Protein AF-A0A178MEH1-F1 (afdb_monomer_lite)

Foldseek 3Di:
DADEAEDAAPDPLWAAFALLLAQAEEEFEQLAAPPPSVNCQSPQHDVVNGFHAQWEQHLQLHIYGHDDNGIQTHHLPQWWDQTQNDIDGRCSRHHHYYYYHASQPLPTDRHPSSLVSVLVVLLVVCVVNVHFLRRYYYSCVGPPPPDRPPHNDPPVVSSCSSPPPDPDDDFFDALVLVLQVLLQVLQVLQVFGDDDPDPVVVVCVVVLLATFQHQLADDPQDPDPRDGDDQVRQWDQFPVRWIWRWTFAQLWIWIWTDDPVSDDDPPTDIDTLLPDPDDPVSVRVQQSQQLRAVLAPGQDCPALVNVVCNVCSRQQGGWNHDWDWDDLDVVFIWIWTHGQQWIWIDTVPGSVDIDILVQLVCLLVVNDPDDPDHNVVSVSVNQRRQQCQCCQAALFGFDCQAQQNVVCVVVSLGGWSHHWDWDQGPNWTWTWTGGSSWIKIATAPDSPDDQQAFGDANHPVVVVCVVPDDDDDQLALMDISVRSPPDGRGHHGRGNGGNGHHRNDARDAAEPQVVQPDAAFAPDAAAAEEEEEDQDPSSNCLNVQLVQQAAQWEAELQLHIYGSHDPRHFRQNPPQQPDDRVVDRNHYHYYYQHHDQVPRDPSSVVSVVVVVVVVCVVRVYDQVRYYYRPDPDRDDDDD

Sequence (639 aa):
MYQIEWVGMTRNHFKPGTPDRIRMVVLHATAGSYPGDFTWLRQGGAPGREVSVHYYISKRGQIFQLVADQDIAWHAGVSRWEVDGRTVSGCNDVSVGIELENRNDGRDPYPPEQYAAALWLTRELVQKYQIPPAQVVRHLDISPGRKTDPAGFPWQRFLAEVFAGLPDAPALPPGERLRQYMLDAAYRAAGSGLPVEWPFFSHARAANLGMPVASLVARPLAPRPASAPNDRERALALPDGTRYLVEVYARDALFVSVGPNDSLRPGESVNRLNTVPASPQRMALLEAIFRAADPVNGFQPGWAFHQYFLQHPDELGMPISHNHRLALAPGLNFACQHFALDSLCSPVGQWQVIYRLSELRRVAAGQLAPSGLSRERATQLARLLLDDLFALRTGYRYQPDAALIQYALGEELGAPLGQPDVVVIDGVPVALMPFALDVIACRLPAPDWPLDRPLPPASPFGRLTALLGSHRQLATGVVRLSRVDGHRLPPPPVTSAPLLGPVRQGQPLIDVSLFAGDGELRRRPIDTILLVPTPGPTSFQLVNAHANARWHYYVDHTGAVFRLRHERYIARTARGVGLPAEQLDQRAVVIAVEGSLEHAPPPLRSAVQALVQLLRRQFHIGAGRVRVSDSIAEIPVSE

Structure (mmCIF, N/CA/C/O backbone):
data_AF-A0A178MEH1-F1
#
_entry.id   AF-A0A178MEH1-F1
#
loop_
_atom_site.group_PDB
_atom_site.id
_atom_site.type_symbol
_atom_site.label_atom_id
_atom_site.label_alt_id
_atom_site.label_comp_id
_atom_site.label_asym_id
_atom_site.label_entity_id
_atom_site.label_seq_id
_atom_site.pdbx_PDB_ins_code
_atom_site.Cartn_x
_atom_site.Cartn_y
_atom_site.Cartn_z
_atom_site.occupancy
_atom_site.B_iso_or_equiv
_atom_site.auth_seq_id
_atom_site.auth_comp_id
_atom_site.auth_asym_id
_atom_site.auth_atom_id
_atom_site.pdbx_PDB_model_num
ATOM 1 N N . MET A 1 1 ? 8.612 -5.056 -44.387 1.00 61.00 1 MET A N 1
ATOM 2 C CA . MET A 1 1 ? 8.773 -5.643 -43.040 1.00 61.00 1 MET A CA 1
ATOM 3 C C . MET A 1 1 ? 10.134 -6.317 -43.037 1.00 61.00 1 MET A C 1
ATOM 5 O O . MET A 1 1 ? 10.396 -7.059 -43.976 1.00 61.00 1 MET A O 1
ATOM 9 N N . TYR A 1 2 ? 11.029 -5.968 -42.111 1.00 82.75 2 TYR A N 1
ATOM 10 C CA . TYR A 1 2 ? 12.362 -6.580 -42.058 1.00 82.75 2 TYR A CA 1
ATOM 11 C C . TYR A 1 2 ? 12.243 -8.054 -41.656 1.00 82.75 2 TYR A C 1
ATOM 13 O O . TYR A 1 2 ? 11.344 -8.419 -40.900 1.00 82.75 2 TYR A O 1
ATOM 21 N N . GLN A 1 3 ? 13.135 -8.895 -42.173 1.00 87.38 3 GLN A N 1
ATOM 22 C CA . GLN A 1 3 ? 13.264 -10.289 -41.758 1.00 87.38 3 GLN A CA 1
ATOM 23 C C . GLN A 1 3 ? 14.530 -10.433 -40.917 1.00 87.38 3 GLN A C 1
ATOM 25 O O . GLN A 1 3 ? 15.578 -9.901 -41.281 1.00 87.38 3 GLN A O 1
ATOM 30 N N . ILE A 1 4 ? 14.409 -11.132 -39.790 1.00 95.50 4 ILE A N 1
ATOM 31 C CA . ILE A 1 4 ? 15.540 -11.505 -38.943 1.00 95.50 4 ILE A CA 1
ATOM 32 C C . ILE A 1 4 ? 16.006 -12.883 -39.405 1.00 95.50 4 ILE A C 1
ATOM 34 O O . ILE A 1 4 ? 15.256 -13.854 -39.313 1.00 95.50 4 ILE A O 1
ATOM 38 N N . GLU A 1 5 ? 17.233 -12.971 -39.905 1.00 95.62 5 GLU A N 1
ATOM 39 C CA . GLU A 1 5 ? 17.837 -14.245 -40.280 1.00 95.62 5 GLU A CA 1
ATOM 40 C C . GLU A 1 5 ? 18.516 -14.869 -39.058 1.00 95.62 5 GLU A C 1
ATOM 42 O O . GLU A 1 5 ? 19.492 -14.331 -38.534 1.00 95.62 5 GLU A O 1
ATOM 47 N N . TRP A 1 6 ? 18.013 -16.010 -38.587 1.00 95.12 6 TRP A N 1
ATOM 48 C CA . TRP A 1 6 ? 18.694 -16.775 -37.547 1.00 95.12 6 TRP A CA 1
ATOM 49 C C . TRP A 1 6 ? 19.907 -17.497 -38.135 1.00 95.12 6 TRP A C 1
ATOM 51 O O . TRP A 1 6 ? 19.766 -18.413 -38.943 1.00 95.12 6 TRP A O 1
ATOM 61 N N . VAL A 1 7 ? 21.102 -17.107 -37.696 1.00 94.75 7 VAL A N 1
ATOM 62 C CA . VAL A 1 7 ? 22.368 -17.676 -38.180 1.00 94.75 7 VAL A CA 1
ATOM 63 C C . VAL A 1 7 ? 23.075 -18.496 -37.103 1.00 94.75 7 VAL A C 1
ATOM 65 O O . VAL A 1 7 ? 23.767 -19.471 -37.420 1.00 94.75 7 VAL A O 1
ATOM 68 N N . GLY A 1 8 ? 22.899 -18.107 -35.837 1.00 94.50 8 GLY A N 1
ATOM 69 C CA . GLY A 1 8 ? 23.528 -18.751 -34.689 1.00 94.50 8 GLY A CA 1
ATOM 70 C C . GLY A 1 8 ? 25.050 -18.561 -34.617 1.00 94.50 8 GLY A C 1
ATOM 71 O O . GLY A 1 8 ? 25.739 -18.304 -35.612 1.00 94.50 8 GLY A O 1
ATOM 72 N N . MET A 1 9 ? 25.594 -18.724 -33.414 1.00 95.19 9 MET A N 1
ATOM 73 C CA . MET A 1 9 ? 27.038 -18.761 -33.176 1.00 95.19 9 MET A CA 1
ATOM 74 C C . MET A 1 9 ? 27.653 -20.085 -33.656 1.00 95.19 9 MET A C 1
ATOM 76 O O . MET A 1 9 ? 27.032 -21.139 -33.541 1.00 95.19 9 MET A O 1
ATOM 80 N N . THR A 1 10 ? 28.906 -20.069 -34.127 1.00 90.75 10 THR A N 1
ATOM 81 C CA . THR A 1 10 ? 29.661 -21.317 -34.379 1.00 90.75 10 THR A CA 1
ATOM 82 C C . THR A 1 10 ? 30.404 -21.817 -33.138 1.00 90.75 10 THR A C 1
ATOM 84 O O . THR A 1 10 ? 30.791 -22.980 -33.082 1.00 90.75 10 THR A O 1
ATOM 87 N N . ARG A 1 11 ? 30.624 -20.947 -32.143 1.00 87.31 11 ARG A N 1
ATOM 88 C CA . ARG A 1 11 ? 31.117 -21.296 -30.802 1.00 87.31 11 ARG A CA 1
ATOM 89 C C . ARG A 1 11 ? 30.184 -20.688 -29.759 1.00 87.31 11 ARG A C 1
ATOM 91 O O . ARG A 1 11 ? 29.896 -19.495 -29.825 1.00 87.31 11 ARG A O 1
ATOM 98 N N . ASN A 1 12 ? 29.735 -21.489 -28.793 1.00 85.31 12 ASN A N 1
ATOM 99 C CA . ASN A 1 12 ? 28.747 -21.084 -27.785 1.00 85.31 12 ASN A CA 1
ATOM 100 C C . ASN A 1 12 ? 29.360 -20.184 -26.698 1.00 85.31 12 ASN A C 1
ATOM 102 O O . ASN A 1 12 ? 29.497 -20.577 -25.544 1.00 85.31 12 ASN A O 1
ATOM 106 N N . HIS A 1 13 ? 29.757 -18.971 -27.077 1.00 90.94 13 HIS A N 1
ATOM 107 C CA . HIS A 1 13 ? 30.272 -17.937 -26.177 1.00 90.94 13 HIS A CA 1
ATOM 108 C C . HIS A 1 13 ? 29.132 -17.056 -25.657 1.00 90.94 13 HIS A C 1
ATOM 110 O O . HIS A 1 13 ? 29.082 -15.855 -25.904 1.00 90.94 13 HIS A O 1
ATOM 116 N N . PHE A 1 14 ? 28.171 -17.680 -24.988 1.00 94.12 14 PHE A N 1
ATOM 117 C CA . PHE A 1 14 ? 27.034 -17.050 -24.321 1.00 94.12 14 PHE A CA 1
ATOM 118 C C . PHE A 1 14 ? 26.611 -17.940 -23.145 1.00 94.12 14 PHE A C 1
ATOM 120 O O . PHE A 1 14 ? 27.052 -19.086 -23.040 1.00 94.12 14 PHE A O 1
ATOM 127 N N . LYS A 1 15 ? 25.784 -17.427 -22.232 1.00 95.06 15 LYS A N 1
ATOM 128 C CA . LYS A 1 15 ? 25.226 -18.229 -21.127 1.00 95.06 15 LYS A CA 1
ATOM 129 C C . LYS A 1 15 ? 23.727 -18.446 -21.338 1.00 95.06 15 LYS A C 1
ATOM 131 O O . LYS A 1 15 ? 23.079 -17.520 -21.816 1.00 95.06 15 LYS A O 1
ATOM 136 N N . PRO A 1 16 ? 23.161 -19.598 -20.950 1.00 92.56 16 PRO A N 1
ATOM 137 C CA . PRO A 1 16 ? 21.713 -19.752 -20.882 1.00 92.56 16 PRO A CA 1
ATOM 138 C C . PRO A 1 16 ? 21.087 -18.691 -19.972 1.00 92.56 16 PRO A C 1
ATOM 140 O O . PRO A 1 16 ? 21.675 -18.324 -18.951 1.00 92.56 16 PRO A O 1
ATOM 143 N N . GLY A 1 17 ? 19.898 -18.219 -20.330 1.00 85.12 17 GLY A N 1
ATOM 144 C CA . GLY A 1 17 ? 19.148 -17.254 -19.531 1.00 85.12 17 GLY A CA 1
ATOM 145 C C . GLY A 1 17 ? 17.640 -17.382 -19.722 1.00 85.12 17 GLY A C 1
ATOM 146 O O . GLY A 1 17 ? 17.145 -18.336 -20.322 1.00 85.12 17 GLY A O 1
ATOM 147 N N . THR A 1 18 ? 16.906 -16.412 -19.186 1.00 69.75 18 THR A N 1
ATOM 148 C CA . THR A 1 18 ? 15.447 -16.337 -19.274 1.00 69.75 18 THR A CA 1
ATOM 149 C C . THR A 1 18 ? 15.013 -14.968 -19.816 1.00 69.75 18 THR A C 1
ATOM 151 O O . THR A 1 18 ? 15.698 -13.972 -19.574 1.00 69.75 18 THR A O 1
ATOM 154 N N . PRO A 1 19 ? 13.892 -14.867 -20.560 1.00 63.28 19 PRO A N 1
ATOM 155 C CA . PRO A 1 19 ? 13.464 -13.599 -21.165 1.00 63.28 19 PRO A CA 1
ATOM 156 C C . PRO A 1 19 ? 13.209 -12.466 -20.157 1.00 63.28 19 PRO A C 1
ATOM 158 O O . PRO A 1 19 ? 13.416 -11.295 -20.468 1.00 63.28 19 PRO A O 1
ATOM 161 N N . ASP A 1 20 ? 12.790 -12.796 -18.936 1.00 69.31 20 ASP A N 1
ATOM 162 C CA . ASP A 1 20 ? 12.499 -11.857 -17.850 1.00 69.31 20 ASP A CA 1
ATOM 163 C C . ASP A 1 20 ? 13.746 -11.185 -17.267 1.00 69.31 20 ASP A C 1
ATOM 165 O O . ASP A 1 20 ? 13.597 -10.282 -16.451 1.00 69.31 20 ASP A O 1
ATOM 169 N N . ARG A 1 21 ? 14.963 -11.539 -17.698 1.00 87.69 21 ARG A N 1
ATOM 170 C CA . ARG A 1 21 ? 16.182 -10.781 -17.369 1.00 87.69 21 ARG A CA 1
ATOM 171 C C . ARG A 1 21 ? 16.291 -9.474 -18.161 1.00 87.69 21 ARG A C 1
ATOM 173 O O . ARG A 1 21 ? 17.000 -8.557 -17.754 1.00 87.69 21 ARG A O 1
ATOM 180 N N . ILE A 1 22 ? 15.655 -9.411 -19.335 1.00 83.69 22 ILE A N 1
ATOM 181 C CA . ILE A 1 22 ? 15.909 -8.363 -20.323 1.00 83.69 22 ILE A CA 1
ATOM 182 C C . ILE A 1 22 ? 15.284 -7.065 -19.825 1.00 83.69 22 ILE A C 1
ATOM 184 O O . ILE A 1 22 ? 14.072 -6.951 -19.649 1.00 83.69 22 ILE A O 1
ATOM 188 N N . ARG A 1 23 ? 16.140 -6.080 -19.578 1.00 85.25 23 ARG A N 1
ATOM 189 C CA . ARG A 1 23 ? 15.759 -4.725 -19.180 1.00 85.25 23 ARG A CA 1
ATOM 190 C C . ARG A 1 23 ? 16.337 -3.673 -20.110 1.00 85.25 23 ARG A C 1
ATOM 192 O O . ARG A 1 23 ? 15.838 -2.558 -20.115 1.00 85.25 23 ARG A O 1
ATOM 199 N N . MET A 1 24 ? 17.367 -3.986 -20.894 1.00 93.12 24 MET A N 1
ATOM 200 C CA . MET A 1 24 ? 18.100 -2.996 -21.683 1.00 93.12 24 MET A CA 1
ATOM 201 C C . MET A 1 24 ? 18.350 -3.434 -23.122 1.00 93.12 24 MET A C 1
ATOM 203 O O . MET A 1 24 ? 18.483 -4.622 -23.414 1.00 93.12 24 MET A O 1
ATOM 207 N N . VAL A 1 25 ? 18.533 -2.445 -23.993 1.00 98.12 25 VAL A N 1
ATOM 208 C CA . VAL A 1 25 ? 19.134 -2.615 -25.319 1.00 98.12 25 VAL A CA 1
ATOM 209 C C . VAL A 1 25 ? 20.438 -1.823 -25.353 1.00 98.12 25 VAL A C 1
ATOM 211 O O . VAL A 1 25 ? 20.450 -0.641 -25.008 1.00 98.12 25 VAL A O 1
ATOM 214 N N . VAL A 1 26 ? 21.531 -2.463 -25.774 1.00 98.56 26 VAL A N 1
ATOM 215 C CA . VAL A 1 26 ? 22.840 -1.810 -25.943 1.00 98.56 26 VAL A CA 1
ATOM 216 C C . VAL A 1 26 ? 23.204 -1.797 -27.423 1.00 98.56 26 VAL A C 1
ATOM 218 O O . VAL A 1 26 ? 23.316 -2.855 -28.041 1.00 98.56 26 VAL A O 1
ATOM 221 N N . LEU A 1 27 ? 23.389 -0.604 -27.989 1.00 98.56 27 LEU A N 1
ATOM 222 C CA . LEU A 1 27 ? 23.879 -0.433 -29.357 1.00 98.56 27 LEU A CA 1
ATOM 223 C C . LEU A 1 27 ? 25.406 -0.341 -29.386 1.00 98.56 27 LEU A C 1
ATOM 225 O O . LEU A 1 27 ? 26.023 0.372 -28.585 1.00 98.56 27 LEU A O 1
ATOM 229 N N . HIS A 1 28 ? 25.977 -1.026 -30.369 1.00 98.56 28 HIS A N 1
ATOM 230 C CA . HIS A 1 28 ? 27.404 -1.164 -30.617 1.00 98.56 28 HIS A CA 1
ATOM 231 C C . HIS A 1 28 ? 27.749 -0.850 -32.075 1.00 98.56 28 HIS A C 1
ATOM 233 O O . HIS A 1 28 ? 26.869 -0.736 -32.935 1.00 98.56 28 HIS A O 1
ATOM 239 N N . ALA A 1 29 ? 29.045 -0.726 -32.346 1.00 97.62 29 ALA A N 1
ATOM 240 C CA . ALA A 1 29 ? 29.576 -0.747 -33.696 1.00 97.62 29 ALA A CA 1
ATOM 241 C C . ALA A 1 29 ? 30.833 -1.619 -33.751 1.00 97.62 29 ALA A C 1
ATOM 243 O O . ALA A 1 29 ? 31.688 -1.541 -32.864 1.00 97.62 29 ALA A O 1
ATOM 244 N N . THR A 1 30 ? 30.970 -2.399 -34.821 1.00 96.62 30 THR A N 1
ATOM 245 C CA . THR A 1 30 ? 31.895 -3.541 -34.852 1.00 96.62 30 THR A CA 1
ATOM 246 C C . THR A 1 30 ? 33.378 -3.185 -34.925 1.00 96.62 30 THR A C 1
ATOM 248 O O . THR A 1 30 ? 34.226 -4.049 -34.699 1.00 96.62 30 THR A O 1
ATOM 251 N N . ALA A 1 31 ? 33.710 -1.934 -35.256 1.00 95.44 31 ALA A N 1
ATOM 252 C CA . ALA A 1 31 ? 35.055 -1.490 -35.630 1.00 95.44 31 ALA A CA 1
ATOM 253 C C . ALA A 1 31 ? 35.647 -2.285 -36.813 1.00 95.44 31 ALA A C 1
ATOM 255 O O . ALA A 1 31 ? 36.862 -2.465 -36.919 1.00 95.44 31 ALA A O 1
ATOM 256 N N . GLY A 1 32 ? 34.784 -2.761 -37.713 1.00 94.12 32 GLY A N 1
ATOM 257 C CA . GLY A 1 32 ? 35.150 -3.592 -38.852 1.00 94.12 32 GLY A CA 1
ATOM 258 C C . GLY A 1 32 ? 34.216 -3.402 -40.045 1.00 94.12 32 GLY A C 1
ATOM 259 O O . GLY A 1 32 ? 33.519 -2.394 -40.156 1.00 94.12 32 GLY A O 1
ATOM 260 N N . SER A 1 33 ? 34.258 -4.354 -40.974 1.00 94.94 33 SER A N 1
ATOM 261 C CA . SER A 1 33 ? 33.408 -4.355 -42.166 1.00 94.94 33 SER A CA 1
ATOM 262 C C . SER A 1 33 ? 33.010 -5.769 -42.564 1.00 94.94 33 SER A C 1
ATOM 264 O O . SER A 1 33 ? 33.798 -6.715 -42.416 1.00 94.94 33 SER A O 1
ATOM 266 N N . TYR A 1 34 ? 31.823 -5.888 -43.148 1.00 93.19 34 TYR A N 1
ATOM 267 C CA . TYR A 1 34 ? 31.281 -7.144 -43.638 1.00 93.19 34 TYR A CA 1
ATOM 268 C C . TYR A 1 34 ? 32.136 -7.698 -44.794 1.00 93.19 34 TYR A C 1
ATOM 270 O O . TYR A 1 34 ? 32.648 -6.924 -45.608 1.00 93.19 34 TYR A O 1
ATOM 278 N N . PRO A 1 35 ? 32.303 -9.031 -44.915 1.00 93.94 35 PRO A N 1
ATOM 279 C CA . PRO A 1 35 ? 31.792 -10.084 -44.026 1.00 93.94 35 PRO A CA 1
ATOM 280 C C . PRO A 1 35 ? 32.730 -10.432 -42.858 1.00 93.94 35 PRO A C 1
ATOM 282 O O . PRO A 1 35 ? 32.446 -11.364 -42.102 1.00 93.94 35 PRO A O 1
ATOM 285 N N . GLY A 1 36 ? 33.877 -9.757 -42.735 1.00 96.38 36 GLY A N 1
ATOM 286 C CA . GLY A 1 36 ? 34.943 -10.144 -41.808 1.00 96.38 36 GLY A CA 1
ATOM 287 C C . GLY A 1 36 ? 34.553 -9.982 -40.341 1.00 96.38 36 GLY A C 1
ATOM 288 O O . GLY A 1 36 ? 34.725 -10.910 -39.553 1.00 96.38 36 GLY A O 1
ATOM 289 N N . ASP A 1 37 ? 33.977 -8.836 -39.987 1.00 95.38 37 ASP A N 1
ATOM 290 C CA . ASP A 1 37 ? 33.495 -8.555 -38.630 1.00 95.38 37 ASP A CA 1
ATOM 291 C C . ASP A 1 37 ? 32.342 -9.482 -38.215 1.00 95.38 37 ASP A C 1
ATOM 293 O O . ASP A 1 37 ? 32.352 -10.038 -37.119 1.00 95.38 37 ASP A O 1
ATOM 297 N N . PHE A 1 38 ? 31.405 -9.732 -39.128 1.00 96.69 38 PHE A N 1
ATOM 298 C CA . PHE A 1 38 ? 30.315 -10.680 -38.959 1.00 96.69 38 PHE A CA 1
ATOM 299 C C . PHE A 1 38 ? 30.843 -12.093 -38.700 1.00 96.69 38 PHE A C 1
ATOM 301 O O . PHE A 1 38 ? 30.426 -12.755 -37.751 1.00 96.69 38 PHE A O 1
ATOM 308 N N . THR A 1 39 ? 31.803 -12.544 -39.512 1.00 95.62 39 THR A N 1
ATOM 309 C CA . THR A 1 39 ? 32.439 -13.858 -39.350 1.00 95.62 39 THR A CA 1
ATOM 310 C C . THR A 1 39 ? 33.145 -13.959 -38.001 1.00 95.62 39 THR A C 1
ATOM 312 O O . THR A 1 39 ? 33.004 -14.966 -37.310 1.00 95.62 39 THR A O 1
ATOM 315 N N . TRP A 1 40 ? 33.858 -12.909 -37.591 1.00 94.12 40 TRP A N 1
ATOM 316 C CA . TRP A 1 40 ? 34.569 -12.865 -36.316 1.00 94.12 40 TRP A CA 1
ATOM 317 C C . TRP A 1 40 ? 33.618 -12.907 -35.107 1.00 94.12 40 TRP A C 1
ATOM 319 O O . TRP A 1 40 ? 33.835 -13.697 -34.184 1.00 94.12 40 TRP A O 1
ATOM 329 N N . LEU A 1 41 ? 32.527 -12.129 -35.136 1.00 95.00 41 LEU A N 1
ATOM 330 C CA . LEU A 1 41 ? 31.486 -12.144 -34.101 1.00 95.00 41 LEU A CA 1
ATOM 331 C C . LEU A 1 41 ? 30.786 -13.501 -34.030 1.00 95.00 41 LEU A C 1
ATOM 333 O O . LEU A 1 41 ? 30.655 -14.063 -32.946 1.00 95.00 41 LEU A O 1
ATOM 337 N N . ARG A 1 42 ? 30.406 -14.073 -35.178 1.00 94.69 42 ARG A N 1
ATOM 338 C CA . ARG A 1 42 ? 29.778 -15.400 -35.259 1.00 94.69 42 ARG A CA 1
ATOM 339 C C . ARG A 1 42 ? 30.687 -16.504 -34.721 1.00 94.69 42 ARG A C 1
ATOM 341 O O . ARG A 1 42 ? 30.215 -17.457 -34.098 1.00 94.69 42 ARG A O 1
ATOM 348 N N . GLN A 1 43 ? 31.994 -16.365 -34.935 1.00 94.56 43 GLN A N 1
ATOM 349 C CA . GLN A 1 43 ? 33.001 -17.261 -34.383 1.00 94.56 43 GLN A CA 1
ATOM 350 C C . GLN A 1 43 ? 33.234 -17.063 -32.888 1.00 94.56 43 GLN A C 1
ATOM 352 O O . GLN A 1 43 ? 33.966 -17.857 -32.311 1.00 94.56 43 GLN A O 1
ATOM 357 N N . GLY A 1 44 ? 32.637 -16.071 -32.234 1.00 91.75 44 GLY A N 1
ATOM 358 C CA . GLY A 1 44 ? 32.801 -15.857 -30.801 1.00 91.75 44 GLY A CA 1
ATOM 359 C C . GLY A 1 44 ? 34.088 -15.128 -30.415 1.00 91.75 44 GLY A C 1
ATOM 360 O O . GLY A 1 44 ? 34.536 -15.244 -29.274 1.00 91.75 44 GLY A O 1
ATOM 361 N N . GLY A 1 45 ? 34.718 -14.420 -31.353 1.00 90.06 45 GLY A N 1
ATOM 362 C CA . GLY A 1 45 ? 35.962 -13.694 -31.118 1.00 90.06 45 GLY A CA 1
ATOM 363 C C . GLY A 1 45 ? 37.226 -14.558 -31.156 1.00 90.06 45 GLY A C 1
ATOM 364 O O . GLY A 1 45 ? 37.291 -15.595 -31.822 1.00 90.06 45 GLY A O 1
ATOM 365 N N . ALA A 1 46 ? 38.269 -14.116 -30.452 1.00 87.19 46 ALA A N 1
ATOM 366 C CA . ALA A 1 46 ? 39.556 -14.812 -30.365 1.00 87.19 46 ALA A CA 1
ATOM 367 C C . ALA A 1 46 ? 39.751 -15.427 -28.967 1.00 87.19 46 ALA A C 1
ATOM 369 O O . ALA A 1 46 ? 39.168 -14.916 -28.012 1.00 87.19 46 ALA A O 1
ATOM 370 N N . PRO A 1 47 ? 40.571 -16.485 -28.810 1.00 84.00 47 PRO A N 1
ATOM 371 C CA . PRO A 1 47 ? 40.917 -17.011 -27.487 1.00 84.00 47 PRO A CA 1
ATOM 372 C C . PRO A 1 47 ? 41.436 -15.907 -26.550 1.00 84.00 47 PRO A C 1
ATOM 374 O O . PRO A 1 47 ? 42.309 -15.128 -26.937 1.00 84.00 47 PRO A O 1
ATOM 377 N N . GLY A 1 48 ? 40.877 -15.815 -25.340 1.00 80.94 48 GLY A N 1
ATOM 378 C CA . GLY A 1 48 ? 41.176 -14.760 -24.361 1.00 80.94 48 GLY A CA 1
ATOM 379 C C . GLY A 1 48 ? 40.509 -13.405 -24.645 1.00 80.94 48 GLY A C 1
ATOM 380 O O . GLY A 1 48 ? 40.772 -12.426 -23.944 1.00 80.94 48 GLY A O 1
ATOM 381 N N . ARG A 1 49 ? 39.681 -13.325 -25.692 1.00 83.31 49 ARG A N 1
ATOM 382 C CA . ARG A 1 49 ? 38.824 -12.187 -26.064 1.00 83.31 49 ARG A CA 1
ATOM 383 C C . ARG A 1 49 ? 37.499 -12.707 -26.621 1.00 83.31 49 ARG A C 1
ATOM 385 O O . ARG A 1 49 ? 37.090 -12.344 -27.727 1.00 83.31 49 ARG A O 1
ATOM 392 N N . GLU A 1 50 ? 36.872 -13.606 -25.876 1.00 93.38 50 GLU A N 1
ATOM 393 C CA . GLU A 1 50 ? 35.591 -14.190 -26.238 1.00 93.38 50 GLU A CA 1
ATOM 394 C C . GLU A 1 50 ? 34.493 -13.124 -26.201 1.00 93.38 50 GLU A C 1
ATOM 396 O O . GLU A 1 50 ? 34.356 -12.382 -25.226 1.00 93.38 50 GLU A O 1
ATOM 401 N N . VAL A 1 51 ? 33.701 -13.051 -27.267 1.00 95.00 51 VAL A N 1
ATOM 402 C CA . VAL A 1 51 ? 32.587 -12.105 -27.387 1.00 95.00 51 VAL A CA 1
ATOM 403 C C . VAL A 1 51 ? 31.412 -12.750 -28.101 1.00 95.00 51 VAL A C 1
ATOM 405 O O . VAL A 1 51 ? 31.580 -13.712 -28.846 1.00 95.00 51 VAL A O 1
ATOM 408 N N . SER A 1 52 ? 30.224 -12.198 -27.915 1.00 96.88 52 SER A N 1
ATOM 409 C CA . SER A 1 52 ? 29.052 -12.513 -28.731 1.00 96.88 52 SER A CA 1
ATOM 410 C C . SER A 1 52 ? 28.049 -11.371 -28.657 1.00 96.88 52 SER A C 1
ATOM 412 O O . SER A 1 52 ? 28.108 -10.540 -27.753 1.00 96.88 52 SER A O 1
ATOM 414 N N . VAL A 1 53 ? 27.113 -11.334 -29.600 1.00 97.75 53 VAL A N 1
ATOM 415 C CA . VAL A 1 53 ? 26.031 -10.348 -29.659 1.00 97.75 53 VAL A CA 1
ATOM 416 C C . VAL A 1 53 ? 24.735 -11.053 -30.050 1.00 97.75 53 VAL A C 1
ATOM 418 O O . VAL A 1 53 ? 24.781 -12.114 -30.664 1.00 97.75 53 VAL A O 1
ATOM 421 N N . HIS A 1 54 ? 23.579 -10.487 -29.704 1.00 98.62 54 HIS A N 1
ATOM 422 C CA . HIS A 1 54 ? 22.295 -11.065 -30.102 1.00 98.62 54 HIS A CA 1
ATOM 423 C C . HIS A 1 54 ? 22.021 -10.791 -31.578 1.00 98.62 54 HIS A C 1
ATOM 425 O O . HIS A 1 54 ? 21.703 -11.719 -32.316 1.00 98.62 54 HIS A O 1
ATOM 431 N N . TYR A 1 55 ? 22.225 -9.546 -32.019 1.00 98.75 55 TYR A N 1
ATOM 432 C CA . TYR A 1 55 ? 21.936 -9.111 -33.383 1.00 98.75 55 TYR A CA 1
ATOM 433 C C . TYR A 1 55 ? 23.124 -8.409 -34.040 1.00 98.75 55 TYR A C 1
ATOM 435 O O . TYR A 1 55 ? 23.827 -7.638 -33.392 1.00 98.75 55 TYR A O 1
ATOM 443 N N . TYR A 1 56 ? 23.297 -8.629 -35.341 1.00 98.56 56 TYR A N 1
ATOM 444 C CA . TYR A 1 56 ? 24.208 -7.888 -36.212 1.00 98.56 56 TYR A CA 1
ATOM 445 C C . TYR A 1 56 ? 23.420 -7.254 -37.362 1.00 98.56 56 TYR A C 1
ATOM 447 O O . TYR A 1 56 ? 22.570 -7.915 -37.964 1.00 98.56 56 TYR A O 1
ATOM 455 N N . ILE A 1 57 ? 23.728 -6.000 -37.701 1.00 98.50 57 ILE A N 1
ATOM 456 C CA . ILE A 1 57 ? 23.106 -5.269 -38.810 1.00 98.50 57 ILE A CA 1
ATOM 457 C C . ILE A 1 57 ? 24.172 -4.766 -39.787 1.00 98.50 57 ILE A C 1
ATOM 459 O O . ILE A 1 57 ? 24.973 -3.883 -39.462 1.00 98.50 57 ILE A O 1
ATOM 463 N N . SER A 1 58 ? 24.136 -5.287 -41.015 1.00 98.00 58 SER A N 1
ATOM 464 C CA . SER A 1 58 ? 25.033 -4.853 -42.098 1.00 98.00 58 SER A CA 1
ATOM 465 C C . SER A 1 58 ? 24.707 -3.441 -42.604 1.00 98.00 58 SER A C 1
ATOM 467 O O . SER A 1 58 ? 23.605 -2.921 -42.405 1.00 98.00 58 SER A O 1
ATOM 469 N N . LYS A 1 59 ? 25.622 -2.839 -43.369 1.00 97.81 59 LYS A N 1
ATOM 470 C CA . LYS A 1 59 ? 25.412 -1.570 -44.092 1.00 97.81 59 LYS A CA 1
ATOM 471 C C . LYS A 1 59 ? 24.217 -1.620 -45.052 1.00 97.81 59 LYS A C 1
ATOM 473 O O . LYS A 1 59 ? 23.643 -0.577 -45.358 1.00 97.81 59 LYS A O 1
ATOM 478 N N . ARG A 1 60 ? 23.833 -2.819 -45.512 1.00 96.69 60 ARG A N 1
ATOM 479 C CA . ARG A 1 60 ? 22.670 -3.072 -46.382 1.00 96.69 60 ARG A CA 1
ATOM 480 C C . ARG A 1 60 ? 21.358 -3.272 -45.611 1.00 96.69 60 ARG A C 1
ATOM 482 O O . ARG A 1 60 ? 20.363 -3.651 -46.211 1.00 96.69 60 ARG A O 1
ATOM 489 N N . GLY A 1 61 ? 21.349 -3.087 -44.289 1.00 96.69 61 GLY A N 1
ATOM 490 C CA . GLY A 1 61 ? 20.145 -3.245 -43.465 1.00 96.69 61 GLY A CA 1
ATOM 491 C C . GLY A 1 61 ? 19.708 -4.696 -43.231 1.00 96.69 61 GLY A C 1
ATOM 492 O O . GLY A 1 61 ? 18.627 -4.924 -42.694 1.00 96.69 61 GLY A O 1
ATOM 493 N N . GLN A 1 62 ? 20.531 -5.683 -43.604 1.00 97.62 62 GLN A N 1
ATOM 494 C CA . GLN A 1 62 ? 20.271 -7.092 -43.283 1.00 97.62 62 GLN A CA 1
ATOM 495 C C . GLN A 1 62 ? 20.481 -7.325 -41.784 1.00 97.62 62 GLN A C 1
ATOM 497 O O . GLN A 1 62 ? 21.526 -6.928 -41.261 1.00 97.62 62 GLN A O 1
ATOM 502 N N . ILE A 1 63 ? 19.513 -7.972 -41.129 1.00 98.38 63 ILE A N 1
ATOM 503 C CA . ILE A 1 63 ? 19.519 -8.260 -39.691 1.00 98.38 63 ILE A CA 1
ATOM 504 C C . ILE A 1 63 ? 19.762 -9.753 -39.489 1.00 98.38 63 ILE A C 1
ATOM 506 O O . ILE A 1 63 ? 18.943 -10.580 -39.887 1.00 98.38 63 ILE A O 1
ATOM 510 N N . PHE A 1 64 ? 20.859 -10.087 -38.818 1.00 97.81 64 PHE A N 1
ATOM 511 C CA . PHE A 1 64 ? 21.216 -11.459 -38.477 1.00 97.81 64 PHE A CA 1
ATOM 512 C C . PHE A 1 64 ? 21.159 -11.650 -36.963 1.00 97.81 64 PHE A C 1
ATOM 514 O O . PHE A 1 64 ? 21.709 -10.836 -36.220 1.00 97.81 64 PHE A O 1
ATOM 521 N N . GLN A 1 65 ? 20.532 -12.730 -36.503 1.00 98.31 65 GLN A N 1
ATOM 522 C CA . GLN A 1 65 ? 20.494 -13.118 -35.098 1.00 98.31 65 GLN A CA 1
ATOM 523 C C . GLN A 1 65 ? 21.492 -14.248 -34.824 1.00 98.31 65 GLN A C 1
ATOM 525 O O . GLN A 1 65 ? 21.490 -15.293 -35.481 1.00 98.31 65 GLN A O 1
ATOM 530 N N . LEU A 1 66 ? 22.366 -14.013 -33.851 1.00 97.56 66 LEU A N 1
ATOM 531 C CA . LEU A 1 66 ? 23.480 -14.885 -33.483 1.00 97.56 66 LEU A CA 1
ATOM 532 C C . LEU A 1 66 ? 23.225 -15.586 -32.141 1.00 97.56 66 LEU A C 1
ATOM 534 O O . LEU A 1 66 ? 23.561 -16.760 -31.994 1.00 97.56 66 LEU A O 1
ATOM 538 N N . VAL A 1 67 ? 22.601 -14.889 -31.189 1.00 97.62 67 VAL A N 1
ATOM 539 C CA . VAL A 1 67 ? 22.218 -15.411 -29.867 1.00 97.62 67 VAL A CA 1
ATOM 540 C C . VAL A 1 67 ? 20.729 -15.139 -29.640 1.00 97.62 67 VAL A C 1
ATOM 542 O O . VAL A 1 67 ? 20.223 -14.075 -30.009 1.00 97.62 67 VAL A O 1
ATOM 545 N N . ALA A 1 68 ? 20.014 -16.106 -29.060 1.00 94.12 68 ALA A N 1
ATOM 546 C CA . ALA A 1 68 ? 18.596 -15.963 -28.741 1.00 94.12 68 ALA A CA 1
ATOM 547 C C . ALA A 1 68 ? 18.408 -14.903 -27.651 1.00 94.12 68 ALA A C 1
ATOM 549 O O . ALA A 1 68 ? 19.220 -14.828 -26.737 1.00 94.12 68 ALA A O 1
ATOM 550 N N . ASP A 1 69 ? 17.327 -14.120 -27.709 1.00 90.69 69 ASP A N 1
ATOM 551 C CA . ASP A 1 69 ? 17.087 -13.027 -26.750 1.00 90.69 69 ASP A CA 1
ATOM 552 C C . ASP A 1 69 ? 17.194 -13.481 -25.283 1.00 90.69 69 ASP A C 1
ATOM 554 O O . ASP A 1 69 ? 17.753 -12.777 -24.446 1.00 90.69 69 ASP A O 1
ATOM 558 N N . GLN A 1 70 ? 16.658 -14.668 -24.979 1.00 86.06 70 GLN A N 1
ATOM 559 C CA . GLN A 1 70 ? 16.639 -15.236 -23.630 1.00 86.06 70 GLN A CA 1
ATOM 560 C C . GLN A 1 70 ? 18.044 -15.519 -23.079 1.00 86.06 70 GLN A C 1
ATOM 562 O O . GLN A 1 70 ? 18.274 -15.369 -21.880 1.00 86.06 70 GLN A O 1
ATOM 567 N N . ASP A 1 71 ? 18.993 -15.869 -23.945 1.00 93.62 71 ASP A N 1
ATOM 568 C CA . ASP A 1 71 ? 20.360 -16.207 -23.568 1.00 93.62 71 ASP A CA 1
ATOM 569 C C . ASP A 1 71 ? 21.208 -14.944 -23.400 1.00 93.62 71 ASP A C 1
ATOM 571 O O . ASP A 1 71 ? 20.911 -13.903 -23.967 1.00 93.62 71 ASP A O 1
ATOM 575 N N . ILE A 1 72 ? 22.269 -15.013 -22.601 1.00 97.50 72 ILE A N 1
ATOM 576 C CA . ILE A 1 72 ? 23.126 -13.880 -22.240 1.00 97.50 72 ILE A CA 1
ATOM 577 C C . ILE A 1 72 ? 24.351 -13.845 -23.160 1.00 97.50 72 ILE A C 1
ATOM 579 O O . ILE A 1 72 ? 25.335 -14.562 -22.927 1.00 97.50 72 ILE A O 1
ATOM 583 N N . ALA A 1 73 ? 24.313 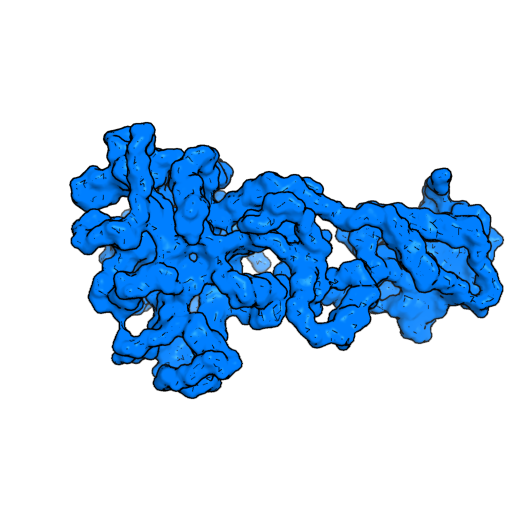-12.988 -24.183 1.00 97.62 73 ALA A N 1
ATOM 584 C CA . ALA A 1 73 ? 25.475 -12.701 -25.026 1.00 97.62 73 ALA A CA 1
ATOM 585 C C . ALA A 1 73 ? 26.551 -11.866 -24.291 1.00 97.62 73 ALA A C 1
ATOM 587 O O . ALA A 1 73 ? 26.279 -11.168 -23.312 1.00 97.62 73 ALA A O 1
ATOM 588 N N . TRP A 1 74 ? 27.796 -11.922 -24.763 1.00 97.44 74 TRP A N 1
ATOM 589 C CA . TRP A 1 74 ? 28.968 -11.296 -24.140 1.00 97.44 74 TRP A CA 1
ATOM 590 C C . TRP A 1 74 ? 29.428 -10.059 -24.927 1.00 97.44 74 TRP A C 1
ATOM 592 O O . TRP A 1 74 ? 30.476 -10.082 -25.571 1.00 97.44 74 TRP A O 1
ATOM 602 N N . HIS A 1 75 ? 28.652 -8.972 -24.865 1.00 97.56 75 HIS A N 1
ATOM 603 C CA . HIS A 1 75 ? 28.877 -7.757 -25.671 1.00 97.56 75 HIS A CA 1
ATOM 604 C C . HIS A 1 75 ? 29.282 -6.521 -24.846 1.00 97.56 75 HIS A C 1
ATOM 606 O O . HIS A 1 75 ? 30.115 -5.727 -25.282 1.00 97.56 75 HIS A O 1
ATOM 612 N N . ALA A 1 76 ? 28.742 -6.356 -23.635 1.00 96.44 76 ALA A N 1
ATOM 613 C CA . ALA A 1 76 ? 28.967 -5.189 -22.780 1.00 96.44 76 ALA A CA 1
ATOM 614 C C . ALA A 1 76 ? 30.293 -5.256 -21.999 1.00 96.44 76 ALA A C 1
ATOM 616 O O . ALA A 1 76 ? 30.957 -4.240 -21.795 1.00 96.44 76 ALA A O 1
ATOM 617 N N . GLY A 1 77 ? 30.716 -6.450 -21.573 1.00 93.56 77 GLY A N 1
ATOM 618 C CA . GLY A 1 77 ? 31.943 -6.648 -20.789 1.00 93.56 77 GLY A CA 1
ATOM 619 C C . GLY A 1 77 ? 31.915 -5.932 -19.429 1.00 93.56 77 GLY A C 1
ATOM 620 O O . GLY A 1 77 ? 30.888 -5.912 -18.752 1.00 93.56 77 GLY A O 1
ATOM 621 N N . VAL A 1 78 ? 33.051 -5.353 -19.014 1.00 95.44 78 VAL A N 1
ATOM 622 C CA . VAL A 1 78 ? 33.127 -4.525 -17.796 1.00 95.44 78 VAL A CA 1
ATOM 623 C C . VAL A 1 78 ? 32.367 -3.223 -18.035 1.00 95.44 78 VAL A C 1
ATOM 625 O O . VAL A 1 78 ? 32.878 -2.313 -18.692 1.00 95.44 78 VAL A O 1
ATOM 628 N N . SER A 1 79 ? 31.147 -3.160 -17.509 1.00 96.00 79 SER A N 1
ATOM 629 C CA . SER A 1 79 ? 30.216 -2.053 -17.701 1.00 96.00 79 SER A CA 1
ATOM 630 C C . SER A 1 79 ? 29.405 -1.767 -16.438 1.00 96.00 79 SER A C 1
ATOM 632 O O . SER A 1 79 ? 29.282 -2.624 -15.560 1.00 96.00 79 SER A O 1
ATOM 634 N N . ARG A 1 80 ? 28.844 -0.559 -16.347 1.00 92.81 80 ARG A N 1
ATOM 635 C CA . ARG A 1 80 ? 27.996 -0.127 -15.235 1.00 92.81 80 ARG A CA 1
ATOM 636 C C . ARG A 1 80 ? 26.871 0.776 -15.736 1.00 92.81 80 ARG A C 1
ATOM 638 O O . ARG A 1 80 ? 27.141 1.723 -16.469 1.00 92.81 80 ARG A O 1
ATOM 645 N N . TRP A 1 81 ? 25.634 0.516 -15.319 1.00 91.75 81 TRP A N 1
ATOM 646 C CA . TRP A 1 81 ? 24.484 1.372 -15.636 1.00 91.75 81 TRP A CA 1
ATOM 647 C C . TRP A 1 81 ? 23.416 1.321 -14.543 1.00 91.75 81 TRP A C 1
ATOM 649 O O . TRP A 1 81 ? 23.361 0.361 -13.779 1.00 91.75 81 TRP A O 1
ATOM 659 N N . GLU A 1 82 ? 22.564 2.343 -14.479 1.00 78.94 82 GLU A N 1
ATOM 660 C CA . GLU A 1 82 ? 21.366 2.334 -13.637 1.00 78.94 82 GLU A CA 1
ATOM 661 C C . GLU A 1 82 ? 20.211 1.683 -14.399 1.00 78.94 82 GLU A C 1
ATOM 663 O O . GLU A 1 82 ? 19.726 2.221 -15.394 1.00 78.94 82 GLU A O 1
ATOM 668 N N . VAL A 1 83 ? 19.772 0.523 -13.923 1.00 73.56 83 VAL A N 1
ATOM 669 C CA . VAL A 1 83 ? 18.660 -0.248 -14.486 1.00 73.56 83 VAL A CA 1
ATOM 670 C C . VAL A 1 83 ? 17.627 -0.374 -13.396 1.00 73.56 83 VAL A C 1
ATOM 672 O O . VAL A 1 83 ? 17.959 -0.843 -12.307 1.00 73.56 83 VAL A O 1
ATOM 675 N N . ASP A 1 84 ? 16.396 0.067 -13.649 1.00 63.31 84 ASP A N 1
ATOM 676 C CA . ASP A 1 84 ? 15.321 -0.088 -12.666 1.00 63.31 84 ASP A CA 1
ATOM 677 C C . ASP A 1 84 ? 15.677 0.513 -11.278 1.00 63.31 84 ASP A C 1
ATOM 679 O O . ASP A 1 84 ? 15.321 -0.009 -10.221 1.00 63.31 84 ASP A O 1
ATOM 683 N N . GLY A 1 85 ? 16.443 1.614 -11.276 1.00 55.31 85 GLY A N 1
ATOM 684 C CA . GLY A 1 85 ? 16.907 2.298 -10.061 1.00 55.31 85 GLY A CA 1
ATOM 685 C C . GLY A 1 85 ? 17.987 1.554 -9.264 1.00 55.31 85 GLY A C 1
ATOM 686 O O . GLY A 1 85 ? 18.221 1.882 -8.099 1.00 55.31 85 GLY A O 1
ATOM 687 N N . ARG A 1 86 ? 18.617 0.530 -9.850 1.00 59.66 86 ARG A N 1
ATOM 688 C CA . ARG A 1 86 ? 19.763 -0.182 -9.280 1.00 59.66 86 ARG A CA 1
ATOM 689 C C . ARG A 1 86 ? 20.980 -0.015 -10.180 1.00 59.66 86 ARG A C 1
ATOM 691 O O . ARG A 1 86 ? 20.912 -0.261 -11.384 1.00 59.66 86 ARG A O 1
ATOM 698 N N . THR A 1 87 ? 22.132 0.251 -9.569 1.00 80.94 87 THR A N 1
ATOM 699 C CA . THR A 1 87 ? 23.416 0.053 -10.238 1.00 80.94 87 THR A CA 1
ATOM 700 C C . THR A 1 87 ? 23.561 -1.427 -10.603 1.00 80.94 87 THR A C 1
ATOM 702 O O . THR A 1 87 ? 23.674 -2.279 -9.720 1.00 80.94 87 THR A O 1
ATOM 705 N N . VAL A 1 88 ? 23.654 -1.721 -11.894 1.00 82.88 88 VAL A N 1
ATOM 706 C CA . VAL A 1 88 ? 24.080 -3.019 -12.420 1.00 82.88 88 VAL A CA 1
ATOM 707 C C . VAL A 1 88 ? 25.539 -2.917 -12.845 1.00 82.88 88 VAL A C 1
ATOM 709 O O . VAL A 1 88 ? 25.892 -2.043 -13.637 1.00 82.88 88 VAL A O 1
ATOM 712 N N . SER A 1 89 ? 26.376 -3.819 -12.329 1.00 90.62 89 SER A N 1
ATOM 713 C CA . SER A 1 89 ? 27.764 -4.020 -12.760 1.00 90.62 89 SER A CA 1
ATOM 714 C C . SER A 1 89 ? 27.821 -5.285 -13.614 1.00 90.62 89 SER A C 1
ATOM 716 O O . SER A 1 89 ? 27.540 -6.365 -13.108 1.00 90.62 89 SER A O 1
ATOM 718 N N . GLY A 1 90 ? 28.164 -5.152 -14.896 1.00 93.31 90 GLY A N 1
ATOM 719 C CA . GLY A 1 90 ? 28.060 -6.227 -15.890 1.00 93.31 90 GLY A CA 1
ATOM 720 C C . GLY A 1 90 ? 26.702 -6.229 -16.596 1.00 93.31 90 GLY A C 1
ATOM 721 O O . GLY A 1 90 ? 25.822 -7.027 -16.301 1.00 93.31 90 GLY A O 1
ATOM 722 N N . CYS A 1 91 ? 26.523 -5.337 -17.571 1.00 96.31 91 CYS A N 1
ATOM 723 C CA . CYS A 1 91 ? 25.229 -5.135 -18.235 1.00 96.31 91 CYS A CA 1
ATOM 724 C C . CYS A 1 91 ? 24.809 -6.297 -19.150 1.00 96.31 91 CYS A C 1
ATOM 726 O O . CYS A 1 91 ? 23.655 -6.323 -19.567 1.00 96.31 91 CYS A O 1
ATOM 728 N N . ASN A 1 92 ? 25.694 -7.258 -19.453 1.00 97.50 92 ASN A N 1
ATOM 729 C CA . ASN A 1 92 ? 25.344 -8.455 -20.233 1.00 97.50 92 ASN A CA 1
ATOM 730 C C . ASN A 1 92 ? 24.110 -9.159 -19.649 1.00 97.50 92 ASN A C 1
ATOM 732 O O . ASN A 1 92 ? 23.173 -9.474 -20.379 1.00 97.50 92 ASN A O 1
ATOM 736 N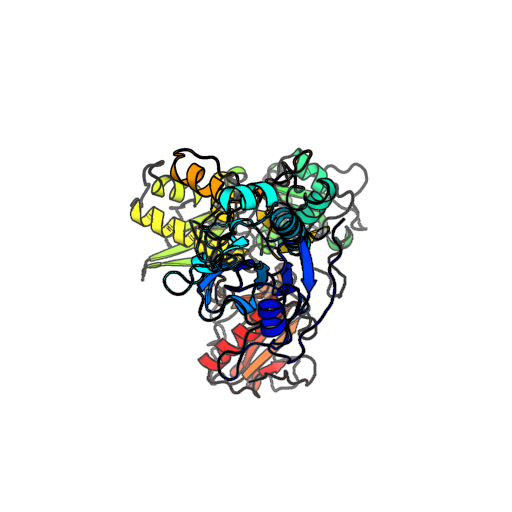 N . ASP A 1 93 ? 24.078 -9.333 -18.325 1.00 93.44 93 ASP A N 1
ATOM 737 C CA . ASP A 1 93 ? 23.067 -10.144 -17.641 1.00 93.44 93 ASP A CA 1
ATOM 738 C C . ASP A 1 93 ? 21.641 -9.607 -17.846 1.00 93.44 93 ASP A C 1
ATOM 740 O O . ASP A 1 93 ? 20.683 -10.377 -17.887 1.00 93.44 93 ASP A O 1
ATOM 744 N N . VAL A 1 94 ? 21.495 -8.300 -18.080 1.00 94.12 94 VAL A N 1
ATOM 745 C CA . VAL A 1 94 ? 20.198 -7.610 -18.179 1.00 94.12 94 VAL A CA 1
ATOM 746 C C . VAL A 1 94 ? 19.924 -6.986 -19.549 1.00 94.12 94 VAL A C 1
ATOM 748 O O . VAL A 1 94 ? 18.966 -6.224 -19.697 1.00 94.12 94 VAL A O 1
ATOM 751 N N . SER A 1 95 ? 20.752 -7.258 -20.563 1.00 97.19 95 SER A N 1
ATOM 752 C CA . SER A 1 95 ? 20.642 -6.581 -21.860 1.00 97.19 95 SER A CA 1
ATOM 753 C C . SER A 1 95 ? 20.606 -7.497 -23.080 1.00 97.19 95 SER A C 1
ATOM 755 O O . SER A 1 95 ? 21.021 -8.659 -23.039 1.00 97.19 95 SER A O 1
ATOM 757 N N . VAL A 1 96 ? 20.087 -6.921 -24.168 1.00 98.31 96 VAL A N 1
ATOM 758 C CA . VAL A 1 96 ? 20.212 -7.395 -25.546 1.00 98.31 96 VAL A CA 1
ATOM 759 C C . VAL A 1 96 ? 21.144 -6.446 -26.305 1.00 98.31 96 VAL A C 1
ATOM 761 O O . VAL A 1 96 ? 20.852 -5.262 -26.469 1.00 98.31 96 VAL A O 1
ATOM 764 N N . GLY A 1 97 ? 22.290 -6.954 -26.752 1.00 98.44 97 GLY A N 1
ATOM 765 C CA . GLY A 1 97 ? 23.230 -6.239 -27.622 1.00 98.44 97 GLY A CA 1
ATOM 766 C C . GLY A 1 97 ? 22.859 -6.280 -29.109 1.00 98.44 97 GLY A C 1
ATOM 767 O O . GLY A 1 97 ? 22.487 -7.339 -29.622 1.00 98.44 97 GLY A O 1
ATOM 768 N N . ILE A 1 98 ? 23.031 -5.148 -29.796 1.00 98.81 98 ILE A N 1
ATOM 769 C CA . ILE A 1 98 ? 22.903 -4.984 -31.253 1.00 98.81 98 ILE A CA 1
ATOM 770 C C . ILE A 1 98 ? 24.207 -4.387 -31.798 1.00 98.81 98 ILE A C 1
ATOM 772 O O . ILE A 1 98 ? 24.587 -3.285 -31.406 1.00 98.81 98 ILE A O 1
ATOM 776 N N . GLU A 1 99 ? 24.870 -5.087 -32.715 1.00 98.62 99 GLU A N 1
ATOM 777 C CA . GLU A 1 99 ? 26.078 -4.631 -33.412 1.00 98.62 99 GLU A CA 1
ATOM 778 C C . GLU A 1 99 ? 25.742 -4.063 -34.792 1.00 98.62 99 GLU A C 1
ATOM 780 O O . GLU A 1 99 ? 25.035 -4.690 -35.583 1.00 98.62 99 GLU A O 1
ATOM 785 N N . LEU A 1 100 ? 26.266 -2.876 -35.095 1.00 98.62 100 LEU A N 1
ATOM 786 C CA . LEU A 1 100 ? 26.152 -2.243 -36.407 1.00 98.62 100 LEU A CA 1
ATOM 787 C C . LEU A 1 100 ? 27.492 -2.348 -37.139 1.00 98.62 100 LEU A C 1
ATOM 789 O O . LEU A 1 100 ? 28.518 -1.922 -36.611 1.00 98.62 100 LEU A O 1
ATOM 793 N N . GLU A 1 101 ? 27.485 -2.849 -38.375 1.00 98.31 101 GLU A N 1
ATOM 794 C CA . GLU A 1 101 ? 28.658 -2.806 -39.254 1.00 98.31 101 GLU A CA 1
ATOM 795 C C . GLU A 1 101 ? 29.162 -1.360 -39.401 1.00 98.31 101 GLU A C 1
ATOM 797 O O . GLU A 1 101 ? 28.507 -0.521 -40.037 1.00 98.31 101 GLU A O 1
ATOM 802 N N . ASN A 1 102 ? 30.313 -1.049 -38.803 1.00 98.25 102 ASN A N 1
ATOM 803 C CA . ASN A 1 102 ? 30.937 0.267 -38.895 1.00 98.25 102 ASN A CA 1
ATOM 804 C C . ASN A 1 102 ? 32.399 0.218 -38.431 1.00 98.25 102 ASN A C 1
ATOM 806 O O . ASN A 1 102 ? 32.725 -0.467 -37.463 1.00 98.25 102 ASN A O 1
ATOM 810 N N . ARG A 1 103 ? 33.266 1.033 -39.037 1.00 96.94 103 ARG A N 1
ATOM 811 C CA . ARG A 1 103 ? 34.677 1.192 -38.632 1.00 96.94 103 ARG A CA 1
ATOM 812 C C . ARG A 1 103 ? 34.869 1.907 -37.291 1.00 96.94 103 ARG A C 1
ATOM 814 O O . ARG A 1 103 ? 35.969 1.877 -36.747 1.00 96.94 103 ARG A O 1
ATOM 821 N N . ASN A 1 104 ? 33.818 2.519 -36.749 1.00 97.38 104 ASN A N 1
ATOM 822 C CA . ASN A 1 104 ? 33.785 3.200 -35.455 1.00 97.38 104 ASN A CA 1
ATOM 823 C C . ASN A 1 104 ? 34.808 4.353 -35.317 1.00 97.38 104 ASN A C 1
ATOM 825 O O . ASN A 1 104 ? 35.233 4.696 -34.216 1.00 97.38 104 ASN A O 1
ATOM 829 N N . ASP A 1 105 ? 35.199 4.970 -36.436 1.00 95.31 105 ASP A N 1
ATOM 830 C CA . ASP A 1 105 ? 36.153 6.090 -36.506 1.00 95.31 105 ASP A CA 1
ATOM 831 C C . ASP A 1 105 ? 35.469 7.475 -36.480 1.00 95.31 105 ASP A C 1
ATOM 833 O O . ASP A 1 105 ? 36.129 8.514 -36.545 1.00 95.31 105 ASP A O 1
ATOM 837 N N . GLY A 1 106 ? 34.133 7.492 -36.401 1.00 93.56 106 GLY A N 1
ATOM 838 C CA . GLY A 1 106 ? 33.302 8.695 -36.445 1.00 93.56 106 GLY A CA 1
ATOM 839 C C . GLY A 1 106 ? 33.144 9.317 -37.838 1.00 93.56 106 GLY A C 1
ATOM 840 O O . GLY A 1 106 ? 32.484 10.348 -37.954 1.00 93.56 106 GLY A O 1
ATOM 841 N N . ARG A 1 107 ? 33.733 8.719 -38.883 1.00 94.12 107 ARG A N 1
ATOM 842 C CA . ARG A 1 107 ? 33.673 9.180 -40.281 1.00 94.12 107 ARG A CA 1
ATOM 843 C C . ARG A 1 107 ? 32.960 8.189 -41.191 1.00 94.12 107 ARG A C 1
ATOM 845 O O . ARG A 1 107 ? 32.338 8.615 -42.159 1.00 94.12 107 ARG A O 1
ATOM 852 N N . ASP A 1 108 ? 33.047 6.896 -40.893 1.00 96.38 108 ASP A N 1
ATOM 853 C CA . ASP A 1 108 ? 32.322 5.852 -41.606 1.00 96.38 108 ASP A CA 1
ATOM 854 C C . ASP A 1 108 ? 30.800 6.020 -41.395 1.00 96.38 108 ASP A C 1
ATOM 856 O O . ASP A 1 108 ? 30.309 5.884 -40.267 1.00 96.38 108 ASP A O 1
ATOM 860 N N . PRO A 1 109 ? 30.029 6.354 -42.448 1.00 96.12 109 PRO A N 1
ATOM 861 C CA . PRO A 1 109 ? 28.620 6.696 -42.304 1.00 96.12 109 PRO A CA 1
ATOM 862 C C . PRO A 1 109 ? 27.770 5.470 -41.964 1.00 96.12 109 PRO A C 1
ATOM 864 O O . PRO A 1 109 ? 28.058 4.360 -42.408 1.00 96.12 109 PRO A O 1
ATOM 867 N N . TYR A 1 110 ? 26.665 5.678 -41.248 1.00 97.75 110 TYR A N 1
ATOM 868 C CA . TYR A 1 110 ? 25.589 4.690 -41.112 1.00 97.75 110 TYR A CA 1
ATOM 869 C C . TYR A 1 110 ? 24.576 4.927 -42.242 1.00 97.75 110 TYR A C 1
ATOM 871 O O . TYR A 1 110 ? 23.878 5.946 -42.204 1.00 97.75 110 TYR A O 1
ATOM 879 N N . PRO A 1 111 ? 24.505 4.064 -43.275 1.00 97.25 111 PRO A N 1
ATOM 880 C CA . PRO A 1 111 ? 23.616 4.285 -44.408 1.00 97.25 111 PRO A CA 1
ATOM 881 C C . PRO A 1 111 ? 22.141 4.268 -43.985 1.00 97.25 111 PRO A C 1
ATOM 883 O O . PRO A 1 111 ? 21.800 3.615 -42.994 1.00 97.25 111 PRO A O 1
ATOM 886 N N . PRO A 1 112 ? 21.243 4.913 -44.754 1.00 97.38 112 PRO A N 1
ATOM 887 C CA . PRO A 1 112 ? 19.815 4.951 -44.437 1.00 97.38 112 PRO A CA 1
ATOM 888 C C . PRO A 1 112 ? 19.197 3.569 -44.188 1.00 97.38 112 PRO A C 1
ATOM 890 O O . PRO A 1 112 ? 18.382 3.422 -43.283 1.00 97.38 112 PRO A O 1
ATOM 893 N N . GLU A 1 113 ? 19.622 2.548 -44.935 1.00 96.50 113 GLU A N 1
ATOM 894 C CA . GLU A 1 113 ? 19.097 1.181 -44.812 1.00 96.50 113 GLU A CA 1
ATOM 895 C C . GLU A 1 113 ? 19.500 0.510 -43.493 1.00 96.50 113 GLU A C 1
ATOM 897 O O . GLU A 1 113 ? 18.663 -0.089 -42.817 1.00 96.50 113 GLU A O 1
ATOM 902 N N . GLN A 1 114 ? 20.762 0.674 -43.082 1.00 98.25 114 GLN A N 1
ATOM 903 C CA . GLN A 1 114 ? 21.257 0.203 -41.787 1.00 98.25 114 GLN A CA 1
ATOM 904 C C . GLN A 1 114 ? 20.570 0.932 -40.630 1.00 98.25 114 GLN A C 1
ATOM 906 O O . GLN A 1 114 ? 20.173 0.307 -39.648 1.00 98.25 114 GLN A O 1
ATOM 911 N N . TYR A 1 115 ? 20.403 2.251 -40.752 1.00 98.25 115 TYR A N 1
ATOM 912 C CA . TYR A 1 115 ? 19.717 3.060 -39.751 1.00 98.25 115 TYR A CA 1
ATOM 913 C C . TYR A 1 115 ? 18.253 2.638 -39.586 1.00 98.25 115 TYR A C 1
ATOM 915 O O . TYR A 1 115 ? 17.794 2.427 -38.465 1.00 98.25 115 TYR A O 1
ATOM 923 N N . ALA A 1 116 ? 17.532 2.463 -40.696 1.00 95.88 116 ALA A N 1
ATOM 924 C CA . ALA A 1 116 ? 16.137 2.039 -40.686 1.00 95.88 116 ALA A CA 1
ATOM 925 C C . ALA A 1 116 ? 15.965 0.622 -40.107 1.00 95.88 116 ALA A C 1
ATOM 927 O O . ALA A 1 116 ? 15.039 0.392 -39.329 1.00 95.88 116 ALA A O 1
ATOM 928 N N . ALA A 1 117 ? 16.893 -0.297 -40.396 1.00 95.62 117 ALA A N 1
ATOM 929 C CA . ALA A 1 117 ? 16.913 -1.633 -39.801 1.00 95.62 117 ALA A CA 1
ATOM 930 C C . ALA A 1 117 ? 17.163 -1.588 -38.283 1.00 95.62 117 ALA A C 1
ATOM 932 O O . ALA A 1 117 ? 16.437 -2.225 -37.518 1.00 95.62 117 ALA A O 1
ATOM 933 N N . ALA A 1 118 ? 18.140 -0.793 -37.832 1.00 98.25 118 ALA A N 1
ATOM 934 C CA . ALA A 1 118 ? 18.426 -0.595 -36.411 1.00 98.25 118 ALA A CA 1
ATOM 935 C C . ALA A 1 118 ? 17.235 0.020 -35.669 1.00 98.25 118 ALA A C 1
ATOM 937 O O . ALA A 1 118 ? 16.922 -0.390 -34.548 1.00 98.25 118 ALA A O 1
ATOM 938 N N . LEU A 1 119 ? 16.558 0.980 -36.305 1.00 96.50 119 LEU A N 1
ATOM 939 C CA . LEU A 1 119 ? 15.389 1.651 -35.755 1.00 96.50 119 LEU A CA 1
ATOM 940 C C . LEU A 1 119 ? 14.244 0.656 -35.593 1.00 96.50 119 LEU A C 1
ATOM 942 O O . LEU A 1 119 ? 13.686 0.541 -34.506 1.00 96.50 119 LEU A O 1
ATOM 946 N N . TRP A 1 120 ? 13.933 -0.093 -36.652 1.00 95.62 120 TRP A N 1
ATOM 947 C CA . TRP A 1 120 ? 12.890 -1.110 -36.619 1.00 95.62 120 TRP A CA 1
ATOM 948 C C . TRP A 1 120 ? 13.167 -2.164 -35.541 1.00 95.62 120 TRP A C 1
ATOM 950 O O . TRP A 1 120 ? 12.328 -2.369 -34.669 1.00 95.62 120 TRP A O 1
ATOM 960 N N . LEU A 1 121 ? 14.364 -2.758 -35.523 1.00 96.75 121 LEU A N 1
ATOM 961 C CA . LEU A 1 121 ? 14.708 -3.806 -34.558 1.00 96.75 121 LEU A CA 1
ATOM 962 C C . LEU A 1 121 ? 14.645 -3.305 -33.113 1.00 96.75 121 LEU A C 1
ATOM 964 O O . LEU A 1 121 ? 14.077 -3.962 -32.244 1.00 96.75 121 LEU A O 1
ATOM 968 N N . THR A 1 122 ? 15.207 -2.124 -32.850 1.00 96.38 122 THR A N 1
ATOM 969 C CA . THR A 1 122 ? 15.189 -1.546 -31.501 1.00 96.38 122 THR A CA 1
ATOM 970 C C . THR A 1 122 ? 13.757 -1.262 -31.054 1.00 96.38 122 THR A C 1
ATOM 972 O O . THR A 1 122 ? 13.430 -1.514 -29.898 1.00 96.38 122 THR A O 1
ATOM 975 N N . ARG A 1 123 ? 12.875 -0.812 -31.959 1.00 90.62 123 ARG A N 1
ATOM 976 C CA . ARG A 1 123 ? 11.444 -0.625 -31.667 1.00 90.62 123 ARG A CA 1
ATOM 977 C C . ARG A 1 123 ? 10.731 -1.928 -31.339 1.00 90.62 123 ARG A C 1
ATOM 979 O O . ARG A 1 123 ? 9.919 -1.934 -30.416 1.00 90.62 123 ARG A O 1
ATOM 986 N N . GLU A 1 124 ? 11.017 -3.005 -32.064 1.00 86.94 124 GLU A N 1
ATOM 987 C CA . GLU A 1 124 ? 10.446 -4.325 -31.777 1.00 86.94 124 GLU A CA 1
ATOM 988 C C . GLU A 1 124 ? 10.884 -4.820 -30.395 1.00 86.94 124 GLU A C 1
ATOM 990 O O . GLU A 1 124 ? 10.051 -5.228 -29.589 1.00 86.94 124 GLU A O 1
ATOM 995 N N . LEU A 1 125 ? 12.175 -4.708 -30.067 1.00 84.19 125 LEU A N 1
ATOM 996 C CA . LEU A 1 125 ? 12.717 -5.128 -28.770 1.00 84.19 125 LEU A CA 1
ATOM 997 C C . LEU A 1 125 ? 12.181 -4.279 -27.610 1.00 84.19 125 LEU A C 1
ATOM 999 O O . LEU A 1 125 ? 11.799 -4.821 -26.573 1.00 84.19 125 LEU A O 1
ATOM 1003 N N . VAL A 1 126 ? 12.105 -2.958 -27.791 1.00 83.12 126 VAL A N 1
ATOM 1004 C CA . VAL A 1 126 ? 11.543 -2.030 -26.801 1.00 83.12 126 VAL A CA 1
ATOM 1005 C C . VAL A 1 126 ? 10.083 -2.355 -26.499 1.00 83.12 126 VAL A C 1
ATOM 1007 O O . VAL A 1 126 ? 9.704 -2.385 -25.331 1.00 83.12 126 VAL A O 1
ATOM 1010 N N . GLN A 1 127 ? 9.274 -2.643 -27.521 1.00 74.94 127 GLN A N 1
ATOM 1011 C CA . GLN A 1 127 ? 7.874 -3.031 -27.337 1.00 74.94 127 GLN A CA 1
ATOM 1012 C C . GLN A 1 127 ? 7.746 -4.413 -26.694 1.00 74.94 127 GLN A C 1
ATOM 1014 O O . GLN A 1 127 ? 7.006 -4.577 -25.724 1.00 74.94 127 GLN A O 1
ATOM 1019 N N . LYS A 1 128 ? 8.490 -5.399 -27.205 1.00 77.31 128 LYS A N 1
ATOM 1020 C CA . LYS A 1 128 ? 8.453 -6.789 -26.738 1.00 77.31 128 LYS A CA 1
ATOM 1021 C C . LYS A 1 128 ? 8.830 -6.913 -25.261 1.00 77.31 128 LYS A C 1
ATOM 1023 O O . LYS A 1 128 ? 8.184 -7.662 -24.536 1.00 77.31 128 LYS A O 1
ATOM 1028 N N . TYR A 1 129 ? 9.837 -6.160 -24.818 1.00 69.25 129 TYR A N 1
ATOM 1029 C CA . TYR A 1 129 ? 10.391 -6.241 -23.461 1.00 69.25 129 TYR A CA 1
ATOM 1030 C C . TYR A 1 129 ? 10.066 -5.032 -22.575 1.00 69.25 129 TYR A C 1
ATOM 1032 O O . TYR A 1 129 ? 10.593 -4.931 -21.472 1.00 69.25 129 TYR A O 1
ATOM 1040 N N . GLN A 1 130 ? 9.201 -4.120 -23.036 1.00 65.94 130 GLN A N 1
ATOM 1041 C CA . GLN A 1 130 ? 8.778 -2.917 -22.301 1.00 65.94 130 GLN A CA 1
ATOM 1042 C C . GLN A 1 130 ? 9.962 -2.069 -21.792 1.00 65.94 130 GLN A C 1
ATOM 1044 O O . GLN A 1 130 ? 9.962 -1.571 -20.667 1.00 65.94 130 GLN A O 1
ATOM 1049 N N . ILE A 1 131 ? 10.992 -1.909 -22.628 1.00 74.44 131 ILE A N 1
ATOM 1050 C CA . ILE A 1 131 ? 12.246 -1.242 -22.250 1.00 74.44 131 ILE A CA 1
ATOM 1051 C C . ILE A 1 131 ? 12.046 0.282 -22.272 1.00 74.44 131 ILE A C 1
ATOM 1053 O O . ILE A 1 131 ? 11.753 0.843 -23.330 1.00 74.44 131 ILE A O 1
ATOM 1057 N N . PRO A 1 132 ? 12.228 0.996 -21.147 1.00 72.38 132 PRO A N 1
ATOM 1058 C CA . PRO A 1 132 ? 12.073 2.444 -21.117 1.00 72.38 132 PRO A CA 1
ATOM 1059 C C . PRO A 1 132 ? 13.205 3.148 -21.889 1.00 72.38 132 PRO A C 1
ATOM 1061 O O . PRO A 1 132 ? 14.310 2.608 -21.997 1.00 72.38 132 PRO A O 1
ATOM 1064 N N . PRO A 1 133 ? 13.007 4.404 -22.343 1.00 77.69 133 PRO A N 1
ATOM 1065 C CA . PRO A 1 133 ? 14.029 5.146 -23.087 1.00 77.69 133 PRO A CA 1
ATOM 1066 C C . PRO A 1 133 ? 15.386 5.252 -22.384 1.00 77.69 133 PRO A C 1
ATOM 1068 O O . PRO A 1 133 ? 16.418 5.283 -23.043 1.00 77.69 133 PRO A O 1
ATOM 1071 N N . ALA A 1 134 ? 15.404 5.280 -21.047 1.00 79.94 134 ALA A N 1
ATOM 1072 C CA . ALA A 1 134 ? 16.635 5.344 -20.255 1.00 79.94 134 ALA A CA 1
ATOM 1073 C C . ALA A 1 134 ? 17.479 4.049 -20.288 1.00 79.94 134 ALA A C 1
ATOM 1075 O O . ALA A 1 134 ? 18.623 4.055 -19.832 1.00 79.94 134 ALA A O 1
ATOM 1076 N N . GLN A 1 135 ? 16.915 2.950 -20.796 1.00 89.50 135 GLN A N 1
ATOM 1077 C CA . GLN A 1 135 ? 17.540 1.627 -20.877 1.00 89.50 135 GLN A CA 1
ATOM 1078 C C . GLN A 1 135 ? 17.866 1.212 -22.322 1.00 89.50 135 GLN A C 1
ATOM 1080 O O . GLN A 1 135 ? 18.369 0.113 -22.549 1.00 89.50 135 GLN A O 1
ATOM 1085 N N . VAL A 1 136 ? 17.652 2.110 -23.288 1.00 94.88 136 VAL A N 1
ATOM 1086 C CA . VAL A 1 136 ? 18.254 2.033 -24.622 1.00 94.88 136 VAL A CA 1
ATOM 1087 C C . VAL A 1 136 ? 19.511 2.893 -24.588 1.00 94.88 136 VAL A C 1
ATOM 1089 O O . VAL A 1 136 ? 19.424 4.110 -24.435 1.00 94.88 136 VAL A O 1
ATOM 1092 N N . VAL A 1 137 ? 20.681 2.264 -24.659 1.00 95.88 137 VAL A N 1
ATOM 1093 C CA . VAL A 1 137 ? 21.974 2.911 -24.377 1.00 95.88 137 VAL A CA 1
ATOM 1094 C C . VAL A 1 137 ? 23.022 2.569 -25.429 1.00 95.88 137 VAL A C 1
ATOM 1096 O O . VAL A 1 137 ? 22.895 1.590 -26.164 1.00 95.88 137 VAL A O 1
ATOM 1099 N N . ARG A 1 138 ? 24.090 3.364 -25.487 1.00 97.88 138 ARG A N 1
ATOM 1100 C CA . ARG A 1 138 ? 25.294 3.053 -26.267 1.00 97.88 138 ARG A CA 1
ATOM 1101 C C . ARG A 1 138 ? 26.314 2.332 -25.399 1.00 97.88 138 ARG A C 1
ATOM 1103 O O . ARG A 1 138 ? 26.349 2.516 -24.182 1.00 97.88 138 ARG A O 1
ATOM 1110 N N . HIS A 1 139 ? 27.225 1.593 -26.019 1.00 97.75 139 HIS A N 1
ATOM 1111 C CA . HIS A 1 139 ? 28.324 0.965 -25.288 1.00 97.75 139 HIS A CA 1
ATOM 1112 C C . HIS A 1 139 ? 29.210 1.981 -24.548 1.00 97.75 139 HIS A C 1
ATOM 1114 O O . HIS A 1 139 ? 29.624 1.733 -23.414 1.00 97.75 139 HIS A O 1
ATOM 1120 N N . LEU A 1 140 ? 29.447 3.152 -25.153 1.00 94.44 140 LEU A N 1
ATOM 1121 C CA . LEU A 1 140 ? 30.177 4.252 -24.515 1.00 94.44 140 LEU A CA 1
ATOM 1122 C C . LEU A 1 140 ? 29.476 4.795 -23.257 1.00 94.44 140 LEU A C 1
ATOM 1124 O O . LEU A 1 140 ? 30.156 5.260 -22.345 1.00 94.44 140 LEU A O 1
ATOM 1128 N N . ASP A 1 141 ? 28.140 4.713 -23.182 1.00 93.12 141 ASP A N 1
ATOM 1129 C CA . ASP A 1 141 ? 27.370 5.215 -22.037 1.00 93.12 141 ASP A CA 1
ATOM 1130 C C . ASP A 1 141 ? 27.576 4.310 -20.811 1.00 93.12 141 ASP A C 1
ATOM 1132 O O . ASP A 1 141 ? 27.801 4.791 -19.703 1.00 93.12 141 ASP A O 1
ATOM 1136 N N . ILE A 1 142 ? 27.575 2.989 -21.017 1.00 95.38 142 ILE A N 1
ATOM 1137 C CA . ILE A 1 142 ? 27.741 1.992 -19.945 1.00 95.38 142 ILE A CA 1
ATOM 1138 C C . ILE A 1 142 ? 29.210 1.688 -19.614 1.00 95.38 142 ILE A C 1
ATOM 1140 O O . ILE A 1 142 ? 29.503 0.902 -18.712 1.00 95.38 142 ILE A O 1
ATOM 1144 N N . SER A 1 143 ? 30.163 2.215 -20.382 1.00 94.38 143 SER A N 1
ATOM 1145 C CA . SER A 1 143 ? 31.604 1.962 -20.222 1.00 94.38 143 SER A CA 1
ATOM 1146 C C . SER A 1 143 ? 32.454 3.187 -20.580 1.00 94.38 143 SER A C 1
ATOM 1148 O O . SER A 1 143 ? 33.332 3.100 -21.451 1.00 94.38 143 SER A O 1
ATOM 1150 N N . PRO A 1 144 ? 32.220 4.329 -19.904 1.00 91.44 144 PRO A N 1
ATOM 1151 C CA . PRO A 1 144 ? 32.904 5.579 -20.206 1.00 91.44 144 PRO A CA 1
ATOM 1152 C C . PRO A 1 144 ? 34.421 5.427 -20.037 1.00 91.44 144 PRO A C 1
ATOM 1154 O O . PRO A 1 144 ? 34.901 4.819 -19.082 1.00 91.44 144 PRO A O 1
ATOM 1157 N N . GLY A 1 145 ? 35.186 5.953 -20.996 1.00 89.81 145 GLY A N 1
ATOM 1158 C CA . GLY A 1 145 ? 36.653 5.883 -21.016 1.00 89.81 145 GLY A CA 1
ATOM 1159 C C . GLY A 1 145 ? 37.244 4.561 -21.529 1.00 89.81 145 GLY A C 1
ATOM 1160 O O . GLY A 1 145 ? 38.405 4.544 -21.923 1.00 89.81 145 GLY A O 1
ATOM 1161 N N . ARG A 1 146 ? 36.463 3.471 -21.589 1.00 95.38 146 ARG A N 1
ATOM 1162 C CA . ARG A 1 146 ? 36.891 2.177 -22.161 1.00 95.38 146 ARG A CA 1
ATOM 1163 C C . ARG A 1 146 ? 36.404 1.979 -23.597 1.00 95.38 146 ARG A C 1
ATOM 1165 O O . ARG A 1 146 ? 37.102 1.362 -24.399 1.00 95.38 146 ARG A O 1
ATOM 1172 N N . LYS A 1 147 ? 35.187 2.436 -23.899 1.00 96.38 147 LYS A N 1
ATOM 1173 C CA . LYS A 1 147 ? 34.499 2.215 -25.177 1.00 96.38 147 LYS A CA 1
ATOM 1174 C C . LYS A 1 147 ? 34.062 3.531 -25.805 1.00 96.38 147 LYS A C 1
ATOM 1176 O O . LYS A 1 147 ? 33.751 4.486 -25.099 1.00 96.38 147 LYS A O 1
ATOM 1181 N N . THR A 1 148 ? 34.059 3.564 -27.133 1.00 95.62 148 THR A N 1
ATOM 1182 C CA . THR A 1 148 ? 33.721 4.746 -27.945 1.00 95.62 148 THR A CA 1
ATOM 1183 C C . THR A 1 148 ? 32.560 4.490 -28.904 1.00 95.62 148 THR A C 1
ATOM 1185 O O . THR A 1 148 ? 32.071 5.426 -29.530 1.00 95.62 148 THR A O 1
ATOM 1188 N N . ASP A 1 149 ? 32.112 3.240 -29.023 1.00 96.88 149 ASP A N 1
ATOM 1189 C CA . ASP A 1 149 ? 31.041 2.821 -29.918 1.00 96.88 149 ASP A CA 1
ATOM 1190 C C . ASP A 1 149 ? 29.630 3.154 -29.395 1.00 96.88 149 ASP A C 1
ATOM 1192 O O . ASP A 1 149 ? 29.391 3.123 -28.178 1.00 96.88 149 ASP A O 1
ATOM 1196 N N . PRO A 1 150 ? 28.674 3.469 -30.299 1.00 96.62 150 PRO A N 1
ATOM 1197 C CA . PRO A 1 150 ? 28.818 3.637 -31.750 1.00 96.62 150 PRO A CA 1
ATOM 1198 C C . PRO A 1 150 ? 29.174 5.092 -32.134 1.00 96.62 150 PRO A C 1
ATOM 1200 O O . PRO A 1 150 ? 28.336 5.999 -32.085 1.00 96.62 150 PRO A O 1
ATOM 1203 N N . ALA A 1 151 ? 30.425 5.334 -32.532 1.00 95.62 151 ALA A N 1
ATOM 1204 C CA . ALA A 1 151 ? 30.923 6.655 -32.911 1.00 95.62 151 ALA A CA 1
ATOM 1205 C C . ALA A 1 151 ? 30.229 7.161 -34.185 1.00 95.62 151 ALA A C 1
ATOM 1207 O O . ALA A 1 151 ? 30.009 6.397 -35.123 1.00 95.62 151 ALA A O 1
ATOM 1208 N N . GLY A 1 152 ? 29.878 8.451 -34.223 1.00 93.50 152 GLY A N 1
ATOM 1209 C CA . GLY A 1 152 ? 29.214 9.088 -35.372 1.00 93.50 152 GLY A CA 1
ATOM 1210 C C . GLY A 1 152 ? 27.735 8.719 -35.570 1.00 93.50 152 GLY A C 1
ATOM 1211 O O . GLY A 1 152 ? 27.096 9.251 -36.476 1.00 93.50 152 GLY A O 1
ATOM 1212 N N . PHE A 1 153 ? 27.161 7.841 -34.739 1.00 97.12 153 PHE A N 1
ATOM 1213 C CA . PHE A 1 153 ? 25.757 7.449 -34.859 1.00 97.12 153 PHE A CA 1
ATOM 1214 C C . PHE A 1 153 ? 24.822 8.593 -34.419 1.00 97.12 153 PHE A C 1
ATOM 1216 O O . PHE A 1 153 ? 25.054 9.187 -33.357 1.00 97.12 153 PHE A O 1
ATOM 1223 N N . PRO A 1 154 ? 23.748 8.916 -35.170 1.00 94.25 154 PRO A N 1
ATOM 1224 C CA . PRO A 1 154 ? 22.845 10.028 -34.856 1.00 94.25 154 PRO A CA 1
ATOM 1225 C C . PRO A 1 154 ? 21.892 9.681 -33.695 1.00 94.25 154 PRO A C 1
ATOM 1227 O O . PRO A 1 154 ? 20.683 9.520 -33.862 1.00 94.25 154 PRO A O 1
ATOM 1230 N N . TRP A 1 155 ? 22.458 9.568 -32.491 1.00 94.00 155 TRP A N 1
ATOM 1231 C CA . TRP A 1 155 ? 21.826 8.983 -31.306 1.00 94.00 155 TRP A CA 1
ATOM 1232 C C . TRP A 1 155 ? 20.554 9.695 -30.844 1.00 94.00 155 TRP A C 1
ATOM 1234 O O . TRP A 1 155 ? 19.544 9.046 -30.597 1.00 94.00 155 TRP A O 1
ATOM 1244 N N . GLN A 1 156 ? 20.576 11.027 -30.740 1.00 86.56 156 GLN A N 1
ATOM 1245 C CA . GLN A 1 156 ? 19.421 11.790 -30.246 1.00 86.56 156 GLN A CA 1
ATOM 1246 C C . GLN A 1 156 ? 18.202 11.617 -31.157 1.00 86.56 156 GLN A C 1
ATOM 1248 O O . GLN A 1 156 ? 17.099 11.357 -30.679 1.00 86.56 156 GLN A O 1
ATOM 1253 N N . ARG A 1 157 ? 18.427 11.702 -32.474 1.00 89.62 157 ARG A N 1
ATOM 1254 C CA . ARG A 1 157 ? 17.409 11.453 -33.497 1.00 89.62 157 ARG A CA 1
ATOM 1255 C C . ARG A 1 157 ? 16.897 10.017 -33.412 1.00 89.62 157 ARG A C 1
ATOM 1257 O O . ARG A 1 157 ? 15.694 9.808 -33.362 1.00 89.62 157 ARG A O 1
ATOM 1264 N N . PHE A 1 158 ? 17.810 9.049 -33.344 1.00 92.94 158 PHE A N 1
ATOM 1265 C CA . PHE A 1 158 ? 17.465 7.634 -33.233 1.00 92.94 158 PHE A CA 1
ATOM 1266 C C . PHE A 1 158 ? 16.579 7.341 -32.029 1.00 92.94 158 PHE A C 1
ATOM 1268 O O . PHE A 1 158 ? 15.524 6.740 -32.184 1.00 92.94 158 PHE A O 1
ATOM 1275 N N . LEU A 1 159 ? 16.966 7.805 -30.841 1.00 87.19 159 LEU A N 1
ATOM 1276 C CA . LEU A 1 159 ? 16.199 7.561 -29.627 1.00 87.19 159 LEU A CA 1
ATOM 1277 C C . LEU A 1 159 ? 14.812 8.216 -29.705 1.00 87.19 159 LEU A C 1
ATOM 1279 O O . LEU A 1 159 ? 13.825 7.589 -29.334 1.00 87.19 159 LEU A O 1
ATOM 1283 N N . ALA A 1 160 ? 14.709 9.438 -30.235 1.00 75.44 160 ALA A N 1
ATOM 1284 C CA . ALA A 1 160 ? 13.414 10.080 -30.459 1.00 75.44 160 ALA A CA 1
ATOM 1285 C C . ALA A 1 160 ? 12.530 9.269 -31.426 1.00 75.44 160 ALA A C 1
ATOM 1287 O O . ALA A 1 160 ? 11.361 9.025 -31.135 1.00 75.44 160 ALA A O 1
ATOM 1288 N N . GLU A 1 161 ? 13.095 8.802 -32.542 1.00 84.38 161 GLU A N 1
ATOM 1289 C CA . GLU A 1 161 ? 12.386 8.000 -33.541 1.00 84.38 161 GLU A CA 1
ATOM 1290 C C . GLU A 1 161 ? 12.020 6.598 -33.039 1.00 84.38 161 GLU A C 1
ATOM 1292 O O . GLU A 1 161 ? 10.973 6.093 -33.429 1.00 84.38 161 GLU A O 1
ATOM 1297 N N . VAL A 1 162 ? 12.807 5.962 -32.160 1.00 85.75 162 VAL A N 1
ATOM 1298 C CA . VAL A 1 162 ? 12.449 4.665 -31.551 1.00 85.75 162 VAL A CA 1
ATOM 1299 C C . VAL A 1 162 ? 11.130 4.791 -30.792 1.00 85.75 162 VAL A C 1
ATOM 1301 O O . VAL A 1 162 ? 10.231 3.976 -30.967 1.00 85.75 162 VAL A O 1
ATOM 1304 N N . PHE A 1 163 ? 10.965 5.842 -29.994 1.00 79.19 163 PHE A N 1
ATOM 1305 C CA . PHE A 1 163 ? 9.770 6.001 -29.165 1.00 79.19 163 PHE A CA 1
ATOM 1306 C C . PHE A 1 163 ? 8.630 6.775 -29.850 1.00 79.19 163 PHE A C 1
ATOM 1308 O O . PHE A 1 163 ? 7.515 6.811 -29.331 1.00 79.19 163 PHE A O 1
ATOM 1315 N N . ALA A 1 164 ? 8.858 7.355 -31.032 1.00 77.25 164 ALA A N 1
ATOM 1316 C CA . ALA A 1 164 ? 7.851 8.135 -31.749 1.00 77.25 164 ALA A CA 1
ATOM 1317 C C . ALA A 1 164 ? 6.632 7.287 -32.162 1.00 77.25 164 ALA A C 1
ATOM 1319 O O . ALA A 1 164 ? 6.756 6.344 -32.944 1.00 77.25 164 ALA A O 1
ATOM 1320 N N . GLY A 1 165 ? 5.436 7.624 -31.676 1.00 63.12 165 GLY A N 1
ATOM 1321 C CA . GLY A 1 165 ? 4.196 6.938 -32.065 1.00 63.12 165 GLY A CA 1
ATOM 1322 C C . GLY A 1 165 ? 4.112 5.470 -31.630 1.00 63.12 165 GLY A C 1
ATOM 1323 O O . GLY A 1 165 ? 3.261 4.744 -32.139 1.00 63.12 165 GLY A O 1
ATOM 1324 N N . LEU A 1 166 ? 4.986 5.014 -30.721 1.00 58.47 166 LEU A N 1
ATOM 1325 C CA . LEU A 1 166 ? 4.710 3.789 -29.975 1.00 58.47 166 LEU A CA 1
ATOM 1326 C C . LEU A 1 166 ? 3.448 4.018 -29.131 1.00 58.47 166 LEU A C 1
ATOM 1328 O O . LEU A 1 166 ? 3.283 5.122 -28.603 1.00 58.47 166 LEU A O 1
ATOM 1332 N N . PRO A 1 167 ? 2.550 3.023 -29.012 1.00 45.62 167 PRO A N 1
ATOM 1333 C CA . PRO A 1 167 ? 1.440 3.131 -28.079 1.00 45.62 167 PRO A CA 1
ATOM 1334 C C . PRO A 1 167 ? 2.003 3.399 -26.681 1.00 45.62 167 PRO A C 1
ATOM 1336 O O . PRO A 1 167 ? 3.013 2.801 -26.297 1.00 45.62 167 PRO A O 1
ATOM 1339 N N . ASP A 1 168 ? 1.365 4.304 -25.932 1.00 46.84 168 ASP A N 1
ATOM 1340 C CA . ASP A 1 168 ? 1.682 4.499 -24.518 1.00 46.84 168 ASP A CA 1
ATOM 1341 C C . ASP A 1 168 ? 1.736 3.130 -23.825 1.00 46.84 168 ASP A C 1
ATOM 1343 O O . ASP A 1 168 ? 0.955 2.230 -24.158 1.00 46.84 168 ASP A O 1
ATOM 1347 N N . ALA A 1 169 ? 2.661 2.970 -22.870 1.00 48.38 169 ALA A N 1
ATOM 1348 C CA . ALA A 1 169 ? 2.777 1.764 -22.053 1.00 48.38 169 ALA A CA 1
ATOM 1349 C C . ALA A 1 169 ? 1.373 1.269 -21.658 1.00 48.38 169 ALA A C 1
ATOM 1351 O O . ALA A 1 169 ? 0.557 2.115 -21.286 1.00 48.38 169 ALA A O 1
ATOM 1352 N N . PRO A 1 170 ? 1.074 -0.049 -21.686 1.00 45.75 170 PRO A N 1
ATOM 1353 C CA . PRO A 1 170 ? -0.295 -0.564 -21.735 1.00 45.75 170 PRO A CA 1
ATOM 1354 C C . PRO A 1 170 ? -1.238 0.191 -20.803 1.00 45.75 170 PRO A C 1
ATOM 1356 O O . PRO A 1 170 ? -0.953 0.332 -19.609 1.00 45.75 170 PRO A O 1
ATOM 1359 N N . ALA A 1 171 ? -2.309 0.744 -21.377 1.00 48.66 171 ALA A N 1
ATOM 1360 C CA . ALA A 1 171 ? -3.348 1.408 -20.609 1.00 48.66 171 ALA A CA 1
ATOM 1361 C C . ALA A 1 171 ? -3.903 0.415 -19.586 1.00 48.66 171 ALA A C 1
ATOM 1363 O O . ALA A 1 171 ? -3.972 -0.785 -19.853 1.00 48.66 171 ALA A O 1
ATOM 1364 N N . LEU A 1 172 ? -4.272 0.904 -18.406 1.00 51.44 172 LEU A N 1
ATOM 1365 C CA . LEU A 1 172 ? -4.855 0.020 -17.409 1.00 51.44 172 LEU A CA 1
ATOM 1366 C C . LEU A 1 172 ? -6.151 -0.614 -17.893 1.00 51.44 172 LEU A C 1
ATOM 1368 O O . LEU A 1 172 ? -6.793 -0.077 -18.804 1.00 51.44 172 LEU A O 1
ATOM 1372 N N . PRO A 1 173 ? -6.532 -1.741 -17.265 1.00 55.53 173 PRO A N 1
ATOM 1373 C CA . PRO A 1 173 ? -7.850 -2.325 -17.442 1.00 55.53 173 PRO A CA 1
ATOM 1374 C C . PRO A 1 173 ? -8.954 -1.256 -17.398 1.00 55.53 173 PRO A C 1
ATOM 1376 O O . PRO A 1 173 ? -8.797 -0.234 -16.717 1.00 55.53 173 PRO A O 1
ATOM 1379 N N . PRO A 1 174 ? -10.097 -1.498 -18.065 1.00 59.75 174 PRO A N 1
ATOM 1380 C CA . PRO A 1 174 ? -11.262 -0.624 -17.977 1.00 59.75 174 PRO A CA 1
ATOM 1381 C C . PRO A 1 174 ? -11.560 -0.242 -16.521 1.00 59.75 174 PRO A C 1
ATOM 1383 O O . PRO A 1 174 ? -11.448 -1.089 -15.632 1.00 59.75 174 PRO A O 1
ATOM 1386 N N . GLY A 1 175 ? -11.947 1.017 -16.279 1.00 66.12 175 GLY A N 1
ATOM 1387 C CA . GLY A 1 175 ? -12.108 1.565 -14.925 1.00 66.12 175 GLY A CA 1
ATOM 1388 C C . GLY A 1 175 ? -12.973 0.696 -14.004 1.00 66.12 175 GLY A C 1
ATOM 1389 O O . GLY A 1 175 ? -12.661 0.543 -12.830 1.00 66.12 175 GLY A O 1
ATOM 1390 N N . GLU A 1 176 ? -13.989 0.026 -14.544 1.00 72.44 176 GLU A N 1
ATOM 1391 C CA . GLU A 1 176 ? -14.828 -0.923 -13.805 1.00 72.44 176 GLU A CA 1
ATOM 1392 C C . GLU A 1 176 ? -14.042 -2.101 -13.203 1.00 72.44 176 GLU A C 1
ATOM 1394 O O . GLU A 1 176 ? -14.220 -2.447 -12.036 1.00 72.44 176 GLU A O 1
ATOM 1399 N N . ARG A 1 177 ? -13.107 -2.683 -13.962 1.00 76.94 177 ARG A N 1
ATOM 1400 C CA . ARG A 1 177 ? -12.314 -3.832 -13.511 1.00 76.94 177 ARG A CA 1
ATOM 1401 C C . ARG A 1 177 ? -11.299 -3.403 -12.451 1.00 76.94 177 ARG A C 1
ATOM 1403 O O . ARG A 1 177 ? -11.193 -4.050 -11.415 1.00 76.94 177 ARG A O 1
ATOM 1410 N N . LEU A 1 178 ? -10.605 -2.279 -12.655 1.00 78.50 178 LEU A N 1
ATOM 1411 C CA . LEU A 1 178 ? -9.709 -1.709 -11.639 1.00 78.50 178 LEU A CA 1
ATOM 1412 C C . LEU A 1 178 ? -10.465 -1.371 -10.345 1.00 78.50 178 LEU A C 1
ATOM 1414 O O . LEU A 1 178 ? -10.002 -1.700 -9.255 1.00 78.50 178 LEU A O 1
ATOM 1418 N N . ARG A 1 179 ? -11.647 -0.757 -10.470 1.00 82.88 179 ARG A N 1
ATOM 1419 C CA . ARG A 1 179 ? -12.546 -0.447 -9.353 1.00 82.88 179 ARG A CA 1
ATOM 1420 C C . ARG A 1 179 ? -12.882 -1.695 -8.543 1.00 82.88 179 ARG A C 1
ATOM 1422 O O . ARG A 1 179 ? -12.802 -1.635 -7.320 1.00 82.88 179 ARG A O 1
ATOM 1429 N N . GLN A 1 180 ? -13.209 -2.804 -9.204 1.00 84.62 180 GLN A N 1
ATOM 1430 C CA . GLN A 1 180 ? -13.497 -4.067 -8.527 1.00 84.62 180 GLN A CA 1
ATOM 1431 C C . GLN A 1 180 ? -12.300 -4.543 -7.691 1.00 84.62 180 GLN A C 1
ATOM 1433 O O . GLN A 1 180 ? -12.443 -4.755 -6.491 1.00 84.62 180 GLN A O 1
ATOM 1438 N N . TYR A 1 181 ? -11.099 -4.601 -8.277 1.00 84.69 181 TYR A N 1
ATOM 1439 C CA . TYR A 1 181 ? -9.888 -4.998 -7.547 1.00 84.69 181 TYR A CA 1
ATOM 1440 C C . TYR A 1 181 ? -9.565 -4.072 -6.365 1.00 84.69 181 TYR A C 1
ATOM 1442 O O . TYR A 1 181 ? -9.146 -4.543 -5.307 1.00 84.69 181 TYR A O 1
ATOM 1450 N N . MET A 1 182 ? -9.762 -2.761 -6.531 1.00 87.75 182 MET A N 1
ATOM 1451 C CA . MET A 1 182 ? -9.570 -1.776 -5.464 1.00 87.75 182 MET A CA 1
ATOM 1452 C C . MET A 1 182 ? -10.563 -1.982 -4.316 1.00 87.75 182 MET A C 1
ATOM 1454 O O . MET A 1 182 ? -10.162 -1.961 -3.153 1.00 87.75 182 MET A O 1
ATOM 1458 N N . LEU A 1 183 ? -11.840 -2.219 -4.626 1.00 86.62 183 LEU A N 1
ATOM 1459 C CA . LEU A 1 183 ? -12.857 -2.538 -3.624 1.00 86.62 183 LEU A CA 1
ATOM 1460 C C . LEU A 1 183 ? -12.530 -3.842 -2.898 1.00 86.62 183 LEU A C 1
ATOM 1462 O O . LEU A 1 183 ? -12.556 -3.877 -1.669 1.00 86.62 183 LEU A O 1
ATOM 1466 N N . ASP A 1 184 ? -12.149 -4.883 -3.634 1.00 82.44 184 ASP A N 1
ATOM 1467 C CA . ASP A 1 184 ? -11.777 -6.165 -3.043 1.00 82.44 184 ASP A CA 1
ATOM 1468 C C . ASP A 1 184 ? -10.573 -6.025 -2.103 1.00 82.44 184 ASP A C 1
ATOM 1470 O O . ASP A 1 184 ? -10.564 -6.632 -1.032 1.00 82.44 184 ASP A O 1
ATOM 1474 N N . ALA A 1 185 ? -9.583 -5.197 -2.456 1.00 81.56 185 ALA A N 1
ATOM 1475 C CA . ALA A 1 185 ? -8.441 -4.905 -1.591 1.00 81.56 185 ALA A CA 1
ATOM 1476 C C . ALA A 1 185 ? -8.873 -4.223 -0.279 1.00 81.56 185 ALA A C 1
ATOM 1478 O O . ALA A 1 185 ? -8.437 -4.631 0.798 1.00 81.56 185 ALA A O 1
ATOM 1479 N N . ALA A 1 186 ? -9.772 -3.233 -0.336 1.00 85.81 186 ALA A N 1
ATOM 1480 C CA . ALA A 1 186 ? -10.300 -2.583 0.868 1.00 85.81 186 ALA A CA 1
ATOM 1481 C C . ALA A 1 186 ? -11.083 -3.552 1.763 1.00 85.81 186 ALA A C 1
ATOM 1483 O O . ALA A 1 186 ? -10.856 -3.607 2.971 1.00 85.81 186 ALA A O 1
ATOM 1484 N N . TYR A 1 187 ? -11.967 -4.359 1.175 1.00 82.25 187 TYR A N 1
ATOM 1485 C CA . TYR A 1 187 ? -12.747 -5.346 1.919 1.00 82.25 187 TYR A CA 1
ATOM 1486 C C . TYR A 1 187 ? -11.857 -6.421 2.548 1.00 82.25 187 TYR A C 1
ATOM 1488 O O . TYR A 1 187 ? -12.048 -6.755 3.721 1.00 82.25 187 TYR A O 1
ATOM 1496 N N . ARG A 1 188 ? -10.837 -6.901 1.822 1.00 77.69 188 ARG A N 1
ATOM 1497 C CA . ARG A 1 188 ? -9.836 -7.829 2.365 1.00 77.69 188 ARG A CA 1
ATOM 1498 C C . ARG A 1 188 ? -9.075 -7.226 3.537 1.00 77.69 188 ARG A C 1
ATOM 1500 O O . ARG A 1 188 ? -8.916 -7.917 4.541 1.00 77.69 188 ARG A O 1
ATOM 1507 N N . ALA A 1 189 ? -8.652 -5.964 3.436 1.00 78.38 189 ALA A N 1
ATOM 1508 C CA . ALA A 1 189 ? -7.959 -5.255 4.512 1.00 78.38 189 ALA A CA 1
ATOM 1509 C C . ALA A 1 189 ? -8.826 -5.111 5.776 1.00 78.38 189 ALA A C 1
ATOM 1511 O O . ALA A 1 189 ? -8.316 -5.198 6.889 1.00 78.38 189 ALA A O 1
ATOM 1512 N N . ALA A 1 190 ? -10.144 -4.977 5.613 1.00 78.75 190 ALA A N 1
ATOM 1513 C CA . ALA A 1 190 ? -11.104 -4.998 6.716 1.00 78.75 190 ALA A CA 1
ATOM 1514 C C . ALA A 1 190 ? -11.369 -6.408 7.287 1.00 78.75 190 ALA A C 1
ATOM 1516 O O . ALA A 1 190 ? -12.116 -6.550 8.252 1.00 78.75 190 ALA A O 1
ATOM 1517 N N . GLY A 1 191 ? -10.802 -7.465 6.696 1.00 71.56 191 GLY A N 1
ATOM 1518 C CA . GLY A 1 191 ? -11.024 -8.857 7.098 1.00 71.56 191 GLY A CA 1
ATOM 1519 C C . GLY A 1 191 ? -12.218 -9.537 6.415 1.00 71.56 191 GLY A C 1
ATOM 1520 O O . GLY A 1 191 ? -12.536 -10.680 6.745 1.00 71.56 191 GLY A O 1
ATOM 1521 N N . SER A 1 192 ? -12.844 -8.905 5.419 1.00 69.38 192 SER A N 1
ATOM 1522 C CA . SER A 1 192 ? -14.061 -9.379 4.740 1.00 69.38 192 SER A CA 1
ATOM 1523 C C . SER A 1 192 ? -13.870 -9.564 3.222 1.00 69.38 192 SER A C 1
ATOM 1525 O O . SER A 1 192 ? -12.789 -9.351 2.682 1.00 69.38 192 SER A O 1
ATOM 1527 N N . GLY A 1 193 ? -14.921 -9.994 2.524 1.00 70.19 193 GLY A N 1
ATOM 1528 C CA . GLY A 1 193 ? -15.036 -9.920 1.062 1.00 70.19 193 GLY A CA 1
ATOM 1529 C C . GLY A 1 193 ? -16.212 -9.019 0.681 1.00 70.19 193 GLY A C 1
ATOM 1530 O O . GLY A 1 193 ? -17.166 -8.921 1.461 1.00 70.19 193 GLY A O 1
ATOM 1531 N N . LEU A 1 194 ? -16.143 -8.364 -0.483 1.00 72.50 194 LEU A N 1
ATOM 1532 C CA . LEU A 1 194 ? -17.200 -7.484 -0.994 1.00 72.50 194 LEU A CA 1
ATOM 1533 C C . LEU A 1 194 ? -18.435 -8.308 -1.400 1.00 72.50 194 LEU A C 1
ATOM 1535 O O . LEU A 1 194 ? -18.336 -9.096 -2.343 1.00 72.50 194 LEU A O 1
ATOM 1539 N N . PRO A 1 195 ? -19.603 -8.145 -0.757 1.00 67.44 195 PRO A N 1
ATOM 1540 C CA . PRO A 1 195 ? -20.817 -8.822 -1.198 1.00 67.44 195 PRO A CA 1
ATOM 1541 C C . PRO A 1 195 ? -21.382 -8.126 -2.437 1.00 67.44 195 PRO A C 1
ATOM 1543 O O . PRO A 1 195 ? -21.468 -6.898 -2.497 1.00 67.44 195 PRO A O 1
ATOM 1546 N N . VAL A 1 196 ? -21.779 -8.917 -3.431 1.00 62.47 196 VAL A N 1
ATOM 1547 C CA . VAL A 1 196 ? -22.500 -8.416 -4.608 1.00 62.47 196 VAL A CA 1
ATOM 1548 C C . VAL A 1 196 ? -23.851 -7.855 -4.145 1.00 62.47 196 VAL A C 1
ATOM 1550 O O . VAL A 1 196 ? -24.501 -8.463 -3.300 1.00 62.47 196 VAL A O 1
ATOM 1553 N N . GLU A 1 197 ? -24.247 -6.682 -4.655 1.00 68.06 197 GLU A N 1
ATOM 1554 C CA . GLU A 1 197 ? -25.520 -6.006 -4.319 1.00 68.06 197 GLU A CA 1
ATOM 1555 C C . GLU A 1 197 ? -25.703 -5.650 -2.829 1.00 68.06 197 GLU A C 1
ATOM 1557 O O . GLU A 1 197 ? -26.820 -5.475 -2.342 1.00 68.06 197 GLU A O 1
ATOM 1562 N N . TRP A 1 198 ? -24.601 -5.487 -2.091 1.00 75.69 198 TRP A N 1
ATOM 1563 C CA . TRP A 1 198 ? -24.658 -5.228 -0.654 1.00 75.69 198 TRP A CA 1
ATOM 1564 C C . TRP A 1 198 ? -25.302 -3.869 -0.305 1.00 75.69 198 TRP A C 1
ATOM 1566 O O . TRP A 1 198 ? -24.765 -2.817 -0.686 1.00 75.69 198 TRP A O 1
ATOM 1576 N N . PRO A 1 199 ? -26.403 -3.832 0.477 1.00 77.81 199 PRO A N 1
ATOM 1577 C CA . PRO A 1 199 ? -27.083 -2.578 0.819 1.00 77.81 199 PRO A CA 1
ATOM 1578 C C . PRO A 1 199 ? -26.207 -1.603 1.614 1.00 77.81 199 PRO A C 1
ATOM 1580 O O . PRO A 1 199 ? -26.285 -0.389 1.416 1.00 77.81 199 PRO A O 1
ATOM 1583 N N . PHE A 1 200 ? -25.335 -2.121 2.483 1.00 85.31 200 PHE A N 1
ATOM 1584 C CA . PHE A 1 200 ? -24.450 -1.299 3.309 1.00 85.31 200 PHE A CA 1
ATOM 1585 C C . PHE A 1 200 ? -23.406 -0.582 2.458 1.00 85.31 200 PHE A C 1
ATOM 1587 O O . PHE A 1 200 ? -23.159 0.597 2.687 1.00 85.31 200 PHE A O 1
ATOM 1594 N N . PHE A 1 201 ? -22.866 -1.241 1.426 1.00 83.19 201 PHE A N 1
ATOM 1595 C CA . PHE A 1 201 ? -21.920 -0.615 0.504 1.00 83.19 201 PHE A CA 1
ATOM 1596 C C . PHE A 1 201 ? -22.550 0.584 -0.212 1.00 83.19 201 PHE A C 1
ATOM 1598 O O . PHE A 1 201 ? -21.977 1.676 -0.243 1.00 83.19 201 PHE A O 1
ATOM 1605 N N . SER A 1 202 ? -23.768 0.404 -0.728 1.00 82.06 202 SER A N 1
ATOM 1606 C CA . SER A 1 202 ? -24.516 1.474 -1.395 1.00 82.06 202 SER A CA 1
ATOM 1607 C C . SER A 1 202 ? -24.810 2.638 -0.443 1.00 82.06 202 SER A C 1
ATOM 1609 O O . SER A 1 202 ? -24.602 3.802 -0.795 1.00 82.06 202 SER A O 1
ATOM 1611 N N . HIS A 1 203 ? -25.226 2.338 0.791 1.00 85.50 203 HIS A N 1
ATOM 1612 C CA . HIS A 1 203 ? -25.501 3.353 1.806 1.00 85.50 203 HIS A CA 1
ATOM 1613 C C . HIS A 1 203 ? -24.229 4.093 2.250 1.00 85.50 203 HIS A C 1
ATOM 1615 O O . HIS A 1 203 ? -24.222 5.320 2.329 1.00 85.50 203 HIS A O 1
ATOM 1621 N N . ALA A 1 204 ? -23.127 3.378 2.480 1.00 86.44 204 ALA A N 1
ATOM 1622 C CA . ALA A 1 204 ? -21.846 3.961 2.869 1.00 86.44 204 ALA A CA 1
ATOM 1623 C C . ALA A 1 204 ? -21.287 4.899 1.795 1.00 86.44 204 ALA A C 1
ATOM 1625 O O . ALA A 1 204 ? -20.764 5.968 2.117 1.00 86.44 204 ALA A O 1
ATOM 1626 N N . ARG A 1 205 ? -21.450 4.538 0.516 1.00 82.31 205 ARG A N 1
ATOM 1627 C CA . ARG A 1 205 ? -21.120 5.398 -0.628 1.00 82.31 205 ARG A CA 1
ATOM 1628 C C . ARG A 1 205 ? -21.959 6.673 -0.637 1.00 82.31 205 ARG A C 1
ATOM 1630 O O . ARG A 1 205 ? -21.391 7.753 -0.773 1.00 82.31 205 ARG A O 1
ATOM 1637 N N . ALA A 1 206 ? -23.277 6.560 -0.464 1.00 80.88 206 ALA A N 1
ATOM 1638 C CA . ALA A 1 206 ? -24.179 7.713 -0.437 1.00 80.88 206 ALA A CA 1
ATOM 1639 C C . ALA A 1 206 ? -23.896 8.655 0.748 1.00 80.88 206 ALA A C 1
ATOM 1641 O O . ALA A 1 206 ? -23.945 9.873 0.598 1.00 80.88 206 ALA A O 1
ATOM 1642 N N . ALA A 1 207 ? -23.546 8.097 1.909 1.00 83.00 207 ALA A N 1
ATOM 1643 C CA . ALA A 1 207 ? -23.238 8.846 3.126 1.00 83.00 207 ALA A CA 1
ATOM 1644 C C . ALA A 1 207 ? -21.754 9.251 3.261 1.00 83.00 207 ALA A C 1
ATOM 1646 O O . ALA A 1 207 ? -21.374 9.825 4.281 1.00 83.00 207 ALA A O 1
ATOM 1647 N N . ASN A 1 208 ? -20.915 8.976 2.253 1.00 86.44 208 ASN A N 1
ATOM 1648 C CA . ASN A 1 208 ? -19.479 9.281 2.239 1.00 86.44 208 ASN A CA 1
ATOM 1649 C C . ASN A 1 208 ? -18.712 8.750 3.472 1.00 86.44 208 ASN A C 1
ATOM 1651 O O . ASN A 1 208 ? -17.879 9.445 4.058 1.00 86.44 208 ASN A O 1
ATOM 1655 N N . LEU A 1 209 ? -18.994 7.510 3.883 1.00 89.69 209 LEU A N 1
ATOM 1656 C CA . LEU A 1 209 ? -18.439 6.933 5.116 1.00 89.69 209 LEU A CA 1
ATOM 1657 C C . LEU A 1 209 ? -16.995 6.425 4.986 1.00 89.69 209 LEU A C 1
ATOM 1659 O O . LEU A 1 209 ? -16.394 6.047 5.991 1.00 89.69 209 LEU A O 1
ATOM 1663 N N . GLY A 1 210 ? -16.427 6.449 3.779 1.00 91.06 210 GLY A N 1
ATOM 1664 C CA . GLY A 1 210 ? -15.095 5.925 3.481 1.00 91.06 210 GLY A CA 1
ATOM 1665 C C . GLY A 1 210 ? -15.102 4.427 3.168 1.00 91.06 210 GLY A C 1
ATOM 1666 O O . GLY A 1 210 ? -16.096 3.883 2.688 1.00 91.06 210 GLY A O 1
ATOM 1667 N N . MET A 1 211 ? -13.965 3.778 3.393 1.00 92.44 211 MET A N 1
ATOM 1668 C CA . MET A 1 211 ? -13.736 2.348 3.184 1.00 92.44 211 MET A CA 1
ATOM 1669 C C . MET A 1 211 ? -14.106 1.536 4.434 1.00 92.44 211 MET A C 1
ATOM 1671 O O . MET A 1 211 ? -14.116 2.092 5.539 1.00 92.44 211 MET A O 1
ATOM 1675 N N . PRO A 1 212 ? -14.423 0.235 4.290 1.00 91.38 212 PRO A N 1
ATOM 1676 C CA . PRO A 1 212 ? -14.596 -0.651 5.437 1.00 91.38 212 PRO A CA 1
ATOM 1677 C C . PRO A 1 212 ? -13.278 -0.765 6.211 1.00 91.38 212 PRO A C 1
ATOM 1679 O O . PRO A 1 212 ? -12.216 -0.877 5.605 1.00 91.38 212 PRO A O 1
ATOM 1682 N N . VAL A 1 213 ? -13.336 -0.743 7.544 1.00 90.50 213 VAL A N 1
ATOM 1683 C CA . VAL A 1 213 ? -12.138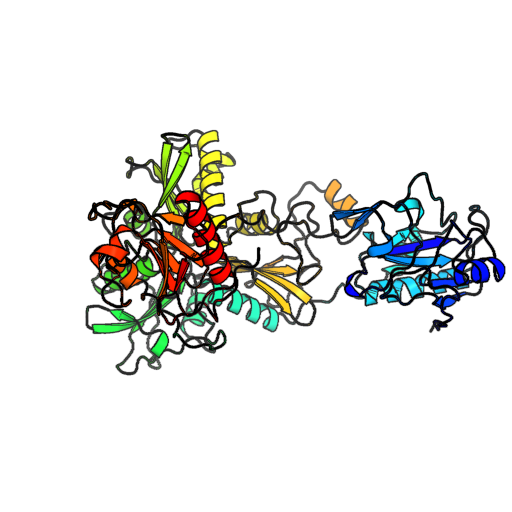 -0.755 8.408 1.00 90.50 213 VAL A CA 1
ATOM 1684 C C . VAL A 1 213 ? -12.057 -1.961 9.338 1.00 90.50 213 VAL A C 1
ATOM 1686 O O . VAL A 1 213 ? -10.971 -2.280 9.818 1.00 90.50 213 VAL A O 1
ATOM 1689 N N . ALA A 1 214 ? -13.178 -2.648 9.578 1.00 83.88 214 ALA A N 1
ATOM 1690 C CA . ALA A 1 214 ? -13.217 -3.851 10.402 1.00 83.88 214 ALA A CA 1
ATOM 1691 C C . ALA A 1 214 ? -14.399 -4.766 10.046 1.00 83.88 214 ALA A C 1
ATOM 1693 O O . ALA A 1 214 ? -15.505 -4.304 9.759 1.00 83.88 214 ALA A O 1
ATOM 1694 N N . SER A 1 215 ? -14.167 -6.075 10.146 1.00 78.50 215 SER A N 1
ATOM 1695 C CA . SER A 1 215 ? -15.190 -7.121 10.157 1.00 78.50 215 SER A CA 1
ATOM 1696 C C . SER A 1 215 ? -15.465 -7.536 11.600 1.00 78.50 215 SER A C 1
ATOM 1698 O O . SER A 1 215 ? -14.536 -7.873 12.333 1.00 78.50 215 SER A O 1
ATOM 1700 N N . LEU A 1 216 ? -16.736 -7.537 12.014 1.00 74.88 216 LEU A N 1
ATOM 1701 C CA . LEU A 1 216 ? -17.121 -7.928 13.379 1.00 74.88 216 LEU A CA 1
ATOM 1702 C C . LEU A 1 216 ? -17.327 -9.436 13.547 1.00 74.88 216 LEU A C 1
ATOM 1704 O O . LEU A 1 216 ? -17.456 -9.910 14.676 1.00 74.88 216 LEU A O 1
ATOM 1708 N N . VAL A 1 217 ? -17.358 -10.191 12.447 1.00 63.19 217 VAL A N 1
ATOM 1709 C CA . VAL A 1 217 ? -17.553 -11.643 12.483 1.00 63.19 217 VAL A CA 1
ATOM 1710 C C . VAL A 1 217 ? -16.292 -12.363 12.024 1.00 63.19 217 VAL A C 1
ATOM 1712 O O . VAL A 1 217 ? -15.646 -11.961 11.051 1.00 63.19 217 VAL A O 1
ATOM 1715 N N . ALA A 1 218 ? -15.930 -13.409 12.772 1.00 48.78 218 ALA A N 1
ATOM 1716 C CA . ALA A 1 218 ? -14.794 -14.273 12.482 1.00 48.78 218 ALA A CA 1
ATOM 1717 C C . ALA A 1 218 ? -15.026 -15.049 11.177 1.00 48.78 218 ALA A C 1
ATOM 1719 O O . ALA A 1 218 ? -16.144 -15.485 10.894 1.00 48.78 218 ALA A O 1
ATOM 1720 N N . ARG A 1 219 ? -13.968 -15.237 10.380 1.00 47.56 219 ARG A N 1
ATOM 1721 C CA . ARG A 1 219 ? -14.057 -16.019 9.141 1.00 47.56 219 ARG A CA 1
ATOM 1722 C C . ARG A 1 219 ? -14.384 -17.487 9.454 1.00 47.56 219 ARG A C 1
ATOM 1724 O O . ARG A 1 219 ? -13.816 -18.040 10.396 1.00 47.56 219 ARG A O 1
ATOM 1731 N N . PRO A 1 220 ? -15.237 -18.155 8.657 1.00 38.97 220 PRO A N 1
ATOM 1732 C CA . PRO A 1 220 ? -15.409 -19.600 8.756 1.00 38.97 220 PRO A CA 1
ATOM 1733 C C . PRO A 1 220 ? -14.079 -20.338 8.529 1.00 38.97 220 PRO A C 1
ATOM 1735 O O . PRO A 1 220 ? -13.313 -19.986 7.636 1.00 38.97 220 PRO A O 1
ATOM 1738 N N . LEU A 1 221 ? -13.850 -21.408 9.292 1.00 38.75 221 LEU A N 1
ATOM 1739 C CA . LEU A 1 221 ? -12.622 -22.228 9.348 1.00 38.75 221 LEU A CA 1
ATOM 1740 C C . LEU A 1 221 ? -12.253 -23.017 8.074 1.00 38.75 221 LEU A C 1
ATOM 1742 O O . LEU A 1 221 ? -11.359 -23.860 8.112 1.00 38.75 221 LEU A O 1
ATOM 1746 N N . ALA A 1 222 ? -12.941 -22.803 6.955 1.00 38.06 222 ALA A N 1
ATOM 1747 C CA . ALA A 1 222 ? -12.822 -23.637 5.760 1.00 38.06 222 ALA A CA 1
ATOM 1748 C C . ALA A 1 222 ? -11.946 -22.981 4.674 1.00 38.06 222 ALA A C 1
ATOM 1750 O O . ALA A 1 222 ? -11.934 -21.753 4.567 1.00 38.06 222 ALA A O 1
ATOM 1751 N N . PRO A 1 223 ? -11.276 -23.767 3.804 1.00 40.41 223 PRO A N 1
ATOM 1752 C CA . PRO A 1 223 ? -10.412 -23.264 2.740 1.00 40.41 223 PRO A CA 1
ATOM 1753 C C . PRO A 1 223 ? -11.259 -22.775 1.557 1.00 40.41 223 PRO A C 1
ATOM 1755 O O . PRO A 1 223 ? -11.145 -23.272 0.438 1.00 40.41 223 PRO A O 1
ATOM 1758 N N . ARG A 1 224 ? -12.180 -21.839 1.796 1.00 37.59 224 ARG A N 1
ATOM 1759 C CA . ARG A 1 224 ? -12.833 -21.133 0.698 1.00 37.59 224 ARG A CA 1
ATOM 1760 C C . ARG A 1 224 ? -11.897 -20.019 0.225 1.00 37.59 224 ARG A C 1
ATOM 1762 O O . ARG A 1 224 ? -11.276 -19.359 1.062 1.00 37.59 224 ARG A O 1
ATOM 1769 N N . PRO A 1 225 ? -11.790 -19.778 -1.095 1.00 41.53 225 PRO A N 1
ATOM 1770 C CA . PRO A 1 225 ? -11.215 -18.530 -1.590 1.00 41.53 225 PRO A CA 1
ATOM 1771 C C . PRO A 1 225 ? -11.966 -17.348 -0.961 1.00 41.53 225 PRO A C 1
ATOM 1773 O O . PRO A 1 225 ? -13.034 -17.548 -0.391 1.00 41.53 225 PRO A O 1
ATOM 1776 N N . ALA A 1 226 ? -11.413 -16.136 -1.050 1.00 47.53 226 ALA A N 1
ATOM 1777 C CA . ALA A 1 226 ? -11.912 -14.890 -0.451 1.00 47.53 226 ALA A CA 1
ATOM 1778 C C . ALA A 1 226 ? -13.326 -14.445 -0.922 1.00 47.53 226 ALA A C 1
ATOM 1780 O O . ALA A 1 226 ? -13.523 -13.308 -1.338 1.00 47.53 226 ALA A O 1
ATOM 1781 N N . SER A 1 227 ? -14.317 -15.334 -0.893 1.00 54.50 227 SER A N 1
ATOM 1782 C CA . SER A 1 227 ? -15.717 -15.074 -1.180 1.00 54.50 227 SER A CA 1
ATOM 1783 C C . SER A 1 227 ? -16.319 -14.265 -0.043 1.00 54.50 227 SER A C 1
ATOM 1785 O O . SER A 1 227 ? -16.042 -14.529 1.130 1.00 54.50 227 SER A O 1
ATOM 1787 N N . ALA A 1 228 ? -17.162 -13.300 -0.392 1.00 58.69 228 ALA A N 1
ATOM 1788 C CA . ALA A 1 228 ? -17.872 -12.495 0.583 1.00 58.69 228 ALA A CA 1
ATOM 1789 C C . ALA A 1 228 ? -18.713 -13.373 1.526 1.00 58.69 228 ALA A C 1
ATOM 1791 O O . ALA A 1 228 ? -19.452 -14.230 1.035 1.00 58.69 228 ALA A O 1
ATOM 1792 N N . PRO A 1 229 ? -18.632 -13.159 2.853 1.00 59.00 229 PRO A N 1
ATOM 1793 C CA . PRO A 1 229 ? -19.523 -13.846 3.773 1.00 59.00 229 PRO A CA 1
ATOM 1794 C C . PRO A 1 229 ? -20.986 -13.514 3.473 1.00 59.00 229 PRO A C 1
ATOM 1796 O O . PRO A 1 229 ? -21.296 -12.360 3.151 1.00 59.00 229 PRO A O 1
ATOM 1799 N N . ASN A 1 230 ? -21.864 -14.513 3.591 1.00 68.25 230 ASN A N 1
ATOM 1800 C CA . ASN A 1 230 ? -23.316 -14.327 3.473 1.00 68.25 230 ASN A CA 1
ATOM 1801 C C . ASN A 1 230 ? -23.900 -13.657 4.733 1.00 68.25 230 ASN A C 1
ATOM 1803 O O . ASN A 1 230 ? -23.224 -13.560 5.756 1.00 68.25 230 ASN A O 1
ATOM 1807 N N . ASP A 1 231 ? -25.160 -13.212 4.688 1.00 67.25 231 ASP A N 1
ATOM 1808 C CA . ASP A 1 231 ? -25.807 -12.507 5.808 1.00 67.25 231 ASP A CA 1
ATOM 1809 C C . ASP A 1 231 ? -25.739 -13.294 7.126 1.00 67.25 231 ASP A C 1
ATOM 1811 O O . ASP A 1 231 ? -25.437 -12.729 8.177 1.00 67.25 231 ASP A O 1
ATOM 1815 N N . ARG A 1 232 ? -25.928 -14.621 7.079 1.00 65.69 232 ARG A N 1
ATOM 1816 C CA . ARG A 1 232 ? -25.881 -15.472 8.280 1.00 65.69 232 ARG A CA 1
ATOM 1817 C C . ARG A 1 232 ? -24.502 -15.485 8.923 1.00 65.69 232 ARG A C 1
ATOM 1819 O O . ARG A 1 232 ? -24.388 -15.505 10.142 1.00 65.69 232 ARG A O 1
ATOM 1826 N N . GLU A 1 233 ? -23.462 -15.436 8.099 1.00 65.88 233 GLU A N 1
ATOM 1827 C CA . GLU A 1 233 ? -22.066 -15.337 8.525 1.00 65.88 233 GLU A CA 1
ATOM 1828 C C . GLU A 1 233 ? -21.693 -13.924 9.007 1.00 65.88 233 GLU A C 1
ATOM 1830 O O . GLU A 1 233 ? -20.592 -13.739 9.511 1.00 65.88 233 GLU A O 1
ATOM 1835 N N . ARG A 1 234 ? -22.574 -12.922 8.866 1.00 71.38 234 ARG A N 1
ATOM 1836 C CA . ARG A 1 234 ? -22.354 -11.527 9.298 1.00 71.38 234 ARG A CA 1
ATOM 1837 C C . ARG A 1 234 ? -23.209 -11.111 10.496 1.00 71.38 234 ARG A C 1
ATOM 1839 O O . ARG A 1 234 ? -22.974 -10.043 11.062 1.00 71.38 234 ARG A O 1
ATOM 1846 N N . ALA A 1 235 ? -24.198 -11.917 10.876 1.00 77.94 235 ALA A N 1
ATOM 1847 C CA . ALA A 1 235 ? -25.119 -11.577 11.950 1.00 77.94 235 ALA A CA 1
ATOM 1848 C C . ALA A 1 235 ? -24.444 -11.652 13.327 1.00 77.94 235 ALA A C 1
ATOM 1850 O O . ALA A 1 235 ? -23.979 -12.700 13.772 1.00 77.94 235 ALA A O 1
ATOM 1851 N N . LEU A 1 236 ? -24.458 -10.523 14.026 1.00 79.62 236 LEU A N 1
ATOM 1852 C CA . LEU A 1 236 ? -24.015 -10.365 15.400 1.00 79.62 236 LEU A CA 1
ATOM 1853 C C . LEU A 1 236 ? -25.218 -10.478 16.342 1.00 79.62 236 LEU A C 1
ATOM 1855 O O . LEU A 1 236 ? -26.171 -9.707 16.232 1.00 79.62 236 LEU A O 1
ATOM 1859 N N . ALA A 1 237 ? -25.157 -11.405 17.297 1.00 80.19 237 ALA A N 1
ATOM 1860 C CA . ALA A 1 237 ? -26.105 -11.457 18.405 1.00 80.19 237 ALA A CA 1
ATOM 1861 C C . ALA A 1 237 ? -25.634 -10.536 19.538 1.00 80.19 237 ALA A C 1
ATOM 1863 O O . ALA A 1 237 ? -24.515 -10.685 20.034 1.00 80.19 237 ALA A O 1
ATOM 1864 N N . LEU A 1 238 ? -26.482 -9.594 19.948 1.00 73.50 238 LEU A N 1
ATOM 1865 C CA . LEU A 1 238 ? -26.230 -8.748 21.112 1.00 73.50 238 LEU A CA 1
ATOM 1866 C C . LEU A 1 238 ? -26.760 -9.413 22.396 1.00 73.50 238 LEU A C 1
ATOM 1868 O O . LEU A 1 238 ? -27.608 -10.306 22.327 1.00 73.50 238 LEU A O 1
ATOM 1872 N N . PRO A 1 239 ? -26.282 -8.992 23.586 1.00 68.75 239 PRO A N 1
ATOM 1873 C CA . PRO A 1 239 ? -26.695 -9.579 24.865 1.00 68.75 239 PRO A CA 1
ATOM 1874 C C . PRO A 1 239 ? -28.202 -9.517 25.153 1.00 68.75 239 PRO A C 1
ATOM 1876 O O . PRO A 1 239 ? -28.702 -10.307 25.946 1.00 68.75 239 PRO A O 1
ATOM 1879 N N . ASP A 1 240 ? -28.923 -8.595 24.514 1.00 68.69 240 ASP A N 1
ATOM 1880 C CA . ASP A 1 240 ? -30.379 -8.457 24.618 1.00 68.69 240 ASP A CA 1
ATOM 1881 C C . ASP A 1 240 ? -31.158 -9.476 23.757 1.00 68.69 240 ASP A C 1
ATOM 1883 O O . ASP A 1 240 ? -32.386 -9.453 23.727 1.00 68.69 240 ASP A O 1
ATOM 1887 N N . GLY A 1 241 ? -30.455 -10.380 23.064 1.00 73.50 241 GLY A N 1
ATOM 1888 C CA . GLY A 1 241 ? -31.032 -11.396 22.183 1.00 73.50 241 GLY A CA 1
ATOM 1889 C C . GLY A 1 241 ? -31.364 -10.884 20.781 1.00 73.50 241 GLY A C 1
ATOM 1890 O O . GLY A 1 241 ? -31.709 -11.682 19.906 1.00 73.50 241 GLY A O 1
ATOM 1891 N N . THR A 1 242 ? -31.226 -9.581 20.535 1.00 79.81 242 THR A N 1
ATOM 1892 C CA . THR A 1 242 ? -31.433 -8.994 19.214 1.00 79.81 242 THR A CA 1
ATOM 1893 C C . THR A 1 242 ? -30.241 -9.296 18.320 1.00 79.81 242 THR A C 1
ATOM 1895 O O . THR A 1 242 ? -29.092 -9.366 18.763 1.00 79.81 242 THR A O 1
ATOM 1898 N N . ARG A 1 243 ? -30.513 -9.472 17.030 1.00 85.25 243 ARG A N 1
ATOM 1899 C CA . ARG A 1 243 ? -29.503 -9.809 16.034 1.00 85.25 243 ARG A CA 1
ATOM 1900 C C . ARG A 1 243 ? -29.395 -8.685 15.022 1.00 85.25 243 ARG A C 1
ATOM 1902 O O . ARG A 1 243 ? -30.412 -8.181 14.543 1.00 85.25 243 ARG A O 1
ATOM 1909 N N . TYR A 1 244 ? -28.166 -8.303 14.708 1.00 86.88 244 TYR A N 1
ATOM 1910 C CA . TYR A 1 244 ? -27.869 -7.216 13.787 1.00 86.88 244 TYR A CA 1
ATOM 1911 C C . TYR A 1 244 ? -26.844 -7.647 12.753 1.00 86.88 244 TYR A C 1
ATOM 1913 O O . TYR A 1 244 ? -25.876 -8.329 13.077 1.00 86.88 244 TYR A O 1
ATOM 1921 N N . LEU A 1 245 ? -27.012 -7.180 11.523 1.00 87.50 245 LEU A N 1
ATOM 1922 C CA . LEU A 1 245 ? -25.884 -7.057 10.606 1.00 87.50 245 LEU A CA 1
ATOM 1923 C C . LEU A 1 245 ? -25.205 -5.730 10.910 1.00 87.50 245 LEU A C 1
ATOM 1925 O O . LEU A 1 245 ? -25.891 -4.720 11.075 1.00 87.50 245 LEU A O 1
ATOM 1929 N N . VAL A 1 246 ? -23.879 -5.737 11.000 1.00 88.19 246 VAL A N 1
ATOM 1930 C CA . VAL A 1 246 ? -23.083 -4.547 11.307 1.00 88.19 246 VAL A CA 1
ATOM 1931 C C . VAL A 1 246 ? -21.881 -4.500 10.374 1.00 88.19 246 VAL A C 1
ATOM 1933 O O . VAL A 1 246 ? -21.198 -5.508 10.186 1.00 88.19 246 VAL A O 1
ATOM 1936 N N . GLU A 1 247 ? -21.598 -3.326 9.821 1.00 89.31 247 GLU A N 1
ATOM 1937 C CA . GLU A 1 247 ? -20.393 -3.084 9.029 1.00 89.31 247 GLU A CA 1
ATOM 1938 C C . GLU A 1 247 ? -19.759 -1.766 9.437 1.00 89.31 247 GLU A C 1
ATOM 1940 O O . GLU A 1 247 ? -20.435 -0.745 9.583 1.00 89.31 247 GLU A O 1
ATOM 1945 N N . VAL A 1 248 ? -18.447 -1.800 9.640 1.00 92.50 248 VAL A N 1
ATOM 1946 C CA . VAL A 1 248 ? -17.699 -0.671 10.180 1.00 92.50 248 VAL A CA 1
ATOM 1947 C C . VAL A 1 248 ? -16.947 0.003 9.046 1.00 92.50 248 VAL A C 1
ATOM 1949 O O . VAL A 1 248 ? -16.021 -0.581 8.481 1.00 92.50 248 VAL A O 1
ATOM 1952 N N . TYR A 1 249 ? -17.332 1.236 8.731 1.00 94.25 249 TYR A N 1
ATOM 1953 C CA . TYR A 1 249 ? -16.637 2.103 7.786 1.00 94.25 249 TYR A CA 1
ATOM 1954 C C . TYR A 1 249 ? -15.804 3.141 8.536 1.00 94.25 249 TYR A C 1
ATOM 1956 O O . TYR A 1 249 ? -15.941 3.323 9.744 1.00 94.25 249 TYR A O 1
ATOM 1964 N N . ALA A 1 250 ? -14.919 3.833 7.824 1.00 94.75 250 ALA A N 1
ATOM 1965 C CA . ALA A 1 250 ? -13.986 4.764 8.446 1.00 94.75 250 ALA A CA 1
ATOM 1966 C C . ALA A 1 250 ? -14.657 5.849 9.292 1.00 94.75 250 ALA A C 1
ATOM 1968 O O . ALA A 1 250 ? -14.186 6.124 10.390 1.00 94.75 250 ALA A O 1
ATOM 1969 N N . ARG A 1 251 ? -15.744 6.464 8.814 1.00 94.19 251 ARG A N 1
ATOM 1970 C CA . ARG A 1 251 ? -16.422 7.547 9.548 1.00 94.19 251 ARG A CA 1
ATOM 1971 C C . ARG A 1 251 ? -17.482 7.061 10.526 1.00 94.19 251 ARG A C 1
ATOM 1973 O O . ARG A 1 251 ? -17.769 7.752 11.496 1.00 94.19 251 ARG A O 1
ATOM 1980 N N . ASP A 1 252 ? -18.112 5.928 10.240 1.00 94.50 252 ASP A N 1
ATOM 1981 C CA . ASP A 1 252 ? -19.272 5.462 10.993 1.00 94.50 252 ASP A CA 1
ATOM 1982 C C . ASP A 1 252 ? -19.472 3.952 10.836 1.00 94.50 252 ASP A C 1
ATOM 1984 O O . ASP A 1 252 ? -18.955 3.336 9.904 1.00 94.50 252 ASP A O 1
ATOM 1988 N N . ALA A 1 253 ? -20.278 3.364 11.713 1.00 93.62 253 ALA A N 1
ATOM 1989 C CA . ALA A 1 253 ? -20.755 2.002 11.560 1.00 93.62 253 ALA A CA 1
ATOM 1990 C C . ALA A 1 253 ? -22.210 2.010 11.097 1.00 93.62 253 ALA A C 1
ATOM 1992 O O . ALA A 1 253 ? -23.045 2.776 11.585 1.00 93.62 253 ALA A O 1
ATOM 1993 N N . LEU A 1 254 ? -22.503 1.131 10.149 1.00 92.94 254 LEU A N 1
ATOM 1994 C CA . LEU A 1 254 ? -23.848 0.857 9.681 1.00 92.94 254 LEU A CA 1
ATOM 1995 C C . LEU A 1 254 ? -24.376 -0.387 10.377 1.00 92.94 254 LEU A C 1
ATOM 1997 O O . LEU A 1 254 ? -23.614 -1.320 10.638 1.00 92.94 254 LEU A O 1
ATOM 2001 N N . PHE A 1 255 ? -25.672 -0.411 10.670 1.00 91.75 255 PHE A N 1
ATOM 2002 C CA . PHE A 1 255 ? -26.318 -1.592 11.223 1.00 91.75 255 PHE A CA 1
ATOM 2003 C C . PHE A 1 255 ? -27.796 -1.698 10.839 1.00 91.75 255 PHE A C 1
ATOM 2005 O O . PHE A 1 255 ? -28.480 -0.697 10.608 1.00 91.75 255 PHE A O 1
ATOM 2012 N N . VAL A 1 256 ? -28.307 -2.927 10.801 1.00 89.94 256 VAL A N 1
ATOM 2013 C CA . VAL A 1 256 ? -29.733 -3.216 10.598 1.00 89.94 256 VAL A CA 1
ATOM 2014 C C . VAL A 1 256 ? -30.140 -4.424 11.429 1.00 89.94 256 VAL A C 1
ATOM 2016 O O . VAL A 1 256 ? -29.350 -5.354 11.599 1.00 89.94 256 VAL A O 1
ATOM 2019 N N . SER A 1 257 ? -31.356 -4.401 11.974 1.00 86.88 257 SER A N 1
ATOM 2020 C CA . SER A 1 257 ? -31.898 -5.557 12.689 1.00 86.88 257 SER A CA 1
ATOM 2021 C C . SER A 1 257 ? -32.239 -6.676 11.704 1.00 86.88 257 SER A C 1
ATOM 2023 O O . SER A 1 257 ? -32.700 -6.411 10.592 1.00 86.88 257 SER A O 1
ATOM 2025 N N . VAL A 1 258 ? -32.005 -7.928 12.092 1.00 85.12 258 VAL A N 1
ATOM 2026 C CA . VAL A 1 258 ? -32.359 -9.093 11.272 1.00 85.12 258 VAL A CA 1
ATOM 2027 C C . VAL A 1 258 ? -33.347 -10.005 11.977 1.00 85.12 258 VAL A C 1
ATOM 2029 O O . VAL A 1 258 ? -33.412 -10.086 13.202 1.00 85.12 258 VAL A O 1
ATOM 2032 N N . GLY A 1 259 ? -34.157 -10.690 11.167 1.00 76.12 259 GLY A N 1
ATOM 2033 C CA . GLY A 1 259 ? -35.091 -11.696 11.657 1.00 76.12 259 GLY A CA 1
ATOM 2034 C C . GLY A 1 259 ? -34.404 -13.003 12.085 1.00 76.12 259 GLY A C 1
ATOM 2035 O O . GLY A 1 259 ? -33.191 -13.138 11.956 1.00 76.12 259 GLY A O 1
ATOM 2036 N N . PRO A 1 260 ? -35.187 -14.019 12.495 1.00 72.94 260 PRO A N 1
ATOM 2037 C CA . PRO A 1 260 ? -34.674 -15.299 13.007 1.00 72.94 260 PRO A CA 1
ATOM 2038 C C . PRO A 1 260 ? -33.744 -16.070 12.056 1.00 72.94 260 PRO A C 1
ATOM 2040 O O . PRO A 1 260 ? -33.001 -16.937 12.497 1.00 72.94 260 PRO A O 1
ATOM 2043 N N . ASN A 1 261 ? -33.800 -15.767 10.755 1.00 76.19 261 ASN A N 1
ATOM 2044 C CA . ASN A 1 261 ? -33.014 -16.428 9.712 1.00 76.19 261 ASN A CA 1
ATOM 2045 C C . ASN A 1 261 ? -31.718 -15.687 9.347 1.00 76.19 261 ASN A C 1
ATOM 2047 O O . ASN A 1 261 ? -31.058 -16.099 8.390 1.00 76.19 261 ASN A O 1
ATOM 2051 N N . ASP A 1 262 ? -31.388 -14.609 10.069 1.00 77.81 262 ASP A N 1
ATOM 2052 C CA . ASP A 1 262 ? -30.195 -13.784 9.852 1.00 77.81 262 ASP A CA 1
ATOM 2053 C C . ASP A 1 262 ? -30.090 -13.209 8.441 1.00 77.81 262 ASP A C 1
ATOM 2055 O O . ASP A 1 262 ? -29.013 -13.133 7.866 1.00 77.81 262 ASP A O 1
ATOM 2059 N N . SER A 1 263 ? -31.227 -12.842 7.857 1.00 77.12 263 SER A N 1
ATOM 2060 C CA . SER A 1 263 ? -31.292 -12.240 6.526 1.00 77.12 263 SER A CA 1
ATOM 2061 C C . SER A 1 263 ? -31.870 -10.841 6.618 1.00 77.12 263 SER A C 1
ATOM 2063 O O . SER A 1 263 ? -32.802 -10.594 7.398 1.00 77.12 263 SER A O 1
ATOM 2065 N N . LEU A 1 264 ? -31.326 -9.941 5.803 1.00 74.56 264 LEU A N 1
ATOM 2066 C CA . LEU A 1 264 ? -31.837 -8.586 5.666 1.00 74.56 264 LEU A CA 1
ATOM 2067 C C . LEU A 1 264 ? -33.271 -8.643 5.116 1.00 74.56 264 LEU A C 1
ATOM 2069 O O . LEU A 1 264 ? -33.542 -9.311 4.116 1.00 74.56 264 LEU A O 1
ATOM 2073 N N . ARG A 1 265 ? -34.222 -7.995 5.796 1.00 71.25 265 ARG A N 1
ATOM 2074 C CA . ARG A 1 265 ? -35.618 -7.976 5.339 1.00 71.25 265 ARG A CA 1
ATOM 2075 C C . ARG A 1 265 ? -35.795 -6.879 4.283 1.00 71.25 265 ARG A C 1
ATOM 2077 O O . ARG A 1 265 ? -35.280 -5.777 4.482 1.00 71.25 265 ARG A O 1
ATOM 2084 N N . PRO A 1 266 ? -36.539 -7.128 3.190 1.00 67.62 266 PRO A N 1
ATOM 2085 C CA . PRO A 1 266 ? -36.838 -6.091 2.208 1.00 67.62 266 PRO A CA 1
ATOM 2086 C C . PRO A 1 266 ? -37.500 -4.871 2.870 1.00 67.62 266 PRO A C 1
ATOM 2088 O O . PRO A 1 266 ? -38.511 -5.020 3.553 1.00 67.62 266 PRO A O 1
ATOM 2091 N N . GLY A 1 267 ? -36.935 -3.677 2.667 1.00 67.06 267 GLY A N 1
ATOM 2092 C CA . GLY A 1 267 ? -37.483 -2.411 3.176 1.00 67.06 267 GLY A CA 1
ATOM 2093 C C . GLY A 1 267 ? -37.018 -1.972 4.573 1.00 67.06 267 GLY A C 1
ATOM 2094 O O . GLY A 1 267 ? -37.418 -0.896 5.008 1.00 67.06 267 GLY A O 1
ATOM 2095 N N . GLU A 1 268 ? -36.173 -2.741 5.268 1.00 72.56 268 GLU A N 1
ATOM 2096 C CA . GLU A 1 268 ? -35.541 -2.282 6.517 1.00 72.56 268 GLU A CA 1
ATOM 2097 C C . GLU A 1 268 ? -34.528 -1.156 6.247 1.00 72.56 268 GLU A C 1
ATOM 2099 O O . GLU A 1 268 ? -33.662 -1.267 5.373 1.00 72.56 268 GLU A O 1
ATOM 2104 N N . SER A 1 269 ? -34.609 -0.074 7.025 1.00 79.88 269 SER A N 1
ATOM 2105 C CA . SER A 1 269 ? -33.687 1.060 6.919 1.00 79.88 269 SER A CA 1
ATOM 2106 C C . SER A 1 269 ? -32.344 0.739 7.574 1.00 79.88 269 SER A C 1
ATOM 2108 O O . SER A 1 269 ? -32.281 0.401 8.756 1.00 79.88 269 SER A O 1
ATOM 2110 N N . VAL A 1 270 ? -31.255 0.902 6.820 1.00 88.31 270 VAL A N 1
ATOM 2111 C CA . VAL A 1 270 ? -29.887 0.852 7.354 1.00 88.31 270 VAL A CA 1
ATOM 2112 C C . VAL A 1 270 ? -29.655 2.077 8.242 1.00 88.31 270 VAL A C 1
ATOM 2114 O O . VAL A 1 270 ? -29.855 3.211 7.806 1.00 88.31 270 VAL A O 1
ATOM 2117 N N . ASN A 1 271 ? -29.232 1.846 9.484 1.00 91.00 271 ASN A N 1
ATOM 2118 C CA . ASN A 1 271 ? -29.027 2.885 10.491 1.00 91.00 271 ASN A CA 1
ATOM 2119 C C . ASN A 1 271 ? -27.543 3.206 10.660 1.00 91.00 271 ASN A C 1
ATOM 2121 O O . ASN A 1 271 ? -26.687 2.335 10.507 1.00 91.00 271 ASN A O 1
ATOM 2125 N N . ARG A 1 272 ? -27.249 4.453 11.039 1.00 92.69 272 ARG A N 1
ATOM 2126 C CA . ARG A 1 272 ? -25.903 4.928 11.379 1.00 92.69 272 ARG A CA 1
ATOM 2127 C C . ARG A 1 272 ? -25.707 4.956 12.888 1.00 92.69 272 ARG A C 1
ATOM 2129 O O . ARG A 1 272 ? -26.545 5.519 13.596 1.00 92.69 272 ARG A O 1
ATOM 2136 N N . LEU A 1 273 ? -24.595 4.423 13.386 1.00 92.44 273 LEU A N 1
ATOM 2137 C CA . LEU A 1 273 ? -24.315 4.371 14.823 1.00 92.44 273 LEU A CA 1
ATOM 2138 C C . LEU A 1 273 ? -24.288 5.769 15.454 1.00 92.44 273 LEU A C 1
ATOM 2140 O O . LEU A 1 273 ? -24.873 5.962 16.521 1.00 92.44 273 LEU A O 1
ATOM 2144 N N . ASN A 1 274 ? -23.681 6.755 14.785 1.00 88.56 274 ASN A N 1
ATOM 2145 C CA . ASN A 1 274 ? -23.597 8.123 15.313 1.00 88.56 274 ASN A CA 1
ATOM 2146 C C . ASN A 1 274 ? -24.959 8.824 15.432 1.00 88.56 274 ASN A C 1
ATOM 2148 O O . ASN A 1 274 ? -25.090 9.764 16.214 1.00 88.56 274 ASN A O 1
ATOM 2152 N N . THR A 1 275 ? -25.987 8.359 14.713 1.00 88.50 275 THR A N 1
ATOM 2153 C CA . THR A 1 275 ? -27.353 8.906 14.828 1.00 88.50 275 THR A CA 1
ATOM 2154 C C . THR A 1 275 ? -28.155 8.303 15.980 1.00 88.50 275 THR A C 1
ATOM 2156 O O . THR A 1 275 ? -29.220 8.814 16.322 1.00 88.50 275 THR A O 1
ATOM 2159 N N . VAL A 1 276 ? -27.655 7.235 16.608 1.00 87.88 276 VAL A N 1
ATOM 2160 C CA . VAL A 1 276 ? -28.339 6.580 17.724 1.00 87.88 276 VAL A CA 1
ATOM 2161 C C . VAL A 1 276 ? -28.041 7.345 19.021 1.00 87.88 276 VAL A C 1
ATOM 2163 O O . VAL A 1 276 ? -26.871 7.589 19.341 1.00 87.88 276 VAL A O 1
ATOM 2166 N N . PRO A 1 277 ? -29.052 7.714 19.826 1.00 87.88 277 PRO A N 1
ATOM 2167 C CA . PRO A 1 277 ? -28.814 8.300 21.141 1.00 87.88 277 PRO A CA 1
ATOM 2168 C C . PRO A 1 277 ? -28.134 7.297 22.087 1.00 87.88 277 PRO A C 1
ATOM 2170 O O . PRO A 1 277 ? -28.097 6.087 21.842 1.00 87.88 277 PRO A O 1
ATOM 2173 N N . ALA A 1 278 ? -27.585 7.799 23.195 1.00 87.88 278 ALA A N 1
ATOM 2174 C CA . ALA A 1 278 ? -27.023 6.947 24.239 1.00 87.88 278 ALA A CA 1
ATOM 2175 C C . ALA A 1 278 ? -28.090 5.957 24.741 1.00 87.88 278 ALA A C 1
ATOM 2177 O O . ALA A 1 278 ? -29.116 6.351 25.290 1.00 87.88 278 ALA A O 1
ATOM 2178 N N . SER A 1 279 ? -27.859 4.668 24.501 1.00 89.25 279 SER A N 1
ATOM 2179 C CA . SER A 1 279 ? -28.801 3.581 24.771 1.00 89.25 279 SER A CA 1
ATOM 2180 C C . SER A 1 279 ? -28.043 2.264 24.985 1.00 89.25 279 SER A C 1
ATOM 2182 O O . SER A 1 279 ? -26.893 2.151 24.543 1.00 89.25 279 SER A O 1
ATOM 2184 N N . PRO A 1 280 ? -28.660 1.245 25.616 1.00 87.88 280 PRO A N 1
ATOM 2185 C CA . PRO A 1 280 ? -28.064 -0.088 25.725 1.00 87.88 280 PRO A CA 1
ATOM 2186 C C . PRO A 1 280 ? -27.679 -0.685 24.364 1.00 87.88 280 PRO A C 1
ATOM 2188 O O . PRO A 1 280 ? -26.603 -1.262 24.235 1.00 87.88 280 PRO A O 1
ATOM 2191 N N . GLN A 1 281 ? -28.501 -0.459 23.332 1.00 87.75 281 GLN A N 1
ATOM 2192 C CA . GLN A 1 281 ? -28.222 -0.872 21.953 1.00 87.75 281 GLN A CA 1
ATOM 2193 C C . GLN A 1 281 ? -26.933 -0.231 21.427 1.00 87.75 281 GLN A C 1
ATOM 2195 O O . GLN A 1 281 ? -26.038 -0.933 20.958 1.00 87.75 281 GLN A O 1
ATOM 2200 N N . ARG A 1 282 ? -26.800 1.099 21.549 1.00 90.94 282 ARG A N 1
ATOM 2201 C CA . ARG A 1 282 ? -25.585 1.811 21.128 1.00 90.94 282 ARG A CA 1
ATOM 2202 C C . ARG A 1 282 ? -24.357 1.317 21.886 1.00 90.94 282 ARG A C 1
ATOM 2204 O O . ARG A 1 282 ? -23.306 1.148 21.279 1.00 90.94 282 ARG A O 1
ATOM 2211 N N . MET A 1 283 ? -24.487 1.067 23.187 1.00 90.06 283 MET A N 1
ATOM 2212 C CA . MET A 1 283 ? -23.389 0.563 24.014 1.00 90.06 283 MET A CA 1
ATOM 2213 C C . MET A 1 283 ? -22.940 -0.835 23.575 1.00 90.06 283 MET A C 1
ATOM 2215 O O . MET A 1 283 ? -21.746 -1.083 23.455 1.00 90.06 283 MET A O 1
ATOM 2219 N N . ALA A 1 284 ? -23.885 -1.728 23.279 1.00 87.81 284 ALA A N 1
ATOM 2220 C CA . ALA A 1 284 ? -23.592 -3.079 22.811 1.00 87.81 284 ALA A CA 1
ATOM 2221 C C . ALA A 1 284 ? -22.957 -3.093 21.405 1.00 87.81 284 ALA A C 1
ATOM 2223 O O . ALA A 1 284 ? -22.034 -3.868 21.156 1.00 87.81 284 ALA A O 1
ATOM 2224 N N . LEU A 1 285 ? -23.390 -2.201 20.506 1.00 89.94 285 LEU A N 1
ATOM 2225 C CA . LEU A 1 285 ? -22.759 -2.017 19.195 1.00 89.94 285 LEU A CA 1
ATOM 2226 C C . LEU A 1 285 ? -21.339 -1.446 19.319 1.00 89.94 285 LEU A C 1
ATOM 2228 O O . LEU A 1 285 ? -20.421 -1.965 18.689 1.00 89.94 285 LEU A O 1
ATOM 2232 N N . LEU A 1 286 ? -21.138 -0.419 20.155 1.00 92.88 286 LEU A N 1
ATOM 2233 C CA . LEU A 1 286 ? -19.808 0.131 20.437 1.00 92.88 286 LEU A CA 1
ATOM 2234 C C . LEU A 1 286 ? -18.880 -0.932 21.019 1.00 92.88 286 LEU A C 1
ATOM 2236 O O . LEU A 1 286 ? -17.745 -1.053 20.573 1.00 92.88 286 LEU A O 1
ATOM 2240 N N . GLU A 1 287 ? -19.370 -1.738 21.956 1.00 89.12 287 GLU A N 1
ATOM 2241 C CA . GLU A 1 287 ? -18.612 -2.845 22.533 1.00 89.12 287 GLU A CA 1
ATOM 2242 C C . GLU A 1 287 ? -18.153 -3.842 21.465 1.00 89.12 287 GLU A C 1
ATOM 2244 O O . GLU A 1 287 ? -16.982 -4.221 21.434 1.00 89.12 287 GLU A O 1
ATOM 2249 N N . ALA A 1 288 ? -19.038 -4.229 20.545 1.00 84.88 288 ALA A N 1
ATOM 2250 C CA . ALA A 1 288 ? -18.682 -5.121 19.447 1.00 84.88 288 ALA A CA 1
ATOM 2251 C C . ALA A 1 288 ? -17.646 -4.500 18.492 1.00 84.88 288 ALA A C 1
ATOM 2253 O O . ALA A 1 288 ? -16.686 -5.167 18.108 1.00 84.88 288 ALA A O 1
ATOM 2254 N N . ILE A 1 289 ? -17.809 -3.219 18.148 1.00 89.56 289 ILE A N 1
ATOM 2255 C CA . ILE A 1 289 ? -16.904 -2.486 17.250 1.00 89.56 289 ILE A CA 1
ATOM 2256 C C . ILE A 1 289 ? -15.521 -2.327 17.873 1.00 89.56 289 ILE A C 1
ATOM 2258 O O . ILE A 1 289 ? -14.516 -2.676 17.255 1.00 89.56 289 ILE A O 1
ATOM 2262 N N . PHE A 1 290 ? -15.449 -1.848 19.114 1.00 89.12 290 PHE A N 1
ATOM 2263 C CA . PHE A 1 290 ? -14.175 -1.687 19.802 1.00 89.12 290 PHE A CA 1
ATOM 2264 C C . PHE A 1 290 ? -13.508 -3.028 20.071 1.00 89.12 290 PHE A C 1
ATOM 2266 O O . PHE A 1 290 ? -12.291 -3.085 19.997 1.00 89.12 290 PHE A O 1
ATOM 2273 N N . ARG A 1 291 ? -14.249 -4.121 20.292 1.00 79.56 291 ARG A N 1
ATOM 2274 C CA . ARG A 1 291 ? -13.639 -5.457 20.383 1.00 79.56 291 ARG A CA 1
ATOM 2275 C C . ARG A 1 291 ? -13.008 -5.938 19.087 1.00 79.56 291 ARG A C 1
ATOM 2277 O O . ARG A 1 291 ? -12.083 -6.741 19.148 1.00 79.56 291 ARG A O 1
ATOM 2284 N N . ALA A 1 292 ? -13.469 -5.484 17.925 1.00 75.25 292 ALA A N 1
ATOM 2285 C CA . ALA A 1 292 ? -12.794 -5.816 16.673 1.00 75.25 292 ALA A CA 1
ATOM 2286 C C . ALA A 1 292 ? -11.419 -5.134 16.560 1.00 75.25 292 ALA A C 1
ATOM 2288 O O . ALA A 1 292 ? -10.500 -5.719 15.993 1.00 75.25 292 ALA A O 1
ATOM 2289 N N . ALA A 1 293 ? -11.257 -3.938 17.133 1.00 79.56 293 ALA A N 1
ATOM 2290 C CA . ALA A 1 293 ? -9.990 -3.199 17.143 1.00 79.56 293 ALA A CA 1
ATOM 2291 C C . ALA A 1 293 ? -9.092 -3.528 18.354 1.00 79.56 293 ALA A C 1
ATOM 2293 O O . ALA A 1 293 ? -7.868 -3.584 18.235 1.00 79.56 293 ALA A O 1
ATOM 2294 N N . ASP A 1 294 ? -9.706 -3.752 19.513 1.00 75.44 294 ASP A N 1
ATOM 2295 C CA . ASP A 1 294 ? -9.103 -4.116 20.791 1.00 75.44 294 ASP A CA 1
ATOM 2296 C C . ASP A 1 294 ? -9.820 -5.350 21.368 1.00 75.44 294 ASP A C 1
ATOM 2298 O O . ASP A 1 294 ? -10.706 -5.232 22.225 1.00 75.44 294 ASP A O 1
ATOM 2302 N N . PRO A 1 295 ? -9.436 -6.561 20.923 1.00 64.00 295 PRO A N 1
ATOM 2303 C CA . PRO A 1 295 ? -10.041 -7.807 21.384 1.00 64.00 295 PRO A CA 1
ATOM 2304 C C . PRO A 1 295 ? -9.858 -8.088 22.875 1.00 64.00 295 PRO A C 1
ATOM 2306 O O . PRO A 1 295 ? -10.388 -9.086 23.354 1.00 64.00 295 PRO A O 1
ATOM 2309 N N . VAL A 1 296 ? -9.068 -7.280 23.593 1.00 61.03 296 VAL A N 1
ATOM 2310 C CA . VAL A 1 296 ? -8.768 -7.451 25.019 1.00 61.03 296 VAL A CA 1
ATOM 2311 C C . VAL A 1 296 ? -9.621 -6.520 25.870 1.00 61.03 296 VAL A C 1
ATOM 2313 O O . VAL A 1 296 ? -10.237 -6.961 26.837 1.00 61.03 296 VAL A O 1
ATOM 2316 N N . ASN A 1 297 ? -9.669 -5.239 25.526 1.00 70.50 297 ASN A N 1
ATOM 2317 C CA . ASN A 1 297 ? -10.324 -4.248 26.373 1.00 70.50 297 ASN A CA 1
ATOM 2318 C C . ASN A 1 297 ? -11.735 -3.905 25.900 1.00 70.50 297 ASN A C 1
ATOM 2320 O O . ASN A 1 297 ? -12.549 -3.494 26.725 1.00 70.50 297 ASN A O 1
ATOM 2324 N N . GLY A 1 298 ? -12.043 -4.076 24.612 1.00 81.06 298 GLY A N 1
ATOM 2325 C CA . GLY A 1 298 ? -13.320 -3.644 24.055 1.00 81.06 298 GLY A CA 1
ATOM 2326 C C . GLY A 1 298 ? -13.592 -2.156 24.296 1.00 81.06 298 GLY A C 1
ATOM 2327 O O . GLY A 1 298 ? -12.674 -1.332 24.366 1.00 81.06 298 GLY A O 1
ATOM 2328 N N . PHE A 1 299 ? -14.868 -1.797 24.413 1.00 90.38 299 PHE A N 1
ATOM 2329 C CA . PHE A 1 299 ? -15.272 -0.426 24.667 1.00 90.38 299 PHE A CA 1
ATOM 2330 C C . PHE A 1 299 ? -15.240 -0.114 26.164 1.00 90.38 299 PHE A C 1
ATOM 2332 O O . PHE A 1 299 ? -15.944 -0.695 26.984 1.00 90.38 299 PHE A O 1
ATOM 2339 N N . GLN A 1 300 ? -14.434 0.880 26.515 1.00 91.69 300 GLN A N 1
ATOM 2340 C CA . GLN A 1 300 ? -14.254 1.342 27.891 1.00 91.69 300 GLN A CA 1
ATOM 2341 C C . GLN A 1 300 ? -14.756 2.780 28.033 1.00 91.69 300 GLN A C 1
ATOM 2343 O O . GLN A 1 300 ? -13.987 3.705 27.761 1.00 91.69 300 GLN A O 1
ATOM 2348 N N . PRO A 1 301 ? -16.009 3.017 28.463 1.00 89.19 301 PRO A N 1
ATOM 2349 C CA . PRO A 1 301 ? -16.561 4.366 28.529 1.00 89.19 301 PRO A CA 1
ATOM 2350 C C . PRO A 1 301 ? -15.825 5.245 29.545 1.00 89.19 301 PRO A C 1
ATOM 2352 O O . PRO A 1 301 ? -15.866 6.455 29.424 1.00 89.19 301 PRO A O 1
ATOM 2355 N N . GLY A 1 302 ? -15.119 4.690 30.533 1.00 90.12 302 GLY A N 1
ATOM 2356 C CA . GLY A 1 302 ? -14.332 5.489 31.482 1.00 90.12 302 GLY A CA 1
ATOM 2357 C C . GLY A 1 302 ? -12.976 5.973 30.953 1.00 90.12 302 GLY A C 1
ATOM 2358 O O . GLY A 1 302 ? -12.297 6.731 31.639 1.00 90.12 302 GLY A O 1
ATOM 2359 N N . TRP A 1 303 ? -12.534 5.518 29.778 1.00 93.56 303 TRP A N 1
ATOM 2360 C CA . TRP A 1 303 ? -11.192 5.816 29.273 1.00 93.56 303 TRP A CA 1
ATOM 2361 C C . TRP A 1 303 ? -11.150 7.126 28.494 1.00 93.56 303 TRP A C 1
ATOM 2363 O O . TRP A 1 303 ? -12.043 7.420 27.703 1.00 93.56 303 TRP A O 1
ATOM 2373 N N . ALA A 1 304 ? -10.061 7.879 28.663 1.00 94.75 304 ALA A N 1
ATOM 2374 C CA . ALA A 1 304 ? -9.900 9.207 28.073 1.00 94.75 304 ALA A CA 1
ATOM 2375 C C . ALA A 1 304 ? -10.056 9.213 26.541 1.00 94.75 304 ALA A C 1
ATOM 2377 O O . ALA A 1 304 ? -10.798 10.031 26.007 1.00 94.75 304 ALA A O 1
ATOM 2378 N N . PHE A 1 305 ? -9.432 8.266 25.830 1.00 96.50 305 PHE A N 1
ATOM 2379 C CA . PHE A 1 305 ? -9.540 8.175 24.366 1.00 96.50 305 PHE A CA 1
ATOM 2380 C C . PHE A 1 305 ? -10.947 7.806 23.889 1.00 96.50 305 PHE A C 1
ATOM 2382 O O . PHE A 1 305 ? -11.412 8.332 22.883 1.00 96.50 305 PHE A O 1
ATOM 2389 N N . HIS A 1 306 ? -11.657 6.953 24.624 1.00 95.62 306 HIS A N 1
ATOM 2390 C CA . HIS A 1 306 ? -13.018 6.556 24.269 1.00 95.62 306 HIS A CA 1
ATOM 2391 C C . HIS A 1 306 ? -14.036 7.660 24.579 1.00 95.62 306 HIS A C 1
ATOM 2393 O O . HIS A 1 306 ? -14.954 7.885 23.797 1.00 95.62 306 HIS A O 1
ATOM 2399 N N . GLN A 1 307 ? -13.844 8.399 25.675 1.00 95.00 307 GLN A N 1
ATOM 2400 C CA . GLN A 1 307 ? -14.597 9.623 25.957 1.00 95.00 307 GLN A CA 1
ATOM 2401 C C . GLN A 1 307 ? -14.364 10.679 24.878 1.00 95.00 307 GLN A C 1
ATOM 2403 O O . GLN A 1 307 ? -15.322 11.259 24.373 1.00 95.00 307 GLN A O 1
ATOM 2408 N N . TYR A 1 308 ? -13.109 10.874 24.466 1.00 95.75 308 TYR A N 1
ATOM 2409 C CA . TYR A 1 308 ? -12.782 11.783 23.373 1.00 95.75 308 TYR A CA 1
ATOM 2410 C C . TYR A 1 308 ? -13.464 11.352 22.066 1.00 95.75 308 TYR A C 1
ATOM 2412 O O . TYR A 1 308 ? -14.056 12.191 21.393 1.00 95.75 308 TYR A O 1
ATOM 2420 N N . PHE A 1 309 ? -13.454 10.054 21.742 1.00 94.88 309 PHE A N 1
ATOM 2421 C CA . PHE A 1 309 ? -14.179 9.489 20.600 1.00 94.88 309 PHE A CA 1
ATOM 2422 C C . PHE A 1 309 ? -15.688 9.760 20.657 1.00 94.88 309 PHE A C 1
ATOM 2424 O O . PHE A 1 309 ? -16.259 10.199 19.665 1.00 94.88 309 PHE A O 1
ATOM 2431 N N . LEU A 1 310 ? -16.337 9.567 21.811 1.00 92.69 310 LEU A N 1
ATOM 2432 C CA . LEU A 1 310 ? -17.768 9.858 21.963 1.00 92.69 310 LEU A CA 1
ATOM 2433 C C . LEU A 1 310 ? -18.104 11.342 21.751 1.00 92.69 310 LEU A C 1
ATOM 2435 O O . LEU A 1 310 ? -19.212 11.652 21.316 1.00 92.69 310 LEU A O 1
ATOM 2439 N N . GLN A 1 311 ? -17.171 12.238 22.076 1.00 92.00 311 GLN A N 1
ATOM 2440 C CA . GLN A 1 311 ? -17.327 13.688 21.941 1.00 92.00 311 GLN A CA 1
ATOM 2441 C C . GLN A 1 311 ? -16.991 14.199 20.531 1.00 92.00 311 GLN A C 1
ATOM 2443 O O . GLN A 1 311 ? -17.559 15.202 20.110 1.00 92.00 311 GLN A O 1
ATOM 2448 N N . HIS A 1 312 ? -16.111 13.506 19.800 1.00 90.06 312 HIS A N 1
ATOM 2449 C CA . HIS A 1 312 ? -15.615 13.913 18.477 1.00 90.06 312 HIS A CA 1
ATOM 2450 C C . HIS A 1 312 ? -15.740 12.786 17.429 1.00 90.06 312 HIS A C 1
ATOM 2452 O O . HIS A 1 312 ? -14.757 12.458 16.751 1.00 90.06 312 HIS A O 1
ATOM 2458 N N . PRO A 1 313 ? -16.920 12.155 17.276 1.00 78.56 313 PRO A N 1
ATOM 2459 C CA . PRO A 1 313 ? -17.052 10.942 16.470 1.00 78.56 313 PRO A CA 1
ATOM 2460 C C . PRO A 1 313 ? -16.777 11.181 14.976 1.00 78.56 313 PRO A C 1
ATOM 2462 O O . PRO A 1 313 ? -16.254 10.296 14.301 1.00 78.56 313 PRO A O 1
ATOM 2465 N N . ASP A 1 314 ? -17.053 12.386 14.468 1.00 80.50 314 ASP A N 1
ATOM 2466 C CA . ASP A 1 314 ? -16.831 12.743 13.060 1.00 80.50 314 ASP A CA 1
ATOM 2467 C C . ASP A 1 314 ? -15.367 13.102 12.739 1.00 80.50 314 ASP A C 1
ATOM 2469 O O . ASP A 1 314 ? -14.974 13.109 11.569 1.00 80.50 314 ASP A O 1
ATOM 2473 N N . GLU A 1 315 ? -14.552 13.385 13.761 1.00 87.94 315 GLU A N 1
ATOM 2474 C CA . GLU A 1 315 ? -13.158 13.820 13.600 1.00 87.94 315 GLU A CA 1
ATOM 2475 C C . GLU A 1 315 ? -12.168 12.652 13.644 1.00 87.94 315 GLU A C 1
ATOM 2477 O O . GLU A 1 315 ? -11.161 12.676 12.941 1.00 87.94 315 GLU A O 1
ATOM 2482 N N . LEU A 1 316 ? -12.443 11.625 14.456 1.00 92.88 316 LEU A N 1
ATOM 2483 C CA . LEU A 1 316 ? -11.539 10.483 14.631 1.00 92.88 316 LEU A CA 1
ATOM 2484 C C . LEU A 1 316 ? -11.852 9.303 13.716 1.00 92.88 316 LEU A C 1
ATOM 2486 O O . LEU A 1 316 ? -10.937 8.597 13.289 1.00 92.88 316 LEU A O 1
ATOM 2490 N N . GLY A 1 317 ? -13.132 9.084 13.417 1.00 94.12 317 GLY A N 1
ATOM 2491 C CA . GLY A 1 317 ? -13.593 7.855 12.783 1.00 94.12 317 GLY A CA 1
ATOM 2492 C C . GLY A 1 317 ? -13.523 6.631 13.699 1.00 94.12 317 GLY A C 1
ATOM 2493 O O . GLY A 1 317 ? -13.253 6.727 14.896 1.00 94.12 317 GLY A O 1
ATOM 2494 N N . MET A 1 318 ? -13.795 5.460 13.127 1.00 95.62 318 MET A N 1
ATOM 2495 C CA . MET A 1 318 ? -13.908 4.196 13.860 1.00 95.62 318 MET A CA 1
ATOM 2496 C C . MET A 1 318 ? -12.544 3.666 14.339 1.00 95.62 318 MET A C 1
ATOM 2498 O O . MET A 1 318 ? -11.524 3.927 13.694 1.00 95.62 318 MET A O 1
ATOM 2502 N N . PRO A 1 319 ? -12.488 2.937 15.473 1.00 95.00 319 PRO A N 1
ATOM 2503 C CA . PRO A 1 319 ? -11.232 2.431 16.024 1.00 95.00 319 PRO A CA 1
ATOM 2504 C C . PRO A 1 319 ? -10.610 1.368 15.109 1.00 95.00 319 PRO A C 1
ATOM 2506 O O . PRO A 1 319 ? -11.311 0.498 14.595 1.00 95.00 319 PRO A O 1
ATOM 2509 N N . ILE A 1 320 ? -9.286 1.421 14.932 1.00 91.12 320 ILE A N 1
ATOM 2510 C CA . ILE A 1 320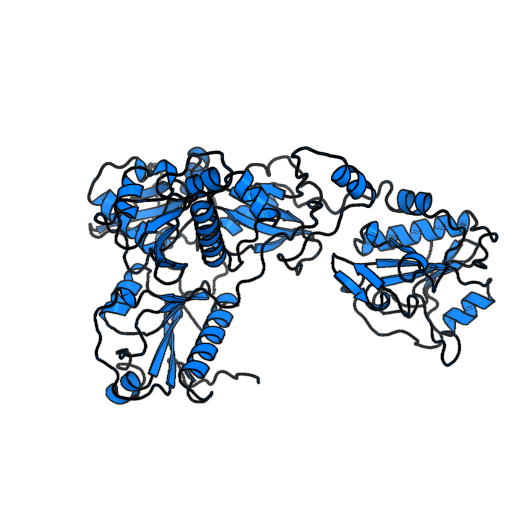 ? -8.527 0.475 14.085 1.00 91.12 320 ILE A CA 1
ATOM 2511 C C . ILE A 1 320 ? -7.333 -0.167 14.807 1.00 91.12 320 ILE A C 1
ATOM 2513 O O . ILE A 1 320 ? -6.603 -0.970 14.216 1.00 91.12 320 ILE A O 1
ATOM 2517 N N . SER A 1 321 ? -7.113 0.189 16.074 1.00 86.00 321 SER A N 1
ATOM 2518 C CA . SER A 1 321 ? -6.132 -0.454 16.943 1.00 86.00 321 SER A CA 1
ATOM 2519 C C . SER A 1 321 ? -6.598 -0.517 18.397 1.00 86.00 321 SER A C 1
ATOM 2521 O O . SER A 1 321 ? -7.472 0.234 18.842 1.00 86.00 321 SER A O 1
ATOM 2523 N N . HIS A 1 322 ? -5.914 -1.370 19.153 1.00 80.50 322 HIS A N 1
ATOM 2524 C CA . HIS A 1 322 ? -5.924 -1.369 20.608 1.00 80.50 322 HIS A CA 1
ATOM 2525 C C . HIS A 1 322 ? -5.167 -0.162 21.176 1.00 80.50 322 HIS A C 1
ATOM 2527 O O . HIS A 1 322 ? -4.346 0.465 20.488 1.00 80.50 322 HIS A O 1
ATOM 2533 N N . ASN A 1 323 ? -5.440 0.141 22.445 1.00 82.88 323 ASN A N 1
ATOM 2534 C CA . ASN A 1 323 ? -4.672 1.119 23.209 1.00 82.88 323 ASN A CA 1
ATOM 2535 C C . ASN A 1 323 ? -3.348 0.494 23.677 1.00 82.88 323 ASN A C 1
ATOM 2537 O O . ASN A 1 323 ? -3.346 -0.564 24.309 1.00 82.88 323 ASN A O 1
ATOM 2541 N N . HIS A 1 324 ? -2.222 1.138 23.380 1.00 82.44 324 HIS A N 1
ATOM 2542 C CA . HIS A 1 324 ? -0.892 0.638 23.722 1.00 82.44 324 HIS A CA 1
ATOM 2543 C C . HIS A 1 324 ? 0.083 1.758 24.073 1.00 82.44 324 HIS A C 1
ATOM 2545 O O . HIS A 1 324 ? -0.221 2.944 23.966 1.00 82.44 324 HIS A O 1
ATOM 2551 N N . ARG A 1 325 ? 1.269 1.382 24.561 1.00 83.81 325 ARG A N 1
ATOM 2552 C CA . ARG A 1 325 ? 2.282 2.330 25.030 1.00 83.81 325 ARG A CA 1
ATOM 2553 C C . ARG A 1 325 ? 3.394 2.503 23.999 1.00 83.81 325 ARG A C 1
ATOM 2555 O O . ARG A 1 325 ? 3.985 1.525 23.557 1.00 83.81 325 ARG A O 1
ATOM 2562 N N . LEU A 1 326 ? 3.738 3.754 23.716 1.00 84.56 326 LEU A N 1
ATOM 2563 C CA . LEU A 1 326 ? 4.870 4.165 22.895 1.00 84.56 326 LEU A CA 1
ATOM 2564 C C . LEU A 1 326 ? 5.911 4.876 23.762 1.00 84.56 326 LEU A C 1
ATOM 2566 O O . LEU A 1 326 ? 5.567 5.682 24.629 1.00 84.56 326 LEU A O 1
ATOM 2570 N N . ALA A 1 327 ? 7.190 4.594 23.527 1.00 86.75 327 ALA A N 1
ATOM 2571 C CA . ALA A 1 327 ? 8.297 5.256 24.210 1.00 86.75 327 ALA A CA 1
ATOM 2572 C C . ALA A 1 327 ? 8.944 6.273 23.265 1.00 86.75 327 ALA A C 1
ATOM 2574 O O . ALA A 1 327 ? 9.524 5.893 22.251 1.00 86.75 327 ALA A O 1
ATOM 2575 N N . LEU A 1 328 ? 8.854 7.561 23.603 1.00 86.81 328 LEU A N 1
ATOM 2576 C CA . LEU A 1 328 ? 9.511 8.622 22.832 1.00 86.81 328 LEU A CA 1
ATOM 2577 C C . LEU A 1 328 ? 10.988 8.760 23.227 1.00 86.81 328 LEU A C 1
ATOM 2579 O O . LEU A 1 328 ? 11.847 9.002 22.385 1.00 86.81 328 LEU A O 1
ATOM 2583 N N . ALA A 1 329 ? 11.272 8.596 24.518 1.00 82.44 329 ALA A N 1
ATOM 2584 C CA . ALA A 1 329 ? 12.605 8.599 25.110 1.00 82.44 329 ALA A CA 1
ATOM 2585 C C . ALA A 1 329 ? 12.577 7.795 26.427 1.00 82.44 329 ALA A C 1
ATOM 2587 O O . ALA A 1 329 ? 11.488 7.538 26.953 1.00 82.44 329 ALA A O 1
ATOM 2588 N N . PRO A 1 330 ? 13.730 7.406 27.003 1.00 81.75 330 PRO A N 1
ATOM 2589 C CA . PRO A 1 330 ? 13.767 6.750 28.309 1.00 81.75 330 PRO A CA 1
ATOM 2590 C C . PRO A 1 330 ? 12.980 7.538 29.368 1.00 81.75 330 PRO A C 1
ATOM 2592 O O . PRO A 1 330 ? 13.223 8.722 29.582 1.00 81.75 330 PRO A O 1
ATOM 2595 N N . GLY A 1 331 ? 12.001 6.886 30.002 1.00 80.56 331 GLY A N 1
ATOM 2596 C CA . GLY A 1 331 ? 11.123 7.502 31.006 1.00 80.56 331 GLY A CA 1
ATOM 2597 C C . GLY A 1 331 ? 9.986 8.371 30.449 1.00 80.56 331 GLY A C 1
ATOM 2598 O O . GLY A 1 331 ? 9.085 8.725 31.205 1.00 80.56 331 GLY A O 1
ATOM 2599 N N . LEU A 1 332 ? 9.965 8.662 29.145 1.00 86.06 332 LEU A N 1
ATOM 2600 C CA . LEU A 1 332 ? 8.924 9.458 28.496 1.00 86.06 332 LEU A CA 1
ATOM 2601 C C . LEU A 1 332 ? 8.041 8.571 27.615 1.00 86.06 332 LEU A C 1
ATOM 2603 O O . LEU A 1 332 ? 8.345 8.299 26.451 1.00 86.06 332 LEU A O 1
ATOM 2607 N N . ASN A 1 333 ? 6.933 8.129 28.204 1.00 88.94 333 ASN A N 1
ATOM 2608 C CA . ASN A 1 333 ? 5.993 7.209 27.582 1.00 88.94 333 ASN A CA 1
ATOM 2609 C C . ASN A 1 333 ? 4.660 7.891 27.277 1.00 88.94 333 ASN A C 1
ATOM 2611 O O . ASN A 1 333 ? 4.156 8.680 28.080 1.00 88.94 333 ASN A O 1
ATOM 2615 N N . PHE A 1 334 ? 4.058 7.499 26.163 1.00 92.12 334 PHE A N 1
ATOM 2616 C CA . PHE A 1 334 ? 2.730 7.910 25.735 1.00 92.12 334 PHE A CA 1
ATOM 2617 C C . PHE A 1 334 ? 1.832 6.681 25.611 1.00 92.12 334 PHE A C 1
ATOM 2619 O O . PHE A 1 334 ? 2.281 5.631 25.165 1.00 92.12 334 PHE A O 1
ATOM 2626 N N . ALA A 1 335 ? 0.572 6.800 26.010 1.00 91.81 335 ALA A N 1
ATOM 2627 C CA . ALA A 1 335 ? -0.474 5.908 25.534 1.00 91.81 335 ALA A CA 1
ATOM 2628 C C . ALA A 1 335 ? -0.897 6.356 24.131 1.00 91.81 335 ALA A C 1
ATOM 2630 O O . ALA A 1 335 ? -0.907 7.559 23.864 1.00 91.81 335 ALA A O 1
ATOM 2631 N N . CYS A 1 336 ? -1.245 5.418 23.259 1.00 95.38 336 CYS A N 1
ATOM 2632 C CA . CYS A 1 336 ? -1.664 5.669 21.890 1.00 95.38 336 CYS A CA 1
ATOM 2633 C C . CYS A 1 336 ? -2.802 4.733 21.483 1.00 95.38 336 CYS A C 1
ATOM 2635 O O . CYS A 1 336 ? -2.811 3.558 21.846 1.00 95.38 336 CYS A O 1
ATOM 2637 N N . GLN A 1 337 ? -3.746 5.263 20.709 1.00 95.69 337 GLN A N 1
ATOM 2638 C CA . GLN A 1 337 ? -4.743 4.478 19.996 1.00 95.69 337 GLN A CA 1
ATOM 2639 C C . GLN A 1 337 ? -5.005 5.106 18.625 1.00 95.69 337 GLN A C 1
ATOM 2641 O O . GLN A 1 337 ? -5.183 6.322 18.506 1.00 95.69 337 GLN A O 1
ATOM 2646 N N . HIS A 1 338 ? -5.034 4.270 17.593 1.00 96.62 338 HIS A N 1
ATOM 2647 C CA . HIS A 1 338 ? -5.300 4.676 16.223 1.00 96.62 338 HIS A CA 1
ATOM 2648 C C . HIS A 1 338 ? -6.783 4.514 15.881 1.00 96.62 338 HIS A C 1
ATOM 2650 O O . HIS A 1 338 ? -7.396 3.470 16.133 1.00 96.62 338 HIS A O 1
ATOM 2656 N N . PHE A 1 339 ? -7.332 5.545 15.247 1.00 97.31 339 PHE A N 1
ATOM 2657 C CA . PHE A 1 339 ? -8.654 5.562 14.637 1.00 97.31 339 PHE A CA 1
ATOM 2658 C C . PHE A 1 339 ? -8.504 5.779 13.127 1.00 97.31 339 PHE A C 1
ATOM 2660 O O . PHE A 1 339 ? -7.424 6.097 12.624 1.00 97.31 339 PHE A O 1
ATOM 2667 N N . ALA A 1 340 ? -9.579 5.547 12.380 1.00 96.25 340 ALA A N 1
ATOM 2668 C CA . ALA A 1 340 ? -9.540 5.543 10.925 1.00 96.25 340 ALA A CA 1
ATOM 2669 C C . ALA A 1 340 ? -9.115 6.896 10.320 1.00 96.25 340 ALA A C 1
ATOM 2671 O O . ALA A 1 340 ? -8.438 6.916 9.294 1.00 96.25 340 ALA A O 1
ATOM 2672 N N . LEU A 1 341 ? -9.480 8.025 10.932 1.00 96.00 341 LEU A N 1
ATOM 2673 C CA . LEU A 1 341 ? -9.170 9.364 10.414 1.00 96.00 341 LEU A CA 1
ATOM 2674 C C . LEU A 1 341 ? -8.008 10.039 11.147 1.00 96.00 341 LEU A C 1
ATOM 2676 O O . LEU A 1 341 ? -7.303 10.846 10.541 1.00 96.00 341 LEU A O 1
ATOM 2680 N N . ASP A 1 342 ? -7.778 9.703 12.418 1.00 96.69 342 ASP A N 1
ATOM 2681 C CA . ASP A 1 342 ? -6.706 10.298 13.218 1.00 96.69 342 ASP A CA 1
ATOM 2682 C C . ASP A 1 342 ? -6.197 9.346 14.311 1.00 96.69 342 ASP A C 1
ATOM 2684 O O . ASP A 1 342 ? -6.787 8.313 14.611 1.00 96.69 342 ASP A O 1
ATOM 2688 N N . SER A 1 343 ? -5.068 9.685 14.923 1.00 97.50 343 SER A N 1
ATOM 2689 C CA . SER A 1 343 ? -4.487 8.931 16.036 1.00 97.50 343 SER A CA 1
ATOM 2690 C C . SER A 1 343 ? -4.425 9.790 17.283 1.00 97.50 343 SER A C 1
ATOM 2692 O O . SER A 1 343 ? -3.978 10.937 17.227 1.00 97.50 343 SER A O 1
ATOM 2694 N N . LEU A 1 344 ? -4.837 9.218 18.410 1.00 98.00 344 LEU A N 1
ATOM 2695 C CA . LEU A 1 344 ? -4.737 9.860 19.710 1.00 98.00 344 LEU A CA 1
ATOM 2696 C C . LEU A 1 344 ? -3.481 9.401 20.436 1.00 98.00 344 LEU A C 1
ATOM 2698 O O . LEU A 1 344 ? -3.109 8.226 20.386 1.00 98.00 344 LEU A O 1
ATOM 2702 N N . CYS A 1 345 ? -2.868 10.316 21.179 1.00 97.19 345 CYS A N 1
ATOM 2703 C CA . CYS A 1 345 ? -1.914 9.953 22.212 1.00 97.19 345 CYS A CA 1
ATOM 2704 C C . CYS A 1 345 ? -2.000 10.870 23.433 1.00 97.19 345 CYS A C 1
ATOM 2706 O O . CYS A 1 345 ? -2.480 11.997 23.359 1.00 97.19 345 CYS A O 1
ATOM 2708 N N . SER A 1 346 ? -1.531 10.372 24.573 1.00 96.06 346 SER A N 1
ATOM 2709 C CA . SER A 1 346 ? -1.503 11.088 25.851 1.00 96.06 346 SER A CA 1
ATOM 2710 C C . SER A 1 346 ? -0.250 10.679 26.614 1.00 96.06 346 SER A C 1
ATOM 2712 O O . SER A 1 346 ? 0.065 9.486 26.623 1.00 96.06 346 SER A O 1
ATOM 2714 N N . PRO A 1 347 ? 0.464 11.593 27.296 1.00 93.31 347 PRO A N 1
ATOM 2715 C CA . PRO A 1 347 ? 1.516 11.193 28.222 1.00 93.31 347 PRO A CA 1
ATOM 2716 C C . PRO A 1 347 ? 0.942 10.235 29.274 1.00 93.31 347 PRO A C 1
ATOM 2718 O O . PRO A 1 347 ? -0.153 10.459 29.800 1.00 93.31 347 PRO A O 1
ATOM 2721 N N . VAL A 1 348 ? 1.659 9.152 29.576 1.00 88.06 348 VAL A N 1
ATOM 2722 C CA . VAL A 1 348 ? 1.197 8.166 30.564 1.00 88.06 348 VAL A CA 1
ATOM 2723 C C . VAL A 1 348 ? 1.054 8.847 31.928 1.00 88.06 348 VAL A C 1
ATOM 2725 O O . VAL A 1 348 ? 2.009 9.425 32.440 1.00 88.06 348 VAL A O 1
ATOM 2728 N N . GLY A 1 349 ? -0.144 8.767 32.513 1.00 86.56 349 GLY A N 1
ATOM 2729 C CA . GLY A 1 349 ? -0.474 9.410 33.789 1.00 86.56 349 GLY A CA 1
ATOM 2730 C C . GLY A 1 349 ? -1.006 10.845 33.679 1.00 86.56 349 GLY A C 1
ATOM 2731 O O . GLY A 1 349 ? -1.352 11.420 34.705 1.00 86.56 349 GLY A O 1
ATOM 2732 N N . GLN A 1 350 ? -1.116 11.415 32.472 1.00 90.38 350 GLN A N 1
ATOM 2733 C CA . GLN A 1 350 ? -1.682 12.753 32.231 1.00 90.38 350 GLN A CA 1
ATOM 2734 C C . GLN A 1 350 ? -2.877 12.692 31.269 1.00 90.38 350 GLN A C 1
ATOM 2736 O O . GLN A 1 350 ? -2.880 13.322 30.218 1.00 90.38 350 GLN A O 1
ATOM 2741 N N . TRP A 1 351 ? -3.898 11.915 31.630 1.00 90.81 351 TRP A N 1
ATOM 2742 C CA . TRP A 1 351 ? -5.044 11.570 30.772 1.00 90.81 351 TRP A CA 1
ATOM 2743 C C . TRP A 1 351 ? -5.946 12.742 30.358 1.00 90.81 351 TRP A C 1
ATOM 2745 O O . TRP A 1 351 ? -6.776 12.595 29.467 1.00 90.81 351 TRP A O 1
ATOM 2755 N N . GLN A 1 352 ? -5.780 13.899 30.993 1.00 89.69 352 GLN A N 1
ATOM 2756 C CA . GLN A 1 352 ? -6.409 15.162 30.615 1.00 89.69 352 GLN A CA 1
ATOM 2757 C C . GLN A 1 352 ? -5.734 15.838 29.409 1.00 89.69 352 GLN A C 1
ATOM 2759 O O . GLN A 1 352 ? -6.277 16.796 28.864 1.00 89.69 352 GLN A O 1
ATOM 2764 N N . VAL A 1 353 ? -4.546 15.374 29.009 1.00 92.88 353 VAL A N 1
ATOM 2765 C CA . VAL A 1 353 ? -3.770 15.921 27.893 1.00 92.88 353 VAL A CA 1
ATOM 2766 C C . VAL A 1 353 ? -3.812 14.939 26.728 1.00 92.88 353 VAL A C 1
ATOM 2768 O O . VAL A 1 353 ? -3.096 13.942 26.716 1.00 92.88 353 VAL A O 1
ATOM 2771 N N . ILE A 1 354 ? -4.637 15.241 25.728 1.00 95.06 354 ILE A N 1
ATOM 2772 C CA . ILE A 1 354 ? -4.782 14.422 24.522 1.00 95.06 354 ILE A CA 1
ATOM 2773 C C . ILE A 1 354 ? -4.234 15.200 23.329 1.00 95.06 354 ILE A C 1
ATOM 2775 O O . ILE A 1 354 ? -4.621 16.341 23.090 1.00 95.06 354 ILE A O 1
ATOM 2779 N N . TYR A 1 355 ? -3.346 14.560 22.575 1.00 96.50 355 TYR A N 1
ATOM 2780 C CA . TYR A 1 355 ? -2.812 15.065 21.319 1.00 96.50 355 TYR A CA 1
ATOM 2781 C C . TYR A 1 355 ? -3.350 14.252 20.152 1.00 96.50 355 TYR A C 1
ATOM 2783 O O . TYR A 1 355 ? -3.341 13.017 20.196 1.00 96.50 355 TYR A O 1
ATOM 2791 N N . ARG A 1 356 ? -3.735 14.948 19.082 1.00 96.69 356 ARG A N 1
ATOM 2792 C CA . ARG A 1 356 ? -4.064 14.340 17.794 1.00 96.69 356 ARG A CA 1
ATOM 2793 C C . ARG A 1 356 ? -2.877 14.358 16.848 1.00 96.69 356 ARG A C 1
ATOM 2795 O O . ARG A 1 356 ? -2.152 15.352 16.768 1.00 96.69 356 ARG A O 1
ATOM 2802 N N . LEU A 1 357 ? -2.692 13.287 16.083 1.00 96.81 357 LEU A N 1
ATOM 2803 C CA . LEU A 1 357 ? -1.632 13.221 15.082 1.00 96.81 357 LEU A CA 1
ATOM 2804 C C . LEU A 1 357 ? -1.780 14.335 14.031 1.00 96.81 357 LEU A C 1
ATOM 2806 O O . LEU A 1 357 ? -0.778 14.955 13.667 1.00 96.81 357 LEU A O 1
ATOM 2810 N N . SER A 1 358 ? -2.998 14.640 13.578 1.00 93.62 358 SER A N 1
ATOM 2811 C CA . SER A 1 358 ? -3.247 15.753 12.647 1.00 93.62 358 SER A CA 1
ATOM 2812 C C . SER A 1 358 ? -2.745 17.106 13.184 1.00 93.62 358 SER A C 1
ATOM 2814 O O . SER A 1 358 ? -2.056 17.847 12.477 1.00 93.62 358 SER A O 1
ATOM 2816 N N . GLU A 1 359 ? -3.004 17.410 14.457 1.00 94.62 359 GLU A N 1
ATOM 2817 C CA . GLU A 1 359 ? -2.549 18.634 15.125 1.00 94.62 359 GLU A CA 1
ATOM 2818 C C . GLU A 1 359 ? -1.033 18.651 15.299 1.00 94.62 359 GLU A C 1
ATOM 2820 O O . GLU A 1 359 ? -0.387 19.642 14.955 1.00 94.62 359 GLU A O 1
ATOM 2825 N N . LEU A 1 360 ? -0.444 17.542 15.758 1.00 96.25 360 LEU A N 1
ATOM 2826 C CA . LEU A 1 360 ? 1.005 17.412 15.910 1.00 96.25 360 LEU A CA 1
ATOM 2827 C C . LEU A 1 360 ? 1.734 17.648 14.582 1.00 96.25 360 LEU A C 1
ATOM 2829 O O . LEU A 1 360 ? 2.749 18.346 14.552 1.00 96.25 360 LEU A O 1
ATOM 2833 N N . ARG A 1 361 ? 1.192 17.141 13.466 1.00 93.94 361 ARG A N 1
ATOM 2834 C CA . ARG A 1 361 ? 1.726 17.388 12.116 1.00 93.94 361 ARG A CA 1
ATOM 2835 C C . ARG A 1 361 ? 1.647 18.863 11.727 1.00 93.94 361 ARG A C 1
ATOM 2837 O O . ARG A 1 361 ? 2.615 19.397 11.187 1.00 93.94 361 ARG A O 1
ATOM 2844 N N . ARG A 1 362 ? 0.537 19.544 12.026 1.00 93.31 362 ARG A N 1
ATOM 2845 C CA . ARG A 1 362 ? 0.386 20.986 11.764 1.00 93.31 362 ARG A CA 1
ATOM 2846 C C . ARG A 1 362 ? 1.340 21.818 12.621 1.00 93.31 362 ARG A C 1
ATOM 2848 O O . ARG A 1 362 ? 1.929 22.772 12.116 1.00 93.31 362 ARG A O 1
ATOM 2855 N N . VAL A 1 363 ? 1.560 21.440 13.881 1.00 95.12 363 VAL A N 1
ATOM 2856 C CA . VAL A 1 363 ? 2.565 22.074 14.752 1.00 95.12 363 VAL A CA 1
ATOM 2857 C C . VAL A 1 363 ? 3.975 21.873 14.192 1.00 95.12 363 VAL A C 1
ATOM 2859 O O . VAL A 1 363 ? 4.732 22.841 14.082 1.00 95.12 363 VAL A O 1
ATOM 2862 N N . ALA A 1 364 ? 4.315 20.646 13.786 1.00 91.56 364 ALA A N 1
ATOM 2863 C CA . ALA A 1 364 ? 5.600 20.307 13.174 1.00 91.56 364 ALA A CA 1
ATOM 2864 C C . ALA A 1 364 ? 5.861 21.116 11.890 1.00 91.56 364 ALA A C 1
ATOM 2866 O O . ALA A 1 364 ? 6.966 21.618 11.687 1.00 91.56 364 ALA A O 1
ATOM 2867 N N . ALA A 1 365 ? 4.824 21.320 11.072 1.00 89.06 365 ALA A N 1
ATOM 2868 C CA . ALA A 1 365 ? 4.864 22.144 9.864 1.00 89.06 365 ALA A CA 1
ATOM 2869 C C . ALA A 1 365 ? 4.833 23.664 10.136 1.00 89.06 365 ALA A C 1
ATOM 2871 O O . ALA A 1 365 ? 4.891 24.457 9.200 1.00 89.06 365 ALA A O 1
ATOM 2872 N N . GLY A 1 366 ? 4.708 24.091 11.397 1.00 91.56 366 GLY A N 1
ATOM 2873 C CA . GLY A 1 366 ? 4.591 25.502 11.775 1.00 91.56 366 GLY A CA 1
ATOM 2874 C C . GLY A 1 366 ? 3.252 26.157 11.417 1.00 91.56 366 GLY A C 1
ATOM 2875 O O . GLY A 1 366 ? 3.146 27.377 11.466 1.00 91.56 366 GLY A O 1
ATOM 2876 N N . GLN A 1 367 ? 2.239 25.358 11.085 1.00 90.94 367 GLN A N 1
ATOM 2877 C CA . GLN A 1 367 ? 0.881 25.787 10.733 1.00 90.94 367 GLN A CA 1
ATOM 2878 C C . GLN A 1 367 ? -0.035 25.946 11.957 1.00 90.94 367 GLN A C 1
ATOM 2880 O O . GLN A 1 367 ? -1.135 26.482 11.839 1.00 90.94 367 GLN A O 1
ATOM 2885 N N . LEU A 1 368 ? 0.386 25.435 13.116 1.00 92.88 368 LEU A N 1
ATOM 2886 C CA . LEU A 1 368 ? -0.329 25.537 14.385 1.00 92.88 368 LEU A CA 1
ATOM 2887 C C . LEU A 1 368 ? 0.659 25.859 15.515 1.00 92.88 368 LEU A C 1
ATOM 2889 O O . LEU A 1 368 ? 1.802 25.393 15.505 1.00 92.88 368 LEU A O 1
ATOM 2893 N N . ALA A 1 369 ? 0.230 26.673 16.480 1.00 89.19 369 ALA A N 1
ATOM 2894 C CA . ALA A 1 369 ? 1.028 26.966 17.664 1.00 89.19 369 ALA A CA 1
ATOM 2895 C C . ALA A 1 369 ? 1.109 25.720 18.571 1.00 89.19 369 ALA A C 1
ATOM 2897 O O . ALA A 1 369 ? 0.093 25.049 18.758 1.00 89.19 369 ALA A O 1
ATOM 2898 N N . PRO A 1 370 ? 2.280 25.387 19.141 1.00 85.94 370 PRO A N 1
ATOM 2899 C CA . PRO A 1 370 ? 2.393 24.239 20.032 1.00 85.94 370 PRO A CA 1
ATOM 2900 C C . PRO A 1 370 ? 1.594 24.434 21.333 1.00 85.94 370 PRO A C 1
ATOM 2902 O O . PRO A 1 370 ? 1.697 25.482 21.968 1.00 85.94 370 PRO A O 1
ATOM 2905 N N . SER A 1 371 ? 0.855 23.410 21.769 1.00 80.88 371 SER A N 1
ATOM 2906 C CA . SER A 1 371 ? 0.135 23.380 23.050 1.00 80.88 371 SER A CA 1
ATOM 2907 C C . SER A 1 371 ? 0.783 22.369 24.007 1.00 80.88 371 SER A C 1
ATOM 2909 O O . SER A 1 371 ? 0.672 21.158 23.851 1.00 80.88 371 SER A O 1
ATOM 2911 N N . GLY A 1 372 ? 1.533 22.845 25.003 1.00 82.38 372 GLY A N 1
ATOM 2912 C CA . GLY A 1 372 ? 2.154 21.980 26.023 1.00 82.38 372 GLY A CA 1
ATOM 2913 C C . GLY A 1 372 ? 3.342 21.112 25.560 1.00 82.38 372 GLY A C 1
ATOM 2914 O O . GLY A 1 372 ? 4.012 20.514 26.397 1.00 82.38 372 GLY A O 1
ATOM 2915 N N . LEU A 1 373 ? 3.668 21.080 24.262 1.00 85.94 373 LEU A N 1
ATOM 2916 C CA . LEU A 1 373 ? 4.876 20.452 23.703 1.00 85.94 373 LEU A CA 1
ATOM 2917 C C . LEU A 1 373 ? 5.688 21.471 22.902 1.00 85.94 373 LEU A C 1
ATOM 2919 O O . LEU A 1 373 ? 5.124 22.378 22.308 1.00 85.94 373 LEU A O 1
ATOM 2923 N N . SER A 1 374 ? 7.015 21.321 22.837 1.00 91.50 374 SER A N 1
ATOM 2924 C CA . SER A 1 374 ? 7.820 22.100 21.885 1.00 91.50 374 SER A CA 1
ATOM 2925 C C . SER A 1 374 ? 7.551 21.631 20.450 1.00 91.50 374 SER A C 1
ATOM 2927 O O . SER A 1 374 ? 7.162 20.481 20.236 1.00 91.50 374 SER A O 1
ATOM 2929 N N . ARG A 1 375 ? 7.813 22.484 19.447 1.00 93.88 375 ARG A N 1
ATOM 2930 C CA . ARG A 1 375 ? 7.706 22.088 18.027 1.00 93.88 375 ARG A CA 1
ATOM 2931 C C . ARG A 1 375 ? 8.557 20.851 17.721 1.00 93.88 375 ARG A C 1
ATOM 2933 O O . ARG A 1 375 ? 8.093 19.954 17.033 1.00 93.88 375 ARG A O 1
ATOM 2940 N N . GLU A 1 376 ? 9.767 20.780 18.271 1.00 94.19 376 GLU A N 1
ATOM 2941 C CA . GLU A 1 376 ? 10.659 19.626 18.111 1.00 94.19 376 GLU A CA 1
ATOM 2942 C C . GLU A 1 376 ? 10.038 18.334 18.663 1.00 94.19 376 GLU A C 1
ATOM 2944 O O . GLU A 1 376 ? 9.990 17.325 17.961 1.00 94.19 376 GLU A O 1
ATOM 2949 N N . ARG A 1 377 ? 9.490 18.378 19.885 1.00 92.12 377 ARG A N 1
ATOM 2950 C CA . ARG A 1 377 ? 8.812 17.225 20.495 1.00 92.12 377 ARG A CA 1
ATOM 2951 C C . ARG A 1 377 ? 7.562 16.826 19.721 1.00 92.12 377 ARG A C 1
ATOM 2953 O O . ARG A 1 377 ? 7.328 15.637 19.544 1.00 92.12 377 ARG A O 1
ATOM 2960 N N . ALA A 1 378 ? 6.791 17.794 19.225 1.00 94.62 378 ALA A N 1
ATOM 2961 C CA . ALA A 1 378 ? 5.636 17.521 18.374 1.00 94.62 378 ALA A CA 1
ATOM 2962 C C . ALA A 1 378 ? 6.050 16.815 17.072 1.00 94.62 378 ALA A C 1
ATOM 2964 O O . ALA A 1 378 ? 5.415 15.840 16.686 1.00 94.62 378 ALA A O 1
ATOM 2965 N N . THR A 1 379 ? 7.154 17.234 16.444 1.00 95.38 379 THR A N 1
ATOM 2966 C CA . THR A 1 379 ? 7.720 16.566 15.261 1.00 95.38 379 THR A CA 1
ATOM 2967 C C . THR A 1 379 ? 8.161 15.134 15.565 1.00 95.38 379 THR A C 1
ATOM 2969 O O . THR A 1 379 ? 7.839 14.221 14.803 1.00 95.38 379 THR A O 1
ATOM 2972 N N . GLN A 1 380 ? 8.878 14.916 16.672 1.00 95.94 380 GLN A N 1
ATOM 2973 C CA . GLN A 1 380 ? 9.325 13.579 17.081 1.00 95.94 380 GLN A CA 1
ATOM 2974 C C . GLN A 1 380 ? 8.133 12.659 17.378 1.00 95.94 380 GLN A C 1
ATOM 2976 O O . GLN A 1 380 ? 8.097 11.528 16.897 1.00 95.94 380 GLN A O 1
ATOM 2981 N N . LEU A 1 381 ? 7.133 13.159 18.108 1.00 95.94 381 LEU A N 1
ATOM 2982 C CA . LEU A 1 381 ? 5.933 12.405 18.461 1.00 95.94 381 LEU A CA 1
ATOM 2983 C C . LEU A 1 381 ? 5.060 12.107 17.236 1.00 95.94 381 LEU A C 1
ATOM 2985 O O . LEU A 1 381 ? 4.644 10.967 17.063 1.00 95.94 381 LEU A O 1
ATOM 2989 N N . ALA A 1 382 ? 4.849 13.075 16.336 1.00 97.00 382 ALA A N 1
ATOM 2990 C CA . ALA A 1 382 ? 4.135 12.846 15.078 1.00 97.00 382 ALA A CA 1
ATOM 2991 C C . ALA A 1 382 ? 4.809 11.754 14.237 1.00 97.00 382 ALA A C 1
ATOM 2993 O O . ALA A 1 382 ? 4.133 10.891 13.681 1.00 97.00 382 ALA A O 1
ATOM 2994 N N . ARG A 1 383 ? 6.146 11.769 14.163 1.00 96.25 383 ARG A N 1
ATOM 2995 C CA . ARG A 1 383 ? 6.909 10.747 13.441 1.00 96.25 383 ARG A CA 1
ATOM 2996 C C . ARG A 1 383 ? 6.805 9.375 14.103 1.00 96.25 383 ARG A C 1
ATOM 2998 O O . ARG A 1 383 ? 6.666 8.396 13.381 1.00 96.25 383 ARG A O 1
ATOM 3005 N N . LEU A 1 384 ? 6.851 9.306 15.435 1.00 95.75 384 LEU A N 1
ATOM 3006 C CA . LEU A 1 384 ? 6.682 8.060 16.187 1.00 95.75 384 LEU A CA 1
ATOM 3007 C C . LEU A 1 384 ? 5.292 7.449 15.960 1.00 95.75 384 LEU A C 1
ATOM 3009 O O . LEU A 1 384 ? 5.195 6.262 15.681 1.00 95.75 384 LEU A O 1
ATOM 3013 N N . LEU A 1 385 ? 4.238 8.267 16.017 1.00 97.25 385 LEU A N 1
ATOM 3014 C CA . LEU A 1 385 ? 2.862 7.831 15.765 1.00 97.25 385 LEU A CA 1
ATOM 3015 C C . LEU A 1 385 ? 2.652 7.363 14.324 1.00 97.25 385 LEU A C 1
ATOM 3017 O O . LEU A 1 385 ? 1.950 6.385 14.101 1.00 97.25 385 LEU A O 1
ATOM 3021 N N . LEU A 1 386 ? 3.248 8.051 13.344 1.00 97.00 386 LEU A N 1
ATOM 3022 C CA . LEU A 1 386 ? 3.190 7.627 11.945 1.00 97.00 386 LEU A CA 1
ATOM 3023 C C . LEU A 1 386 ? 3.958 6.322 11.722 1.00 97.00 386 LEU A C 1
ATOM 3025 O O . LEU A 1 386 ? 3.448 5.452 11.025 1.00 97.00 386 LEU A O 1
ATOM 3029 N N . ASP A 1 387 ? 5.151 6.169 12.305 1.00 94.19 387 ASP A N 1
ATOM 3030 C CA . ASP A 1 387 ? 5.910 4.915 12.204 1.00 94.19 387 ASP A CA 1
ATOM 3031 C C . ASP A 1 387 ? 5.144 3.755 12.833 1.00 94.19 387 ASP A C 1
ATOM 3033 O O . ASP A 1 387 ? 5.040 2.710 12.199 1.00 94.19 387 ASP A O 1
ATOM 3037 N N . ASP A 1 388 ? 4.544 3.956 14.010 1.00 92.88 388 ASP A N 1
ATOM 3038 C CA . ASP A 1 388 ? 3.720 2.934 14.653 1.00 92.88 388 ASP A CA 1
ATOM 3039 C C . ASP A 1 388 ? 2.478 2.585 13.819 1.00 92.88 388 ASP A C 1
ATOM 3041 O O . ASP A 1 388 ? 2.277 1.418 13.487 1.00 92.88 388 ASP A O 1
ATOM 3045 N N . LEU A 1 389 ? 1.724 3.590 13.358 1.00 94.00 389 LEU A N 1
ATOM 3046 C CA . LEU A 1 389 ? 0.530 3.396 12.533 1.00 94.00 389 LEU A CA 1
ATOM 3047 C C . LEU A 1 389 ? 0.836 2.612 11.249 1.00 94.00 389 LEU A C 1
ATOM 3049 O O . LEU A 1 389 ? 0.162 1.629 10.934 1.00 94.00 389 LEU A O 1
ATOM 3053 N N . PHE A 1 390 ? 1.850 3.039 10.489 1.00 91.81 390 PHE A N 1
ATOM 3054 C CA . PHE A 1 390 ? 2.228 2.363 9.248 1.00 91.81 390 PHE A CA 1
ATOM 3055 C C . PHE A 1 390 ? 2.767 0.962 9.524 1.00 91.81 390 PHE A C 1
ATOM 3057 O O . PHE A 1 390 ? 2.372 0.017 8.837 1.00 91.81 390 PHE A O 1
ATOM 3064 N N . ALA A 1 391 ? 3.595 0.797 10.555 1.00 83.81 391 ALA A N 1
ATOM 3065 C CA . ALA A 1 391 ? 4.127 -0.501 10.933 1.00 83.81 391 ALA A CA 1
ATOM 3066 C C . ALA A 1 391 ? 3.024 -1.482 11.338 1.00 83.81 391 ALA A C 1
ATOM 3068 O O . ALA A 1 391 ? 3.062 -2.639 10.925 1.00 83.81 391 ALA A O 1
ATOM 3069 N N . LEU A 1 392 ? 2.058 -1.025 12.137 1.00 81.06 392 LEU A N 1
ATOM 3070 C CA . LEU A 1 392 ? 0.956 -1.833 12.643 1.00 81.06 392 LEU A CA 1
ATOM 3071 C C . LEU A 1 392 ? 0.002 -2.259 11.524 1.00 81.06 392 LEU A C 1
ATOM 3073 O O . LEU A 1 392 ? -0.459 -3.396 11.522 1.00 81.06 392 LEU A O 1
ATOM 3077 N N . ARG A 1 393 ? -0.303 -1.364 10.577 1.00 85.94 393 ARG A N 1
ATOM 3078 C CA . ARG A 1 393 ? -1.324 -1.619 9.548 1.00 85.94 393 ARG A CA 1
ATOM 3079 C C . ARG A 1 393 ? -0.771 -2.204 8.256 1.00 85.94 393 ARG A C 1
ATOM 3081 O O . ARG A 1 393 ? -1.448 -2.999 7.617 1.00 85.94 393 ARG A O 1
ATOM 3088 N N . THR A 1 394 ? 0.434 -1.808 7.856 1.00 83.69 394 THR A N 1
ATOM 3089 C CA . THR A 1 394 ? 0.998 -2.159 6.541 1.00 83.69 394 THR A CA 1
ATOM 3090 C C . THR A 1 394 ? 2.184 -3.112 6.625 1.00 83.69 394 THR A C 1
ATOM 3092 O O . THR A 1 394 ? 2.547 -3.711 5.619 1.00 83.69 394 THR A O 1
ATOM 3095 N N . GLY A 1 395 ? 2.822 -3.240 7.793 1.00 78.94 395 GLY A N 1
ATOM 3096 C CA . GLY A 1 395 ? 4.099 -3.943 7.934 1.00 78.94 395 GLY A CA 1
ATOM 3097 C C . GLY A 1 395 ? 5.312 -3.165 7.401 1.00 78.94 395 GLY A C 1
ATOM 3098 O O . GLY A 1 395 ? 6.433 -3.662 7.483 1.00 78.94 395 GLY A O 1
ATOM 3099 N N . TYR A 1 396 ? 5.129 -1.943 6.894 1.00 85.69 396 TYR A N 1
ATOM 3100 C CA . TYR A 1 396 ? 6.202 -1.057 6.441 1.00 85.69 396 TYR A CA 1
ATOM 3101 C C . TYR A 1 396 ? 6.460 0.056 7.456 1.00 85.69 396 TYR A C 1
ATOM 3103 O O . TYR A 1 396 ? 5.537 0.542 8.107 1.00 85.69 396 TYR A O 1
ATOM 3111 N N . ARG A 1 397 ? 7.718 0.485 7.584 1.00 88.94 397 ARG A N 1
ATOM 3112 C CA . ARG A 1 397 ? 8.058 1.678 8.369 1.00 88.94 397 ARG A CA 1
ATOM 3113 C C . ARG A 1 397 ? 7.561 2.938 7.677 1.00 88.94 397 ARG A C 1
ATOM 3115 O O . ARG A 1 397 ? 7.503 3.007 6.448 1.00 88.94 397 ARG A O 1
ATOM 3122 N N . TYR A 1 398 ? 7.273 3.966 8.463 1.00 93.06 398 TYR A N 1
ATOM 3123 C CA . TYR A 1 398 ? 6.932 5.265 7.905 1.00 93.06 398 TYR A CA 1
ATOM 3124 C C . TYR A 1 398 ? 8.164 5.911 7.263 1.00 93.06 398 TYR A C 1
ATOM 3126 O O . TYR A 1 398 ? 9.154 6.224 7.933 1.00 93.06 398 TYR A O 1
ATOM 3134 N N . GLN A 1 399 ? 8.076 6.157 5.956 1.00 90.25 399 GLN A N 1
ATOM 3135 C CA . GLN A 1 399 ? 9.083 6.884 5.195 1.00 90.25 399 GLN A CA 1
ATOM 3136 C C . GLN A 1 399 ? 8.477 8.189 4.640 1.00 90.25 399 GLN A C 1
ATOM 3138 O O . GLN A 1 399 ? 7.601 8.138 3.779 1.00 90.25 399 GLN A O 1
ATOM 3143 N N . PRO A 1 400 ? 8.905 9.370 5.129 1.00 86.31 400 PRO A N 1
ATOM 3144 C CA . PRO A 1 400 ? 8.245 10.647 4.836 1.00 86.31 400 PRO A CA 1
ATOM 3145 C C . PRO A 1 400 ? 8.376 11.106 3.377 1.00 86.31 400 PRO A C 1
ATOM 3147 O O . PRO A 1 400 ? 7.587 11.928 2.915 1.00 86.31 400 PRO A O 1
ATOM 3150 N N . ASP A 1 401 ? 9.383 10.618 2.660 1.00 81.50 401 ASP A N 1
ATOM 3151 C CA . ASP A 1 401 ? 9.615 10.877 1.240 1.00 81.50 401 ASP A CA 1
ATOM 3152 C C . ASP A 1 401 ? 8.913 9.867 0.323 1.00 81.50 401 ASP A C 1
ATOM 3154 O O . ASP A 1 401 ? 8.832 10.111 -0.877 1.00 81.50 401 ASP A O 1
ATOM 3158 N N . ALA A 1 402 ? 8.355 8.776 0.858 1.00 84.62 402 ALA A N 1
ATOM 3159 C CA . ALA A 1 402 ? 7.737 7.750 0.031 1.00 84.62 402 ALA A CA 1
ATOM 3160 C C . ALA A 1 402 ? 6.495 8.279 -0.710 1.00 84.62 402 ALA A C 1
ATOM 3162 O O . ALA A 1 402 ? 5.604 8.883 -0.109 1.00 84.62 402 ALA A O 1
ATOM 3163 N N . ALA A 1 403 ? 6.417 8.036 -2.018 1.00 80.75 403 ALA A N 1
ATOM 3164 C CA . ALA A 1 403 ? 5.465 8.689 -2.912 1.00 80.75 403 ALA A CA 1
ATOM 3165 C C . ALA A 1 403 ? 3.999 8.373 -2.575 1.00 80.75 403 ALA A C 1
ATOM 3167 O O . ALA A 1 403 ? 3.167 9.283 -2.572 1.00 80.75 403 ALA A O 1
ATOM 3168 N N . LEU A 1 404 ? 3.672 7.116 -2.244 1.00 85.06 404 LEU A N 1
ATOM 3169 C CA . LEU A 1 404 ? 2.301 6.742 -1.866 1.00 85.06 404 LEU A CA 1
ATOM 3170 C C . LEU A 1 404 ? 1.921 7.317 -0.498 1.00 85.06 404 LEU A C 1
ATOM 3172 O O . LEU A 1 404 ? 0.783 7.742 -0.304 1.00 85.06 404 LEU A O 1
ATOM 3176 N N . ILE A 1 405 ? 2.885 7.394 0.424 1.00 88.81 405 ILE A N 1
ATOM 3177 C CA . ILE A 1 405 ? 2.697 7.992 1.751 1.00 88.81 405 ILE A CA 1
ATOM 3178 C C . ILE A 1 405 ? 2.453 9.498 1.622 1.00 88.81 405 ILE A C 1
ATOM 3180 O O . ILE A 1 405 ? 1.488 10.010 2.187 1.00 88.81 405 ILE A O 1
ATOM 3184 N N . GLN A 1 406 ? 3.277 10.213 0.852 1.00 85.12 406 GLN A N 1
ATOM 3185 C CA . GLN A 1 406 ? 3.090 11.645 0.614 1.00 85.12 406 GLN A CA 1
ATOM 3186 C C . GLN A 1 406 ? 1.758 11.945 -0.062 1.00 85.12 406 GLN A C 1
ATOM 3188 O O . GLN A 1 406 ? 1.065 12.872 0.356 1.00 85.12 406 GLN A O 1
ATOM 3193 N N . TYR A 1 407 ? 1.387 11.154 -1.073 1.00 83.31 407 TYR A N 1
ATOM 3194 C CA . TYR A 1 407 ? 0.103 11.298 -1.746 1.00 83.31 407 TYR A CA 1
ATOM 3195 C C . TYR A 1 407 ? -1.056 11.131 -0.757 1.00 83.31 407 TYR A C 1
ATOM 3197 O O . TYR A 1 407 ? -1.903 12.014 -0.645 1.00 83.31 407 TYR A O 1
ATOM 3205 N N . ALA A 1 408 ? -1.062 10.043 0.017 1.00 88.38 408 ALA A N 1
ATOM 3206 C CA . ALA A 1 408 ? -2.131 9.765 0.970 1.00 88.38 408 ALA A CA 1
ATOM 3207 C C . ALA A 1 408 ? -2.229 10.815 2.086 1.00 88.38 408 ALA A C 1
ATOM 3209 O O . ALA A 1 408 ? -3.326 11.237 2.447 1.00 88.38 408 ALA A O 1
ATOM 3210 N N . LEU A 1 409 ? -1.088 11.271 2.612 1.00 86.88 409 LEU A N 1
ATOM 3211 C CA . LEU A 1 409 ? -1.034 12.300 3.648 1.00 86.88 409 LEU A CA 1
ATOM 3212 C C . LEU A 1 409 ? -1.387 13.701 3.138 1.00 86.88 409 LEU A C 1
ATOM 3214 O O . LEU A 1 409 ? -1.836 14.519 3.942 1.00 86.88 409 LEU A O 1
ATOM 3218 N N . GLY A 1 410 ? -1.136 13.989 1.858 1.00 82.00 410 GLY A N 1
ATOM 3219 C CA . GLY A 1 410 ? -1.486 15.250 1.202 1.00 82.00 410 GLY A CA 1
ATOM 3220 C C . GLY A 1 410 ? -2.956 15.325 0.789 1.00 82.00 410 GLY A C 1
ATOM 3221 O O . GLY A 1 410 ? -3.548 16.394 0.859 1.00 82.00 410 GLY A O 1
ATOM 3222 N N . GLU A 1 411 ? -3.550 14.189 0.417 1.00 81.44 411 GLU A N 1
ATOM 3223 C CA . GLU A 1 411 ? -4.984 14.052 0.116 1.00 81.44 411 GLU A CA 1
ATOM 3224 C C . GLU A 1 411 ? -5.830 13.719 1.360 1.00 81.44 411 GLU A C 1
ATOM 3226 O O . GLU A 1 411 ? -7.033 13.488 1.233 1.00 81.44 411 GLU A O 1
ATOM 3231 N N . GLU A 1 412 ? -5.204 13.662 2.541 1.00 87.56 412 GLU A N 1
ATOM 3232 C CA . GLU A 1 412 ? -5.837 13.370 3.834 1.00 87.56 412 GLU A CA 1
ATOM 3233 C C . GLU A 1 412 ? -6.695 12.091 3.817 1.00 87.56 412 GLU A C 1
ATOM 3235 O O . GLU A 1 412 ? -7.803 12.056 4.343 1.00 87.56 412 GLU A O 1
ATOM 3240 N N . LEU A 1 413 ? -6.182 11.002 3.231 1.00 91.94 413 LEU A N 1
ATOM 3241 C CA . LEU A 1 413 ? -6.941 9.752 3.043 1.00 91.94 413 LEU A CA 1
ATOM 3242 C C . LEU A 1 413 ? -7.226 8.968 4.341 1.00 91.94 413 LEU A C 1
ATOM 3244 O O . LEU A 1 413 ? -7.864 7.915 4.293 1.00 91.94 413 LEU A O 1
ATOM 3248 N N . GLY A 1 414 ? -6.769 9.472 5.488 1.00 94.12 414 GLY A N 1
ATOM 3249 C CA . GLY A 1 414 ? -6.820 8.803 6.785 1.00 94.12 414 GLY A CA 1
ATOM 3250 C C . GLY A 1 414 ? -5.763 7.704 6.930 1.00 94.12 414 GLY A C 1
ATOM 3251 O O . GLY A 1 414 ? -4.735 7.705 6.249 1.00 94.12 414 GLY A O 1
ATOM 3252 N N . ALA A 1 415 ? -5.995 6.781 7.858 1.00 95.69 415 ALA A N 1
ATOM 3253 C CA . ALA A 1 415 ? -5.068 5.706 8.184 1.00 95.69 415 ALA A CA 1
ATOM 3254 C C . ALA A 1 415 ? -4.964 4.653 7.063 1.00 95.69 415 ALA A C 1
ATOM 3256 O O . ALA A 1 415 ? -5.972 4.344 6.421 1.00 95.69 415 ALA A O 1
ATOM 3257 N N . PRO A 1 416 ? -3.780 4.051 6.838 1.00 95.12 416 PRO A N 1
ATOM 3258 C CA . PRO A 1 416 ? -3.675 2.858 6.005 1.00 95.12 416 PRO A CA 1
ATOM 3259 C C . PRO A 1 416 ? -4.429 1.692 6.658 1.00 95.12 416 PRO A C 1
ATOM 3261 O O . PRO A 1 416 ? -4.367 1.509 7.874 1.00 95.12 416 PRO A O 1
ATOM 3264 N N . LEU A 1 417 ? -5.136 0.887 5.865 1.00 86.81 417 LEU A N 1
ATOM 3265 C CA . LEU A 1 417 ? -6.000 -0.171 6.402 1.00 86.81 417 LEU A CA 1
ATOM 3266 C C . LEU A 1 417 ? -5.366 -1.558 6.381 1.00 86.81 417 LEU A C 1
ATOM 3268 O O . LEU A 1 417 ? -5.814 -2.421 7.129 1.00 86.81 417 LEU A O 1
ATOM 3272 N N . GLY A 1 418 ? -4.327 -1.789 5.586 1.00 81.50 418 GLY A N 1
ATOM 3273 C CA . GLY A 1 418 ? -3.728 -3.114 5.462 1.00 81.50 418 GLY A CA 1
ATOM 3274 C C . GLY A 1 418 ? -2.418 -3.107 4.690 1.00 81.50 418 GLY A C 1
ATOM 3275 O O . GLY A 1 418 ? -1.928 -2.055 4.270 1.00 81.50 418 GLY A O 1
ATOM 3276 N N . GLN A 1 419 ? -1.866 -4.304 4.487 1.00 80.25 419 GLN A N 1
ATOM 3277 C CA . GLN A 1 419 ? -0.745 -4.496 3.573 1.00 80.25 419 GLN A CA 1
ATOM 3278 C C . GLN A 1 419 ? -1.145 -4.081 2.146 1.00 80.25 419 GLN A C 1
ATOM 3280 O O . GLN A 1 419 ? -2.305 -4.252 1.762 1.00 80.25 419 GLN A O 1
ATOM 3285 N N . PRO A 1 420 ? -0.212 -3.518 1.362 1.00 80.88 420 PRO A N 1
ATOM 3286 C CA . PRO A 1 420 ? -0.451 -3.244 -0.046 1.00 80.88 420 PRO A CA 1
ATOM 3287 C C . PRO A 1 420 ? -0.635 -4.556 -0.819 1.00 80.88 420 PRO A C 1
ATOM 3289 O O . PRO A 1 420 ? 0.168 -5.480 -0.688 1.00 80.88 420 PRO A O 1
ATOM 3292 N N . ASP A 1 421 ? -1.657 -4.609 -1.667 1.00 80.06 421 ASP A N 1
ATOM 3293 C CA . ASP A 1 421 ? -1.895 -5.728 -2.574 1.00 80.06 421 ASP A CA 1
ATOM 3294 C C . ASP A 1 421 ? -1.176 -5.461 -3.897 1.00 80.06 421 ASP A C 1
ATOM 3296 O O . ASP A 1 421 ? -1.376 -4.416 -4.516 1.00 80.06 421 ASP A O 1
ATOM 3300 N N . VAL A 1 422 ? -0.369 -6.409 -4.372 1.00 80.56 422 VAL A N 1
ATOM 3301 C CA . VAL A 1 422 ? 0.186 -6.358 -5.731 1.00 80.56 422 VAL A CA 1
ATOM 3302 C C . VAL A 1 422 ? -0.559 -7.355 -6.601 1.00 80.56 422 VAL A C 1
ATOM 3304 O O . VAL A 1 422 ? -0.553 -8.557 -6.340 1.00 80.56 422 VAL A O 1
ATOM 3307 N N . VAL A 1 423 ? -1.225 -6.848 -7.635 1.00 75.88 423 VAL A N 1
ATOM 3308 C CA . VAL A 1 423 ? -2.049 -7.641 -8.549 1.00 75.88 423 VAL A CA 1
ATOM 3309 C C . VAL A 1 423 ? -1.637 -7.395 -9.992 1.00 75.88 423 VAL A C 1
ATOM 3311 O O . VAL A 1 423 ? -1.212 -6.301 -10.357 1.00 75.88 423 VAL A O 1
ATOM 3314 N N . VAL A 1 424 ? -1.779 -8.417 -10.831 1.00 74.38 424 VAL A N 1
ATOM 3315 C CA . VAL A 1 424 ? -1.645 -8.273 -12.282 1.00 74.38 424 VAL A CA 1
ATOM 3316 C C . VAL A 1 424 ? -3.045 -8.219 -12.869 1.00 74.38 424 VAL A C 1
ATOM 3318 O O . VAL A 1 424 ? -3.766 -9.214 -12.829 1.00 74.38 424 VAL A O 1
ATOM 3321 N N . ILE A 1 425 ? -3.437 -7.061 -13.398 1.00 70.44 425 ILE A N 1
ATOM 3322 C CA . ILE A 1 425 ? -4.746 -6.871 -14.023 1.00 70.44 425 ILE A CA 1
ATOM 3323 C C . ILE A 1 425 ? -4.520 -6.660 -15.516 1.00 70.44 425 ILE A C 1
ATOM 3325 O O . ILE A 1 425 ? -3.886 -5.687 -15.915 1.00 70.44 425 ILE A O 1
ATOM 3329 N N . ASP A 1 426 ? -4.997 -7.596 -16.335 1.00 68.94 426 ASP A N 1
ATOM 3330 C CA . ASP A 1 426 ? -4.834 -7.585 -17.798 1.00 68.94 426 ASP A CA 1
ATOM 3331 C C . ASP A 1 426 ? -3.374 -7.428 -18.251 1.00 68.94 426 ASP A C 1
ATOM 3333 O O . ASP A 1 426 ? -3.055 -6.691 -19.180 1.00 68.94 426 ASP A O 1
ATOM 3337 N N . GLY A 1 427 ? -2.464 -8.112 -17.553 1.00 63.69 427 GLY A N 1
ATOM 3338 C CA . GLY A 1 427 ? -1.027 -8.052 -17.828 1.00 63.69 427 GLY A CA 1
ATOM 3339 C C . GLY A 1 427 ? -0.330 -6.798 -17.293 1.00 63.69 427 GLY A C 1
ATOM 3340 O O . GLY A 1 427 ? 0.882 -6.681 -17.450 1.00 63.69 427 GLY A O 1
ATOM 3341 N N . VAL A 1 428 ? -1.049 -5.883 -16.632 1.00 68.19 428 VAL A N 1
ATOM 3342 C CA . VAL A 1 428 ? -0.472 -4.695 -15.991 1.00 68.19 428 VAL A CA 1
ATOM 3343 C C . VAL A 1 428 ? -0.269 -4.955 -14.495 1.00 68.19 428 VAL A C 1
ATOM 3345 O O . VAL A 1 428 ? -1.250 -5.167 -13.779 1.00 68.19 428 VAL A O 1
ATOM 3348 N N . PRO A 1 429 ? 0.976 -4.919 -13.990 1.00 71.81 429 PRO A N 1
ATOM 3349 C CA . PRO A 1 429 ? 1.252 -4.966 -12.558 1.00 71.81 429 PRO A CA 1
ATOM 3350 C C . PRO A 1 429 ? 0.789 -3.680 -11.861 1.00 71.81 429 PRO A C 1
ATOM 3352 O O . PRO A 1 429 ? 1.138 -2.574 -12.286 1.00 71.81 429 PRO A O 1
ATOM 3355 N N . VAL A 1 430 ? 0.020 -3.809 -10.781 1.00 78.38 430 VAL A N 1
ATOM 3356 C CA . VAL A 1 430 ? -0.554 -2.688 -10.026 1.00 78.38 430 VAL A CA 1
ATOM 3357 C C . VAL A 1 430 ? -0.411 -2.939 -8.527 1.00 78.38 430 VAL A C 1
ATOM 3359 O O . VAL A 1 430 ? -0.809 -3.989 -8.029 1.00 78.38 430 VAL A O 1
ATOM 3362 N N . ALA A 1 431 ? 0.115 -1.951 -7.808 1.00 84.62 431 ALA A N 1
ATOM 3363 C CA . ALA A 1 431 ? 0.048 -1.872 -6.354 1.00 84.62 431 ALA A CA 1
ATOM 3364 C C . ALA A 1 431 ? -1.256 -1.176 -5.943 1.00 84.62 431 ALA A C 1
ATOM 3366 O O . ALA A 1 431 ? -1.533 -0.067 -6.402 1.00 84.62 431 ALA A O 1
ATOM 3367 N N . LEU A 1 432 ? -2.034 -1.806 -5.069 1.00 87.00 432 LEU A N 1
ATOM 3368 C CA . LEU A 1 432 ? -3.266 -1.294 -4.482 1.00 87.00 432 LEU A CA 1
ATOM 3369 C C . LEU A 1 432 ? -3.039 -1.065 -2.992 1.00 87.00 432 LEU A C 1
ATOM 3371 O O . LEU A 1 432 ? -2.604 -1.963 -2.276 1.00 87.00 432 LEU A O 1
ATOM 3375 N N . MET A 1 433 ? -3.349 0.132 -2.513 1.00 91.38 433 MET A N 1
ATOM 3376 C CA . MET A 1 433 ? -3.155 0.500 -1.117 1.00 91.38 433 MET A CA 1
ATOM 3377 C C . MET A 1 433 ? -4.451 1.081 -0.545 1.00 91.38 433 MET A C 1
ATOM 3379 O O . MET A 1 433 ? -4.826 2.208 -0.888 1.00 91.38 433 MET A O 1
ATOM 3383 N N . PRO A 1 434 ? -5.164 0.316 0.299 1.00 92.38 434 PRO A N 1
ATOM 3384 C CA . PRO A 1 434 ? -6.368 0.793 0.965 1.00 92.38 434 PRO A CA 1
ATOM 3385 C C . PRO A 1 434 ? -6.053 1.750 2.121 1.00 92.38 434 PRO A C 1
ATOM 3387 O O . PRO A 1 434 ? -5.261 1.435 3.013 1.00 92.38 434 PRO A O 1
ATOM 3390 N N . PHE A 1 435 ? -6.733 2.892 2.134 1.00 96.00 435 PHE A N 1
ATOM 3391 C CA . PHE A 1 435 ? -6.780 3.850 3.236 1.00 96.00 435 PHE A CA 1
ATOM 3392 C C . PHE A 1 435 ? -8.221 4.018 3.724 1.00 96.00 435 PHE A C 1
ATOM 3394 O O . PHE A 1 435 ? -9.175 3.625 3.055 1.00 96.00 435 PHE A O 1
ATOM 3401 N N . ALA A 1 436 ? -8.381 4.622 4.898 1.00 95.62 436 ALA A N 1
ATOM 3402 C CA . ALA A 1 436 ? -9.670 4.820 5.543 1.00 95.62 436 ALA A CA 1
ATOM 3403 C C . ALA A 1 436 ? -10.714 5.492 4.639 1.00 95.62 436 ALA A C 1
ATOM 3405 O O . ALA A 1 436 ? -11.873 5.095 4.646 1.00 95.62 436 ALA A O 1
ATOM 3406 N N . LEU A 1 437 ? -10.339 6.485 3.833 1.00 93.62 437 LEU A N 1
ATOM 3407 C CA . LEU A 1 437 ? -11.296 7.208 2.990 1.00 93.62 437 LEU A CA 1
ATOM 3408 C C . LEU A 1 437 ? -11.325 6.754 1.530 1.00 93.62 437 LEU A C 1
ATOM 3410 O O . LEU A 1 437 ? -12.287 7.058 0.826 1.00 93.62 437 LEU A O 1
ATOM 3414 N N . ASP A 1 438 ? -10.289 6.068 1.050 1.00 91.69 438 ASP A N 1
ATOM 3415 C CA . ASP A 1 438 ? -10.165 5.716 -0.363 1.00 91.69 438 ASP A CA 1
ATOM 3416 C C . ASP A 1 438 ? -9.131 4.610 -0.579 1.00 91.69 438 ASP A C 1
ATOM 3418 O O . ASP A 1 438 ? -8.311 4.322 0.287 1.00 91.69 438 ASP A O 1
ATOM 3422 N N . VAL A 1 439 ? -9.114 4.039 -1.776 1.00 90.81 439 VAL A N 1
ATOM 3423 C CA . VAL A 1 439 ? -8.047 3.131 -2.209 1.00 90.81 439 VAL A CA 1
ATOM 3424 C C . VAL A 1 439 ? -7.231 3.848 -3.265 1.00 90.81 439 VAL A C 1
ATOM 3426 O O . VAL A 1 439 ? -7.800 4.505 -4.138 1.00 90.81 439 VAL A O 1
ATOM 3429 N N . ILE A 1 440 ? -5.908 3.727 -3.205 1.00 88.06 440 ILE A N 1
ATOM 3430 C CA . ILE A 1 440 ? -5.025 4.223 -4.261 1.00 88.06 440 ILE A CA 1
ATOM 3431 C C . ILE A 1 440 ? -4.414 3.062 -5.039 1.00 88.06 440 ILE A C 1
ATOM 3433 O O . ILE A 1 440 ? -4.105 2.019 -4.471 1.00 88.06 440 ILE A O 1
ATOM 3437 N N . ALA A 1 441 ? -4.255 3.248 -6.342 1.00 84.00 441 ALA A N 1
ATOM 3438 C CA . ALA A 1 441 ? -3.629 2.309 -7.256 1.00 84.00 441 ALA A CA 1
ATOM 3439 C C . ALA A 1 441 ? -2.429 2.977 -7.921 1.00 84.00 441 ALA A C 1
ATOM 3441 O O . ALA A 1 441 ? -2.537 4.121 -8.356 1.00 84.00 441 ALA A O 1
ATOM 3442 N N . CYS A 1 442 ? -1.313 2.265 -8.032 1.00 80.00 442 CYS A N 1
ATOM 3443 C CA . CYS A 1 442 ? -0.117 2.712 -8.736 1.00 80.00 442 CYS A CA 1
ATOM 3444 C C . CYS A 1 442 ? 0.391 1.595 -9.641 1.00 80.00 442 CYS A C 1
ATOM 3446 O O . CYS A 1 442 ? 0.547 0.456 -9.204 1.00 80.00 442 CYS A O 1
ATOM 3448 N N . ARG A 1 443 ? 0.689 1.917 -10.900 1.00 75.25 443 ARG A N 1
ATOM 3449 C CA . ARG A 1 443 ? 1.308 0.954 -11.814 1.00 75.25 443 ARG A CA 1
ATOM 3450 C C . ARG A 1 443 ? 2.729 0.615 -11.357 1.00 75.25 443 ARG A C 1
ATOM 3452 O O . ARG A 1 443 ? 3.474 1.507 -10.952 1.00 75.25 443 ARG A O 1
ATOM 3459 N N . LEU A 1 444 ? 3.101 -0.656 -11.480 1.00 68.62 444 LEU A N 1
ATOM 3460 C CA . LEU A 1 444 ? 4.448 -1.154 -11.214 1.00 68.62 444 LEU A CA 1
ATOM 3461 C C . LEU A 1 444 ? 5.156 -1.574 -12.518 1.00 68.62 444 LEU A C 1
ATOM 3463 O O . LEU A 1 444 ? 4.484 -1.931 -13.490 1.00 68.62 444 LEU A O 1
ATOM 3467 N N . PRO A 1 445 ? 6.502 -1.557 -12.555 1.00 62.44 445 PRO A N 1
ATOM 3468 C CA . PRO A 1 445 ? 7.273 -2.046 -13.699 1.00 62.44 445 PRO A CA 1
ATOM 3469 C C . PRO A 1 445 ? 7.160 -3.564 -13.877 1.00 62.44 445 PRO A C 1
ATOM 3471 O O . PRO A 1 445 ? 7.134 -4.052 -15.002 1.00 62.44 445 PRO A O 1
ATOM 3474 N N . ALA A 1 446 ? 7.065 -4.300 -12.767 1.00 59.66 446 ALA A N 1
ATOM 3475 C CA . ALA A 1 446 ? 6.953 -5.753 -12.727 1.00 59.66 446 ALA A CA 1
ATOM 3476 C C . ALA A 1 446 ? 6.084 -6.202 -11.530 1.00 59.66 446 ALA A C 1
ATOM 3478 O O . ALA A 1 446 ? 5.959 -5.444 -10.562 1.00 59.66 446 ALA A O 1
ATOM 3479 N N . PRO A 1 447 ? 5.483 -7.408 -11.566 1.00 63.62 447 PRO A N 1
ATOM 3480 C CA . PRO A 1 447 ? 4.667 -7.941 -10.465 1.00 63.62 447 PRO A CA 1
ATOM 3481 C C . PRO A 1 447 ? 5.416 -8.122 -9.140 1.00 63.62 447 PRO A C 1
ATOM 3483 O O . PRO A 1 447 ? 4.805 -8.079 -8.082 1.00 63.62 447 PRO A O 1
ATOM 3486 N N . ASP A 1 448 ? 6.729 -8.324 -9.184 1.00 65.31 448 ASP A N 1
ATOM 3487 C CA . ASP A 1 448 ? 7.605 -8.536 -8.030 1.00 65.31 448 ASP A CA 1
ATOM 3488 C C . ASP A 1 448 ? 8.380 -7.266 -7.637 1.00 65.31 448 ASP A C 1
ATOM 3490 O O . ASP A 1 448 ? 9.366 -7.324 -6.896 1.00 65.31 448 ASP A O 1
ATOM 3494 N N . TRP A 1 449 ? 7.949 -6.097 -8.130 1.00 71.19 449 TRP A N 1
ATOM 3495 C CA . TRP A 1 449 ? 8.639 -4.845 -7.854 1.00 71.19 449 TRP A CA 1
ATOM 3496 C C . TRP A 1 449 ? 8.635 -4.519 -6.351 1.00 71.19 449 TRP A C 1
ATOM 3498 O O . TRP A 1 449 ? 7.568 -4.400 -5.743 1.00 71.19 449 TRP A O 1
ATOM 3508 N N . PRO A 1 450 ? 9.808 -4.305 -5.734 1.00 74.12 450 PRO A N 1
ATOM 3509 C CA . PRO A 1 450 ? 9.888 -4.001 -4.314 1.00 74.12 450 PRO A CA 1
ATOM 3510 C C . PRO A 1 450 ? 9.385 -2.577 -4.035 1.00 74.12 450 PRO A C 1
ATOM 3512 O O . PRO A 1 450 ? 9.897 -1.601 -4.582 1.00 74.12 450 PRO A O 1
ATOM 3515 N N . LEU A 1 451 ? 8.375 -2.452 -3.170 1.00 79.62 451 LEU A N 1
ATOM 3516 C CA . LEU A 1 451 ? 7.707 -1.172 -2.889 1.00 79.62 451 LEU A CA 1
ATOM 3517 C C . LEU A 1 451 ? 8.571 -0.183 -2.091 1.00 79.62 451 LEU A C 1
ATOM 3519 O O . LEU A 1 451 ? 8.286 1.009 -2.091 1.00 79.62 451 LEU A O 1
ATOM 3523 N N . ASP A 1 452 ? 9.655 -0.645 -1.471 1.00 80.12 452 ASP A N 1
ATOM 3524 C CA . ASP A 1 452 ? 10.662 0.197 -0.814 1.00 80.12 452 ASP A CA 1
ATOM 3525 C C . ASP A 1 452 ? 11.684 0.797 -1.801 1.00 80.12 452 ASP A C 1
ATOM 3527 O O . ASP A 1 452 ? 12.698 1.365 -1.392 1.00 80.12 452 ASP A O 1
ATOM 3531 N N . ARG A 1 453 ? 11.426 0.692 -3.114 1.00 70.88 453 ARG A N 1
ATOM 3532 C CA . ARG A 1 453 ? 12.241 1.291 -4.175 1.00 70.88 453 ARG A CA 1
ATOM 3533 C C . ARG A 1 453 ? 11.493 2.349 -4.991 1.00 70.88 453 ARG A C 1
ATOM 3535 O O . ARG A 1 453 ? 10.272 2.257 -5.148 1.00 70.88 453 ARG A O 1
ATOM 3542 N N . PRO A 1 454 ? 12.216 3.356 -5.521 1.00 65.19 454 PRO A N 1
ATOM 3543 C CA . PRO A 1 454 ? 11.644 4.364 -6.413 1.00 65.19 454 PRO A CA 1
ATOM 3544 C C . PRO A 1 454 ? 11.211 3.750 -7.740 1.00 65.19 454 PRO A C 1
ATOM 3546 O O . PRO A 1 454 ? 11.760 2.733 -8.154 1.00 65.19 454 PRO A O 1
ATOM 3549 N N . LEU A 1 455 ? 10.257 4.378 -8.427 1.00 59.00 455 LEU A N 1
ATOM 3550 C CA . LEU A 1 455 ? 9.871 3.961 -9.776 1.00 59.00 455 LEU A CA 1
ATOM 3551 C C . LEU A 1 455 ? 10.856 4.496 -10.827 1.00 59.00 455 LEU A C 1
ATOM 3553 O O . LEU A 1 455 ? 11.358 5.615 -10.687 1.00 59.00 455 LEU A O 1
ATOM 3557 N N . PRO A 1 456 ? 11.137 3.730 -11.898 1.00 51.50 456 PRO A N 1
ATOM 3558 C CA . PRO A 1 456 ? 12.040 4.173 -12.949 1.00 51.50 456 PRO A CA 1
ATOM 3559 C C . PRO A 1 456 ? 11.461 5.394 -13.693 1.00 51.50 456 PRO A C 1
ATOM 3561 O O . PRO A 1 456 ? 10.250 5.485 -13.904 1.00 51.50 456 PRO A O 1
ATOM 3564 N N . PRO A 1 457 ? 12.304 6.356 -14.112 1.00 44.72 457 PRO A N 1
ATOM 3565 C CA . PRO A 1 457 ? 11.846 7.563 -14.793 1.00 44.72 457 PRO A CA 1
ATOM 3566 C C . PRO A 1 457 ? 11.255 7.251 -16.176 1.00 44.72 457 PRO A C 1
ATOM 3568 O O . PRO A 1 457 ? 11.860 6.529 -16.967 1.00 44.72 457 PRO A O 1
ATOM 3571 N N . ALA A 1 458 ? 10.116 7.872 -16.502 1.00 42.72 458 ALA A N 1
ATOM 3572 C CA . ALA A 1 458 ? 9.396 7.637 -17.757 1.00 42.72 458 ALA A CA 1
ATOM 3573 C C . ALA A 1 458 ? 10.120 8.166 -19.021 1.00 42.72 458 ALA A C 1
ATOM 3575 O O . ALA A 1 458 ? 9.878 7.659 -20.112 1.00 42.72 458 ALA A O 1
ATOM 3576 N N . SER A 1 459 ? 11.030 9.149 -18.914 1.00 36.62 459 SER A N 1
ATOM 3577 C CA . SER A 1 459 ? 11.927 9.571 -20.011 1.00 36.62 459 SER A CA 1
ATOM 3578 C C . SER A 1 459 ? 13.053 10.518 -19.532 1.00 36.62 459 SER A C 1
ATOM 3580 O O . SER A 1 459 ? 12.927 11.135 -18.469 1.00 36.62 459 SER A O 1
ATOM 3582 N N . PRO A 1 460 ? 14.142 10.707 -20.310 1.00 32.97 460 PRO A N 1
ATOM 3583 C CA . PRO A 1 460 ? 15.170 11.722 -20.043 1.00 32.97 460 PRO A CA 1
ATOM 3584 C C . PRO A 1 460 ? 14.651 13.173 -20.077 1.00 32.97 460 PRO A C 1
ATOM 3586 O O . PRO A 1 460 ? 15.140 14.002 -19.314 1.00 32.97 460 PRO A O 1
ATOM 3589 N N . PHE A 1 461 ? 13.641 13.487 -20.901 1.00 30.27 461 PHE A N 1
ATOM 3590 C CA . PHE A 1 461 ? 13.059 14.838 -20.988 1.00 30.27 461 PHE A CA 1
ATOM 3591 C C . PHE A 1 461 ? 12.279 15.233 -19.724 1.00 30.27 461 PHE A C 1
ATOM 3593 O O . PHE A 1 461 ? 12.290 16.403 -19.347 1.00 30.27 461 PHE A O 1
ATOM 3600 N N . GLY A 1 462 ? 11.699 14.263 -19.007 1.00 33.19 462 GLY A N 1
ATOM 3601 C CA . GLY A 1 462 ? 11.039 14.505 -17.718 1.00 33.19 462 GLY A CA 1
ATOM 3602 C C . GLY A 1 462 ? 11.995 14.931 -16.594 1.00 33.19 462 GLY A C 1
ATOM 3603 O O . GLY A 1 462 ? 11.571 15.595 -15.649 1.00 33.19 462 GLY A O 1
ATOM 3604 N N . ARG A 1 463 ? 13.300 14.622 -16.704 1.00 34.19 463 ARG A N 1
ATOM 3605 C CA . ARG A 1 463 ? 14.307 15.073 -15.724 1.00 34.19 463 ARG A CA 1
ATOM 3606 C C . ARG A 1 463 ? 14.513 16.586 -15.769 1.00 34.19 463 ARG A C 1
ATOM 3608 O O . ARG A 1 463 ? 14.723 17.184 -14.721 1.00 34.19 463 ARG A O 1
ATOM 3615 N N . LEU A 1 464 ? 14.422 17.213 -16.946 1.00 25.80 464 LEU A N 1
ATOM 3616 C CA . LEU A 1 464 ? 14.631 18.658 -17.083 1.00 25.80 464 LEU A CA 1
ATOM 3617 C C . LEU A 1 464 ? 13.452 19.463 -16.513 1.00 25.80 464 LEU A C 1
ATOM 3619 O O . LEU A 1 464 ? 13.659 20.494 -15.884 1.00 25.80 464 LEU A O 1
ATOM 3623 N N . THR A 1 465 ? 12.220 18.975 -16.678 1.00 29.83 465 THR A N 1
ATOM 3624 C CA . THR A 1 465 ? 11.007 19.631 -16.158 1.00 29.83 465 THR A CA 1
ATOM 3625 C C . THR A 1 465 ? 10.901 19.513 -14.636 1.00 29.83 465 THR A C 1
ATOM 3627 O O . THR A 1 465 ? 10.527 20.477 -13.974 1.00 29.83 465 THR A O 1
ATOM 3630 N N . ALA A 1 466 ? 11.306 18.370 -14.066 1.00 32.19 466 ALA A N 1
ATOM 3631 C CA . ALA A 1 466 ? 11.371 18.168 -12.616 1.00 32.19 466 ALA A CA 1
ATOM 3632 C C . ALA A 1 466 ? 12.477 19.003 -11.935 1.00 32.19 466 ALA A C 1
ATOM 3634 O O . ALA A 1 466 ? 12.316 19.411 -10.789 1.00 32.19 466 ALA A O 1
ATOM 3635 N N . LEU A 1 467 ? 13.577 19.294 -12.641 1.00 30.97 467 LEU A N 1
ATOM 3636 C CA . LEU A 1 467 ? 14.667 20.151 -12.152 1.00 30.97 467 LEU A CA 1
ATOM 3637 C C . LEU A 1 467 ? 14.345 21.657 -12.209 1.00 30.97 467 LEU A C 1
ATOM 3639 O O . LEU A 1 467 ? 14.993 22.430 -11.509 1.00 30.97 467 LEU A O 1
ATOM 3643 N N . LEU A 1 468 ? 13.367 22.081 -13.020 1.00 29.58 468 LEU A N 1
ATOM 3644 C CA . LEU A 1 468 ? 13.072 23.500 -13.283 1.00 29.58 468 LEU A CA 1
ATOM 3645 C C . LEU A 1 468 ? 11.712 23.980 -12.738 1.00 29.58 468 LEU A C 1
ATOM 3647 O O . LEU A 1 468 ? 11.434 25.176 -12.775 1.00 29.58 468 LEU A O 1
ATOM 3651 N N . GLY A 1 469 ? 10.862 23.087 -12.222 1.00 26.36 469 GLY A N 1
ATOM 3652 C CA . GLY A 1 469 ? 9.514 23.421 -11.754 1.00 26.36 469 GLY A CA 1
ATOM 3653 C C . GLY A 1 469 ? 9.382 23.509 -10.234 1.00 26.36 469 GLY A C 1
ATOM 3654 O O . GLY A 1 469 ? 9.057 22.528 -9.568 1.00 26.36 469 GLY A O 1
ATOM 3655 N N . SER A 1 470 ? 9.524 24.705 -9.667 1.00 30.53 470 SER A N 1
ATOM 3656 C CA . SER A 1 470 ? 8.951 25.018 -8.357 1.00 30.53 470 SER A CA 1
ATOM 3657 C C . SER A 1 470 ? 7.431 25.147 -8.508 1.00 30.53 470 SER A C 1
ATOM 3659 O O . SER A 1 470 ? 6.972 26.217 -8.876 1.00 30.53 470 SER A O 1
ATOM 3661 N N . HIS A 1 471 ? 6.669 24.060 -8.320 1.00 29.50 471 HIS A N 1
ATOM 3662 C CA . HIS A 1 471 ? 5.288 24.019 -7.790 1.00 29.50 471 HIS A CA 1
ATOM 3663 C C . HIS A 1 471 ? 4.611 22.651 -8.043 1.00 29.50 471 HIS A C 1
ATOM 3665 O O . HIS A 1 471 ? 4.344 22.263 -9.172 1.00 29.50 471 HIS A O 1
ATOM 3671 N N . ARG A 1 472 ? 4.295 21.956 -6.938 1.00 33.88 472 ARG A N 1
ATOM 3672 C CA . ARG A 1 472 ? 3.113 21.106 -6.653 1.00 33.88 472 ARG A CA 1
ATOM 3673 C C . ARG A 1 472 ? 2.246 20.592 -7.826 1.00 33.88 472 ARG A C 1
ATOM 3675 O O . ARG A 1 472 ? 1.045 20.840 -7.841 1.00 33.88 472 ARG A O 1
ATOM 3682 N N . GLN A 1 473 ? 2.782 19.758 -8.706 1.00 33.03 473 GLN A N 1
ATOM 3683 C CA . GLN A 1 473 ? 1.981 18.736 -9.388 1.00 33.03 473 GLN A CA 1
ATOM 3684 C C . GLN A 1 473 ? 2.806 17.456 -9.469 1.00 33.03 473 GLN A C 1
ATOM 3686 O O . GLN A 1 473 ? 3.577 17.218 -10.392 1.00 33.03 473 GLN A O 1
ATOM 3691 N N . LEU A 1 474 ? 2.651 16.635 -8.435 1.00 35.97 474 LEU A N 1
ATOM 3692 C CA . LEU A 1 474 ? 2.930 15.210 -8.483 1.00 35.97 474 LEU A CA 1
ATOM 3693 C C . LEU A 1 474 ? 2.085 14.637 -9.640 1.00 35.97 474 LEU A C 1
ATOM 3695 O O . LEU A 1 474 ? 0.897 14.381 -9.475 1.00 35.97 474 LEU A O 1
ATOM 3699 N N . ALA A 1 475 ? 2.656 14.525 -10.841 1.00 40.75 475 ALA A N 1
ATOM 3700 C CA . ALA A 1 475 ? 2.048 13.831 -11.977 1.00 40.75 475 ALA A CA 1
ATOM 3701 C C . ALA A 1 475 ? 2.097 12.323 -11.684 1.00 40.75 475 ALA A C 1
ATOM 3703 O O . ALA A 1 475 ? 2.945 11.600 -12.202 1.00 40.75 475 ALA A O 1
ATOM 3704 N N . THR A 1 476 ? 1.301 11.879 -10.706 1.00 49.19 476 THR A N 1
ATOM 3705 C CA . THR A 1 476 ? 1.735 10.791 -9.832 1.00 49.19 476 THR A CA 1
ATOM 3706 C C . THR A 1 476 ? 1.523 9.384 -10.336 1.00 49.19 476 THR A C 1
ATOM 3708 O O . THR A 1 476 ? 1.779 8.494 -9.553 1.00 49.19 476 THR A O 1
ATOM 3711 N N . GLY A 1 477 ? 1.008 9.112 -11.534 1.00 57.78 477 GLY A N 1
ATOM 3712 C CA . GLY A 1 477 ? 0.653 7.732 -11.919 1.00 57.78 477 GLY A CA 1
ATOM 3713 C C . GLY A 1 477 ? -0.176 6.950 -10.884 1.00 57.78 477 GLY A C 1
ATOM 3714 O O . GLY A 1 477 ? -0.210 5.721 -10.923 1.00 57.78 477 GLY A O 1
ATOM 3715 N N . VAL A 1 478 ? -0.805 7.670 -9.945 1.00 71.00 478 VAL A N 1
ATOM 3716 C CA . VAL A 1 478 ? -1.588 7.173 -8.818 1.00 71.00 478 VAL A CA 1
ATOM 3717 C C . VAL A 1 478 ? -3.028 7.567 -9.088 1.00 71.00 478 VAL A C 1
ATOM 3719 O O . VAL A 1 478 ? -3.315 8.740 -9.333 1.00 71.00 478 VAL A O 1
ATOM 3722 N N . VAL A 1 479 ? -3.941 6.602 -9.029 1.00 74.69 479 VAL A N 1
ATOM 3723 C CA . VAL A 1 479 ? -5.381 6.849 -9.141 1.00 74.69 479 VAL A CA 1
ATOM 3724 C C . VAL A 1 479 ? -6.082 6.421 -7.876 1.00 74.69 479 VAL A C 1
ATOM 3726 O O . VAL A 1 479 ? -5.747 5.414 -7.263 1.00 74.69 479 VAL A O 1
ATOM 3729 N N . ARG A 1 480 ? -7.077 7.219 -7.505 1.00 81.56 480 ARG A N 1
ATOM 3730 C CA . ARG A 1 480 ? -7.983 6.973 -6.392 1.00 81.56 480 ARG A CA 1
ATOM 3731 C C . ARG A 1 480 ? -9.223 6.254 -6.883 1.00 81.56 480 ARG A C 1
ATOM 3733 O O . ARG A 1 480 ? -9.757 6.662 -7.911 1.00 81.56 480 ARG A O 1
ATOM 3740 N N . LEU A 1 481 ? -9.733 5.291 -6.119 1.00 80.75 481 LEU A N 1
ATOM 3741 C CA . LEU A 1 481 ? -10.973 4.568 -6.421 1.00 80.75 481 LEU A CA 1
ATOM 3742 C C . LEU A 1 481 ? -12.138 5.537 -6.681 1.00 80.75 481 LEU A C 1
ATOM 3744 O O . LEU A 1 481 ? -12.887 5.358 -7.639 1.00 80.75 481 LEU A O 1
ATOM 3748 N N . SER A 1 482 ? -12.253 6.612 -5.897 1.00 76.19 482 SER A N 1
ATOM 3749 C CA . SER A 1 482 ? -13.260 7.667 -6.112 1.00 76.19 482 SER A CA 1
ATOM 3750 C C . SER A 1 482 ? -13.161 8.410 -7.455 1.00 76.19 482 SER A C 1
ATOM 3752 O O . SER A 1 482 ? -14.132 9.044 -7.860 1.00 76.19 482 SER A O 1
ATOM 3754 N N . ARG A 1 483 ? -12.020 8.326 -8.149 1.00 71.12 483 ARG A N 1
ATOM 3755 C CA . ARG A 1 483 ? -11.717 9.010 -9.418 1.00 71.12 483 ARG A CA 1
ATOM 3756 C C . ARG A 1 483 ? -11.419 8.033 -10.570 1.00 71.12 483 ARG A C 1
ATOM 3758 O O . ARG A 1 483 ? -10.871 8.452 -11.584 1.00 71.12 483 ARG A O 1
ATOM 3765 N N . VAL A 1 484 ? -11.740 6.742 -10.421 1.00 66.75 484 VAL A N 1
ATOM 3766 C CA . VAL A 1 484 ? -11.478 5.712 -11.450 1.00 66.75 484 VAL A CA 1
ATOM 3767 C C . VAL A 1 484 ? -12.430 5.818 -12.652 1.00 66.75 484 VAL A C 1
ATOM 3769 O O . VAL A 1 484 ? -12.058 5.418 -13.755 1.00 66.75 484 VAL A O 1
ATOM 3772 N N . ASP A 1 485 ? -13.642 6.366 -12.490 1.00 55.53 485 ASP A N 1
ATOM 3773 C CA . ASP A 1 485 ? -14.581 6.484 -13.616 1.00 55.53 485 ASP A CA 1
ATOM 3774 C C . ASP A 1 485 ? -14.085 7.508 -14.642 1.00 55.53 485 ASP A C 1
ATOM 3776 O O . ASP A 1 485 ? -13.872 8.674 -14.322 1.00 55.53 485 ASP A O 1
ATOM 3780 N N . GLY A 1 486 ? -13.912 7.065 -15.890 1.00 43.38 486 GLY A N 1
ATOM 3781 C CA . GLY A 1 486 ? -13.597 7.938 -17.025 1.00 43.38 486 GLY A CA 1
ATOM 3782 C C . GLY A 1 486 ? -12.133 8.380 -17.158 1.00 43.38 486 GLY A C 1
ATOM 3783 O O . GLY A 1 486 ? -11.816 9.092 -18.111 1.00 43.38 486 GLY A O 1
ATOM 3784 N N . HIS A 1 487 ? -11.223 7.944 -16.280 1.00 39.12 487 HIS A N 1
ATOM 3785 C CA . HIS A 1 487 ? -9.813 8.349 -16.315 1.00 39.12 487 HIS A CA 1
ATOM 3786 C C . HIS A 1 487 ? -8.865 7.155 -16.540 1.00 39.12 487 HIS A C 1
ATOM 3788 O O . HIS A 1 487 ? -8.872 6.184 -15.786 1.00 39.12 487 HIS A O 1
ATOM 3794 N N . ARG A 1 488 ? -7.997 7.235 -17.566 1.00 37.34 488 ARG A N 1
ATOM 3795 C CA . ARG A 1 488 ? -6.785 6.389 -17.664 1.00 37.34 488 ARG A CA 1
ATOM 3796 C C . ARG A 1 488 ? -5.886 6.719 -16.462 1.00 37.34 488 ARG A C 1
ATOM 3798 O O . ARG A 1 488 ? -5.752 7.910 -16.171 1.00 37.34 488 ARG A O 1
ATOM 3805 N N . LEU A 1 489 ? -5.237 5.748 -15.789 1.00 38.03 489 LEU A N 1
ATOM 3806 C CA . LEU A 1 489 ? -4.167 6.173 -14.870 1.00 38.03 489 LEU A CA 1
ATOM 3807 C C . LEU A 1 489 ? -3.086 6.882 -15.697 1.00 38.03 489 LEU A C 1
ATOM 3809 O O . LEU A 1 489 ? -2.728 6.393 -16.775 1.00 38.03 489 LEU A O 1
ATOM 3813 N N . PRO A 1 490 ? -2.545 7.999 -15.194 1.00 41.06 490 PRO A N 1
ATOM 3814 C CA . PRO A 1 490 ? -1.359 8.589 -15.780 1.00 41.06 490 PRO A CA 1
ATOM 3815 C C . PRO A 1 490 ? -0.187 7.586 -15.749 1.00 41.06 490 PRO A C 1
ATOM 3817 O O . PRO A 1 490 ? -0.207 6.633 -14.961 1.00 41.06 490 PRO A O 1
ATOM 3820 N N . PRO A 1 491 ? 0.844 7.775 -16.591 1.00 38.28 491 PRO A N 1
ATOM 3821 C CA . PRO A 1 491 ? 2.095 7.023 -16.474 1.00 38.28 491 PRO A CA 1
ATOM 3822 C C . PRO A 1 491 ? 2.641 7.082 -15.034 1.00 38.28 491 PRO A C 1
ATOM 3824 O O . PRO A 1 491 ? 2.335 8.045 -14.325 1.00 38.28 491 PRO A O 1
ATOM 3827 N N . PRO A 1 492 ? 3.422 6.073 -14.589 1.00 36.75 492 PRO A N 1
ATOM 3828 C CA . PRO A 1 492 ? 3.916 5.983 -13.215 1.00 36.75 492 PRO A CA 1
ATOM 3829 C C . PRO A 1 492 ? 4.557 7.301 -12.749 1.00 36.75 492 PRO A C 1
ATOM 3831 O O . PRO A 1 492 ? 5.198 7.980 -13.561 1.00 36.75 492 PRO A O 1
ATOM 3834 N N . PRO A 1 493 ? 4.416 7.661 -11.456 1.00 41.12 493 PRO A N 1
ATOM 3835 C CA . PRO A 1 493 ? 5.044 8.859 -10.919 1.00 41.12 493 PRO A CA 1
ATOM 3836 C C . PRO A 1 493 ? 6.537 8.797 -11.204 1.00 41.12 493 PRO A C 1
ATOM 3838 O O . PRO A 1 493 ? 7.204 7.830 -10.832 1.00 41.12 493 PRO A O 1
ATOM 3841 N N . VAL A 1 494 ? 7.085 9.850 -11.803 1.00 45.19 494 VAL A N 1
ATOM 3842 C CA . VAL A 1 494 ? 8.535 10.028 -11.817 1.00 45.19 494 VAL A CA 1
ATOM 3843 C C . VAL A 1 494 ? 8.929 10.479 -10.417 1.00 45.19 494 VAL A C 1
ATOM 3845 O O . VAL A 1 494 ? 8.789 11.648 -10.068 1.00 45.19 494 VAL A O 1
ATOM 3848 N N . THR A 1 495 ? 9.373 9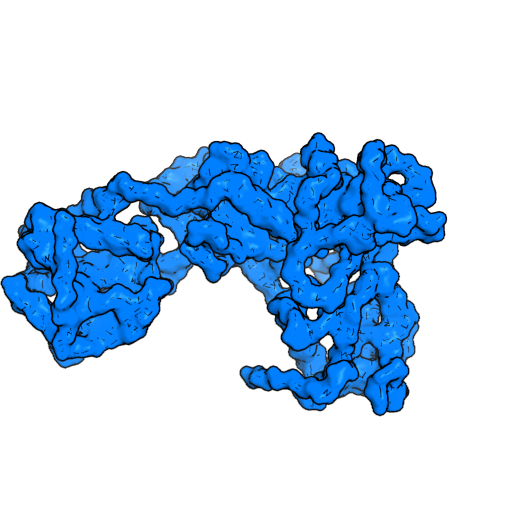.534 -9.597 1.00 48.75 495 THR A N 1
ATOM 3849 C CA . THR A 1 495 ? 9.818 9.791 -8.229 1.00 48.75 495 THR A CA 1
ATOM 3850 C C . THR A 1 495 ? 11.206 9.203 -8.022 1.00 48.75 495 THR A C 1
ATOM 3852 O O . THR A 1 495 ? 11.445 8.036 -8.313 1.00 48.75 495 THR A O 1
ATOM 3855 N N . SER A 1 496 ? 12.137 10.008 -7.508 1.00 55.31 496 SER A N 1
ATOM 3856 C CA . SER A 1 496 ? 13.420 9.511 -6.992 1.00 55.31 496 SER A CA 1
ATOM 3857 C C . SER A 1 496 ? 13.283 8.879 -5.603 1.00 55.31 496 SER A C 1
ATOM 3859 O O . SER A 1 496 ? 14.235 8.284 -5.110 1.00 55.31 496 SER A O 1
ATOM 3861 N N . ALA A 1 497 ? 12.119 9.035 -4.969 1.00 63.12 497 ALA A N 1
ATOM 3862 C CA . ALA A 1 497 ? 11.784 8.474 -3.670 1.00 63.12 497 ALA A CA 1
ATOM 3863 C C . ALA A 1 497 ? 10.987 7.165 -3.819 1.00 63.12 497 ALA A C 1
ATOM 3865 O O . ALA A 1 497 ? 10.285 6.997 -4.826 1.00 63.12 497 ALA A O 1
ATOM 3866 N N . PRO A 1 498 ? 11.077 6.237 -2.851 1.00 76.75 498 PRO A N 1
ATOM 3867 C CA . PRO A 1 498 ? 10.411 4.941 -2.936 1.00 76.75 498 PRO A CA 1
ATOM 3868 C C . PRO A 1 498 ? 8.885 5.043 -2.890 1.00 76.75 498 PRO A C 1
ATOM 3870 O O . PRO A 1 498 ? 8.339 6.098 -2.580 1.00 76.75 498 PRO A O 1
ATOM 3873 N N . LEU A 1 499 ? 8.166 3.966 -3.223 1.00 79.56 499 LEU A N 1
ATOM 3874 C CA . LEU A 1 499 ? 6.699 3.975 -3.136 1.00 79.56 499 LEU A CA 1
ATOM 3875 C C . LEU A 1 499 ? 6.211 3.911 -1.686 1.00 79.56 499 LEU A C 1
ATOM 3877 O O . LEU A 1 499 ? 5.290 4.643 -1.325 1.00 79.56 499 LEU A O 1
ATOM 3881 N N . LEU A 1 500 ? 6.862 3.086 -0.866 1.00 86.12 500 LEU A N 1
ATOM 3882 C CA . LEU A 1 500 ? 6.663 2.910 0.571 1.00 86.12 500 LEU A CA 1
ATOM 3883 C C . LEU A 1 500 ? 8.005 2.934 1.312 1.00 86.12 500 LEU A C 1
ATOM 3885 O O . LEU A 1 500 ? 9.065 3.023 0.699 1.00 86.12 500 LEU A O 1
ATOM 3889 N N . GLY A 1 501 ? 7.950 2.878 2.644 1.00 84.50 501 GLY A N 1
ATOM 3890 C CA . GLY A 1 501 ? 9.147 2.693 3.459 1.00 84.50 501 GLY A CA 1
ATOM 3891 C C . GLY A 1 501 ? 9.720 1.278 3.381 1.00 84.50 501 GLY A C 1
ATOM 3892 O O . GLY A 1 501 ? 9.160 0.424 2.699 1.00 84.50 501 GLY A O 1
ATOM 3893 N N . PRO A 1 502 ? 10.819 0.990 4.096 1.00 82.44 502 PRO A N 1
ATOM 3894 C CA . PRO A 1 502 ? 11.346 -0.364 4.202 1.00 82.44 502 PRO A CA 1
ATOM 3895 C C . PRO A 1 502 ? 10.390 -1.261 4.995 1.00 82.44 502 PRO A C 1
ATOM 3897 O O . PRO A 1 502 ? 9.716 -0.812 5.931 1.00 82.44 502 PRO A O 1
ATOM 3900 N N . VAL A 1 503 ? 10.375 -2.552 4.661 1.00 77.25 503 VAL A N 1
ATOM 3901 C CA . VAL A 1 503 ? 9.643 -3.565 5.435 1.00 77.25 503 VAL A CA 1
ATOM 3902 C C . VAL A 1 503 ? 10.145 -3.552 6.880 1.00 77.25 503 VAL A C 1
ATOM 3904 O O . VAL A 1 503 ? 11.353 -3.550 7.144 1.00 77.25 503 VAL A O 1
ATOM 3907 N N . ARG A 1 504 ? 9.224 -3.557 7.844 1.00 73.19 504 ARG A N 1
ATOM 3908 C CA . ARG A 1 504 ? 9.574 -3.719 9.251 1.00 73.19 504 ARG A CA 1
ATOM 3909 C C . ARG A 1 504 ? 10.052 -5.151 9.478 1.00 73.19 504 ARG A C 1
ATOM 3911 O O . ARG A 1 504 ? 9.315 -6.110 9.277 1.00 73.19 504 ARG A O 1
ATOM 3918 N N . GLN A 1 505 ? 11.291 -5.301 9.935 1.00 57.38 505 GLN A N 1
ATOM 3919 C CA . GLN A 1 505 ? 11.775 -6.596 10.405 1.00 57.38 505 GLN A CA 1
ATOM 3920 C C . GLN A 1 505 ? 11.067 -6.964 11.717 1.00 57.38 505 GLN A C 1
ATOM 3922 O O . GLN A 1 505 ? 11.204 -6.252 12.713 1.00 57.38 505 GLN A O 1
ATOM 3927 N N . GLY A 1 506 ? 10.324 -8.074 11.695 1.00 52.91 506 GLY A N 1
ATOM 3928 C CA . GLY A 1 506 ? 9.505 -8.553 12.810 1.00 52.91 506 GLY A CA 1
ATOM 3929 C C . GLY A 1 506 ? 8.112 -7.911 12.848 1.00 52.91 506 GLY A C 1
ATOM 3930 O O . GLY A 1 506 ? 7.973 -6.691 12.781 1.00 52.91 506 GLY A O 1
ATOM 3931 N N . GLN A 1 507 ? 7.077 -8.744 12.970 1.00 54.75 507 GLN A N 1
ATOM 3932 C CA . GLN A 1 507 ? 5.702 -8.293 13.216 1.00 54.75 507 GLN A CA 1
ATOM 3933 C C . GLN A 1 507 ? 5.611 -7.605 14.594 1.00 54.75 507 GLN A C 1
ATOM 3935 O O . GLN A 1 507 ? 6.354 -7.995 15.504 1.00 54.75 507 GLN A O 1
ATOM 3940 N N . PRO A 1 508 ? 4.747 -6.585 14.781 1.00 55.59 508 PRO A N 1
ATOM 3941 C CA . PRO A 1 508 ? 4.543 -5.978 16.090 1.00 55.59 508 PRO A CA 1
ATOM 3942 C C . PRO A 1 508 ? 4.141 -7.050 17.104 1.00 55.59 508 PRO A C 1
ATOM 3944 O O . PRO A 1 508 ? 3.146 -7.749 16.917 1.00 55.59 508 PRO A O 1
ATOM 3947 N N . LEU A 1 509 ? 4.909 -7.156 18.190 1.00 62.81 509 LEU A N 1
ATOM 3948 C CA . LEU A 1 509 ? 4.462 -7.866 19.375 1.00 62.81 509 LEU A CA 1
ATOM 3949 C C . LEU A 1 509 ? 3.510 -6.948 20.141 1.00 62.81 509 LEU A C 1
ATOM 3951 O O . LEU A 1 509 ? 3.941 -5.989 20.778 1.00 62.81 509 LEU A O 1
ATOM 3955 N N . ILE A 1 510 ? 2.222 -7.248 20.070 1.00 66.50 510 ILE A N 1
ATOM 3956 C CA . ILE A 1 510 ? 1.169 -6.580 20.823 1.00 66.50 510 ILE A CA 1
ATOM 3957 C C . ILE A 1 510 ? 1.201 -7.128 22.249 1.00 66.50 510 ILE A C 1
ATOM 3959 O O . ILE A 1 510 ? 0.671 -8.205 22.530 1.00 66.50 510 ILE A O 1
ATOM 3963 N N . ASP A 1 511 ? 1.886 -6.423 23.150 1.00 63.72 511 ASP A N 1
ATOM 3964 C CA . ASP A 1 511 ? 2.005 -6.839 24.546 1.00 63.72 511 ASP A CA 1
ATOM 3965 C C . ASP A 1 511 ? 0.823 -6.358 25.390 1.00 63.72 511 ASP A C 1
ATOM 3967 O O . ASP A 1 511 ? 0.800 -5.241 25.905 1.00 63.72 511 ASP A O 1
ATOM 3971 N N . VAL A 1 512 ? -0.152 -7.247 25.555 1.00 61.25 512 VAL A N 1
ATOM 3972 C CA . VAL A 1 512 ? -1.331 -7.039 26.405 1.00 61.25 512 VAL A CA 1
ATOM 3973 C C . VAL A 1 512 ? -1.170 -7.699 27.777 1.00 61.25 512 VAL A C 1
ATOM 3975 O O . VAL A 1 512 ? -2.057 -7.604 28.622 1.00 61.25 512 VAL A O 1
ATOM 3978 N N . SER A 1 513 ? -0.010 -8.310 28.050 1.00 61.34 513 SER A N 1
ATOM 3979 C CA . SER A 1 513 ? 0.296 -8.928 29.343 1.00 61.34 513 SER A CA 1
ATOM 3980 C C . SER A 1 513 ? 0.520 -7.910 30.465 1.00 61.34 513 SER A C 1
ATOM 3982 O O . SER A 1 513 ? 0.520 -8.278 31.634 1.00 61.34 513 SER A O 1
ATOM 3984 N N . LEU A 1 514 ? 0.667 -6.622 30.146 1.00 52.16 514 LEU A N 1
ATOM 3985 C CA . LEU A 1 514 ? 0.735 -5.544 31.142 1.00 52.16 514 LEU A CA 1
ATOM 3986 C C . LEU A 1 514 ? -0.617 -5.258 31.813 1.00 52.16 514 LEU A C 1
ATOM 3988 O O . LEU A 1 514 ? -0.650 -4.666 32.889 1.00 52.16 514 LEU A O 1
ATOM 3992 N N . PHE A 1 515 ? -1.718 -5.682 31.189 1.00 46.62 515 PHE A N 1
ATOM 3993 C CA . PHE A 1 515 ? -3.083 -5.550 31.712 1.00 46.62 515 PHE A CA 1
ATOM 3994 C C . PHE A 1 515 ? -3.584 -6.854 32.354 1.00 46.62 515 PHE A C 1
ATOM 3996 O O . PHE A 1 515 ? -4.701 -6.929 32.865 1.00 46.62 515 PHE A O 1
ATOM 4003 N N . ALA A 1 516 ? -2.734 -7.881 32.338 1.00 51.06 516 ALA A N 1
ATOM 4004 C CA . ALA A 1 516 ? -2.960 -9.173 32.943 1.00 51.06 516 ALA A CA 1
ATOM 4005 C C . ALA A 1 516 ? -2.588 -9.137 34.429 1.00 51.06 516 ALA A C 1
ATOM 4007 O O . ALA A 1 516 ? -1.462 -8.787 34.773 1.00 51.06 516 ALA A O 1
ATOM 4008 N N . GLY A 1 517 ? -3.509 -9.522 35.318 1.00 50.06 517 GLY A N 1
ATOM 4009 C CA . GLY A 1 517 ? -3.191 -9.698 36.737 1.00 50.06 517 GLY A CA 1
ATOM 4010 C C . GLY A 1 517 ? -2.047 -10.697 36.955 1.00 50.06 517 GLY A C 1
ATOM 4011 O O . GLY A 1 517 ? -1.787 -11.563 36.110 1.00 50.06 517 GLY A O 1
ATOM 4012 N N . ASP A 1 518 ? -1.372 -10.590 38.101 1.00 51.81 518 ASP A N 1
ATOM 4013 C CA . ASP A 1 518 ? -0.267 -11.480 38.456 1.00 51.81 518 ASP A CA 1
ATOM 4014 C C . ASP A 1 518 ? -0.731 -12.946 38.444 1.00 51.81 518 ASP A C 1
ATOM 4016 O O . ASP A 1 518 ? -1.600 -13.365 39.209 1.00 51.81 518 ASP A O 1
ATOM 4020 N N . GLY A 1 519 ? -0.181 -13.727 37.512 1.00 63.53 519 GLY A N 1
ATOM 4021 C CA . GLY A 1 519 ? -0.436 -15.159 37.415 1.00 63.53 519 GLY A CA 1
ATOM 4022 C C . GLY A 1 519 ? 0.362 -15.959 38.437 1.00 63.53 519 GLY A C 1
ATOM 4023 O O . GLY A 1 519 ? 1.187 -15.438 39.185 1.00 63.53 519 GLY A O 1
ATOM 4024 N N . GLU A 1 520 ? 0.185 -17.274 38.412 1.00 75.12 520 GLU A N 1
ATOM 4025 C CA . GLU A 1 520 ? 1.067 -18.160 39.161 1.00 75.12 520 GLU A CA 1
ATOM 4026 C C . GLU A 1 520 ? 2.475 -18.132 38.550 1.00 75.12 520 GLU A C 1
ATOM 4028 O O . GLU A 1 520 ? 2.658 -18.346 37.346 1.00 75.12 520 GLU A O 1
ATOM 4033 N N . LEU A 1 521 ? 3.467 -17.816 39.385 1.00 78.31 521 LEU A N 1
ATOM 4034 C CA . LEU A 1 521 ? 4.862 -17.729 38.973 1.00 78.31 521 LEU A CA 1
ATOM 4035 C C . LEU A 1 521 ? 5.397 -19.098 38.564 1.00 78.31 521 LEU A C 1
ATOM 4037 O O . LEU A 1 521 ? 5.194 -20.119 39.228 1.00 78.31 521 LEU A O 1
ATOM 4041 N N . ARG A 1 522 ? 6.157 -19.083 37.477 1.00 84.06 522 ARG A N 1
ATOM 4042 C CA . ARG A 1 522 ? 6.908 -20.230 37.001 1.00 84.06 522 ARG A CA 1
ATOM 4043 C C . ARG A 1 522 ? 8.054 -20.538 37.970 1.00 84.06 522 ARG A C 1
ATOM 4045 O O . ARG A 1 522 ? 8.805 -19.651 38.364 1.00 84.06 522 ARG A O 1
ATOM 4052 N N . ARG A 1 523 ? 8.205 -21.812 38.332 1.00 84.19 523 ARG A N 1
ATOM 4053 C CA . ARG A 1 523 ? 9.245 -22.339 39.239 1.00 84.19 523 ARG A CA 1
ATOM 4054 C C . ARG A 1 523 ? 10.359 -23.091 38.510 1.00 84.19 523 ARG A C 1
ATOM 4056 O O . ARG A 1 523 ? 11.322 -23.520 39.138 1.00 84.19 523 ARG A O 1
ATOM 4063 N N . ARG A 1 524 ? 10.215 -23.312 37.201 1.00 82.50 524 ARG A N 1
ATOM 4064 C CA . ARG A 1 524 ? 11.181 -24.029 36.358 1.00 82.50 524 ARG A CA 1
ATOM 4065 C C . ARG A 1 524 ? 11.600 -23.167 35.164 1.00 82.50 524 ARG A C 1
ATOM 4067 O O . ARG A 1 524 ? 10.815 -22.337 34.720 1.00 82.50 524 ARG A O 1
ATOM 4074 N N . PRO A 1 525 ? 12.817 -23.342 34.629 1.00 84.81 525 PRO A N 1
ATOM 4075 C CA . PRO A 1 525 ? 13.217 -22.652 33.410 1.00 84.81 525 PRO A CA 1
ATOM 4076 C C . PRO A 1 525 ? 12.366 -23.114 32.224 1.00 84.81 525 PRO A C 1
ATOM 4078 O O . PRO A 1 525 ? 11.934 -24.269 32.158 1.00 84.81 525 PRO A O 1
ATOM 4081 N N . ILE A 1 526 ? 12.140 -22.195 31.288 1.00 90.88 526 ILE A N 1
ATOM 4082 C CA . ILE A 1 526 ? 11.475 -22.494 30.023 1.00 90.88 526 ILE A CA 1
ATOM 4083 C C . ILE A 1 526 ? 12.429 -23.319 29.165 1.00 90.88 526 ILE A C 1
ATOM 4085 O O . ILE A 1 526 ? 13.567 -22.914 28.951 1.00 90.88 526 ILE A O 1
ATOM 4089 N N . ASP A 1 527 ? 11.963 -24.459 28.664 1.00 89.62 527 ASP A N 1
ATOM 4090 C CA . ASP A 1 527 ? 12.757 -25.335 27.796 1.00 89.62 527 ASP A CA 1
ATOM 4091 C C . ASP A 1 527 ? 11.972 -25.899 26.604 1.00 89.62 527 ASP A C 1
ATOM 4093 O O . ASP A 1 527 ? 12.489 -26.750 25.881 1.00 89.62 527 ASP A O 1
ATOM 4097 N N . THR A 1 528 ? 10.717 -25.475 26.431 1.00 88.75 528 THR A N 1
ATOM 4098 C CA . THR A 1 528 ? 9.783 -26.030 25.448 1.00 88.75 528 THR A CA 1
ATOM 4099 C C . THR A 1 528 ? 8.922 -24.914 24.850 1.00 88.75 528 THR A C 1
ATOM 4101 O O . THR A 1 528 ? 8.472 -24.021 25.568 1.00 88.75 528 THR A O 1
ATOM 4104 N N . ILE A 1 529 ? 8.663 -24.972 23.542 1.00 90.69 529 ILE A N 1
ATOM 4105 C CA . ILE A 1 529 ? 7.649 -24.150 22.865 1.00 90.69 529 ILE A CA 1
ATOM 4106 C C . ILE A 1 529 ? 6.535 -25.077 22.386 1.00 90.69 529 ILE A C 1
ATOM 4108 O O . ILE A 1 529 ? 6.805 -26.072 21.717 1.00 90.69 529 ILE A O 1
ATOM 4112 N N . LEU A 1 530 ? 5.289 -24.746 22.709 1.00 86.94 530 LEU A N 1
ATOM 4113 C CA . LEU A 1 530 ? 4.106 -25.470 22.260 1.00 86.94 530 LEU A CA 1
ATOM 4114 C C . LEU A 1 530 ? 3.279 -24.587 21.324 1.00 86.94 530 LEU A C 1
ATOM 4116 O O . LEU A 1 530 ? 2.776 -23.551 21.748 1.00 86.94 530 LEU A O 1
ATOM 4120 N N . LEU A 1 531 ? 3.126 -25.013 20.076 1.00 86.44 531 LEU A N 1
ATOM 4121 C CA . LEU A 1 531 ? 2.217 -24.447 19.089 1.00 86.44 531 LEU A CA 1
ATOM 4122 C C . LEU A 1 531 ? 0.862 -25.150 19.196 1.00 86.44 531 LEU A C 1
ATOM 4124 O O . LEU A 1 531 ? 0.779 -26.375 19.138 1.00 86.44 531 LEU A O 1
ATOM 4128 N N . VAL A 1 532 ? -0.206 -24.382 19.346 1.00 78.81 532 VAL A N 1
ATOM 4129 C CA . VAL A 1 532 ? -1.570 -24.893 19.482 1.00 78.81 532 VAL A CA 1
ATOM 4130 C C . VAL A 1 532 ? -2.404 -24.308 18.346 1.00 78.81 532 VAL A C 1
ATOM 4132 O O . VAL A 1 532 ? -2.805 -23.146 18.450 1.00 78.81 532 VAL A O 1
ATOM 4135 N N . PRO A 1 533 ? -2.647 -25.062 17.257 1.00 76.56 533 PRO A N 1
ATOM 4136 C CA . PRO A 1 533 ? -3.650 -24.686 16.273 1.00 76.56 533 PRO A CA 1
ATOM 4137 C C . PRO A 1 533 ? -4.975 -24.459 16.994 1.00 76.56 533 PRO A C 1
ATOM 4139 O O . PRO A 1 533 ? -5.383 -25.239 17.853 1.00 76.56 533 PRO A O 1
ATOM 4142 N N . THR A 1 534 ? -5.621 -23.342 16.711 1.00 65.31 534 THR A N 1
ATOM 4143 C CA . THR A 1 534 ? -6.891 -22.989 17.328 1.00 65.31 534 THR A CA 1
ATOM 4144 C C . THR A 1 534 ? -7.821 -22.459 16.254 1.00 65.31 534 THR A C 1
ATOM 4146 O O . THR A 1 534 ? -7.365 -21.751 15.356 1.00 65.31 534 THR A O 1
ATOM 4149 N N . PRO A 1 535 ? -9.133 -22.729 16.337 1.00 58.31 535 PRO A N 1
ATOM 4150 C CA . PRO A 1 535 ? -10.113 -22.184 15.405 1.00 58.31 535 PRO A CA 1
ATOM 4151 C C . PRO A 1 535 ? -10.210 -20.646 15.384 1.00 58.31 535 PRO A C 1
ATOM 4153 O O . PRO A 1 535 ? -11.026 -20.091 14.656 1.00 58.31 535 PRO A O 1
ATOM 4156 N N . GLY A 1 536 ? -9.381 -19.967 16.177 1.00 55.72 536 GLY A N 1
ATOM 4157 C CA . GLY A 1 536 ? -9.449 -18.544 16.426 1.00 55.72 536 GLY A CA 1
ATOM 4158 C C . GLY A 1 536 ? -10.519 -18.266 17.482 1.00 55.72 536 GLY A C 1
ATOM 4159 O O . GLY A 1 536 ? -11.650 -18.739 17.368 1.00 55.72 536 GLY A O 1
ATOM 4160 N N . PRO A 1 537 ? -10.220 -17.529 18.555 1.00 47.03 537 PRO A N 1
ATOM 4161 C CA . PRO A 1 537 ? -11.275 -16.855 19.284 1.00 47.03 537 PRO A CA 1
ATOM 4162 C C . PRO A 1 537 ? -12.019 -15.918 18.317 1.00 47.03 537 PRO A C 1
ATOM 4164 O O . PRO A 1 537 ? -11.395 -15.132 17.608 1.00 47.03 537 PRO A O 1
ATOM 4167 N N . THR A 1 538 ? -13.358 -15.901 18.358 1.00 45.91 538 THR A N 1
ATOM 4168 C CA . THR A 1 538 ? -14.083 -14.648 18.073 1.00 45.91 538 THR A CA 1
ATOM 4169 C C . THR A 1 538 ? -13.373 -13.560 18.873 1.00 45.91 538 THR A C 1
ATOM 4171 O O . THR A 1 538 ? -13.064 -13.833 20.029 1.00 45.91 538 THR A O 1
ATOM 4174 N N . SER A 1 539 ? -13.107 -12.370 18.344 1.00 43.62 539 SER A N 1
ATOM 4175 C CA . SER A 1 539 ? -12.425 -11.270 19.059 1.00 43.62 539 SER A CA 1
ATOM 4176 C C . SER A 1 539 ? -12.883 -11.095 20.527 1.00 43.62 539 SER A C 1
ATOM 4178 O O . SER A 1 539 ? -12.080 -10.815 21.409 1.00 43.62 539 SER A O 1
ATOM 4180 N N . PHE A 1 540 ? -14.138 -11.434 20.840 1.00 36.22 540 PHE A N 1
ATOM 4181 C CA . PHE A 1 540 ? -14.706 -11.554 22.191 1.00 36.22 540 PHE A CA 1
ATOM 4182 C C . PHE A 1 540 ? -14.013 -12.535 23.182 1.00 36.22 540 PHE A C 1
ATOM 4184 O O . PHE A 1 540 ? -14.153 -12.378 24.394 1.00 36.22 540 PHE A O 1
ATOM 4191 N N . GLN A 1 541 ? -13.274 -13.546 22.714 1.00 51.75 541 GLN A N 1
ATOM 4192 C CA . GLN A 1 541 ? -12.668 -14.626 23.509 1.00 51.75 541 GLN A CA 1
ATOM 4193 C C . GLN A 1 541 ? -11.174 -14.415 23.827 1.00 51.75 541 GLN A C 1
ATOM 4195 O O . GLN A 1 541 ? -10.673 -15.085 24.732 1.00 51.75 541 GLN A O 1
ATOM 4200 N N . LEU A 1 542 ? -10.465 -13.482 23.173 1.00 54.44 542 LEU A N 1
ATOM 4201 C CA . LEU A 1 542 ? -9.059 -13.167 23.501 1.00 54.44 542 LEU A CA 1
ATOM 4202 C C . LEU A 1 542 ? -8.919 -12.620 24.932 1.00 54.44 542 LEU A C 1
ATOM 4204 O O . LEU A 1 542 ? -8.032 -13.058 25.668 1.00 54.44 542 LEU A O 1
ATOM 4208 N N . VAL A 1 543 ? -9.871 -11.787 25.376 1.00 48.69 543 VAL A N 1
ATOM 4209 C CA . VAL A 1 543 ? -10.013 -11.342 26.781 1.00 48.69 543 VAL A CA 1
ATOM 4210 C C . VAL A 1 543 ? -10.068 -12.523 27.759 1.00 48.69 543 VAL A C 1
ATOM 4212 O O . VAL A 1 543 ? -9.388 -12.554 28.786 1.00 48.69 543 VAL A O 1
ATOM 4215 N N . ASN A 1 544 ? -10.875 -13.534 27.427 1.00 49.81 544 ASN A N 1
ATOM 4216 C CA . ASN A 1 544 ? -11.102 -14.702 28.277 1.00 49.81 544 ASN A CA 1
ATOM 4217 C C . ASN A 1 544 ? -9.951 -15.713 28.198 1.00 49.81 544 ASN A C 1
ATOM 4219 O O . ASN A 1 544 ? -9.760 -16.497 29.131 1.00 49.81 544 ASN A O 1
ATOM 4223 N N . ALA A 1 545 ? -9.165 -15.706 27.118 1.00 52.84 545 ALA A N 1
ATOM 4224 C CA . ALA A 1 545 ? -7.945 -16.501 27.007 1.00 52.84 545 ALA A CA 1
ATOM 4225 C C . ALA A 1 545 ? -6.888 -16.040 28.024 1.00 52.84 545 ALA A C 1
ATOM 4227 O O . ALA A 1 545 ? -6.201 -16.881 28.615 1.00 52.84 545 ALA A O 1
ATOM 4228 N N . HIS A 1 546 ? -6.828 -14.729 28.296 1.00 52.53 546 HIS A N 1
ATOM 4229 C CA . HIS A 1 546 ? -6.035 -14.168 29.386 1.00 52.53 546 HIS A CA 1
ATOM 4230 C C . HIS A 1 546 ? -6.566 -14.611 30.767 1.00 52.53 546 HIS A C 1
ATOM 4232 O O . HIS A 1 546 ? -5.793 -15.174 31.553 1.00 52.53 546 HIS A O 1
ATOM 4238 N N . ALA A 1 547 ? -7.870 -14.434 31.037 1.00 50.75 547 ALA A N 1
ATOM 4239 C CA . ALA A 1 547 ? -8.495 -14.777 32.325 1.00 50.75 547 ALA A CA 1
ATOM 4240 C C . ALA A 1 547 ? -8.377 -16.273 32.678 1.00 50.75 547 ALA A C 1
ATOM 4242 O O . ALA A 1 547 ? -8.170 -16.632 33.834 1.00 50.75 547 ALA A O 1
ATOM 4243 N N . ASN A 1 548 ? -8.423 -17.150 31.672 1.00 54.16 548 ASN A N 1
ATOM 4244 C CA . ASN A 1 548 ? -8.248 -18.596 31.837 1.00 54.16 548 ASN A CA 1
ATOM 4245 C C . ASN A 1 548 ? -6.786 -19.063 31.705 1.00 54.16 548 ASN A C 1
ATOM 4247 O O . ASN A 1 548 ? -6.529 -20.266 31.687 1.00 54.16 548 ASN A O 1
ATOM 4251 N N . ALA A 1 549 ? -5.834 -18.129 31.595 1.00 56.78 549 ALA A N 1
ATOM 4252 C CA . ALA A 1 549 ? -4.398 -18.376 31.496 1.00 56.78 549 ALA A CA 1
ATOM 4253 C C . ALA A 1 549 ? -3.986 -19.382 30.406 1.00 56.78 549 ALA A C 1
ATOM 4255 O O . ALA A 1 549 ? -3.008 -20.090 30.592 1.00 56.78 549 ALA A O 1
ATOM 4256 N N . ARG A 1 550 ? -4.697 -19.496 29.278 1.00 68.19 550 ARG A N 1
ATOM 4257 C CA . ARG A 1 550 ? -4.474 -20.630 28.361 1.00 68.19 550 ARG A CA 1
ATOM 4258 C C . ARG A 1 550 ? -3.165 -20.547 27.578 1.00 68.19 550 ARG A C 1
ATOM 4260 O O . ARG A 1 550 ? -2.534 -21.581 27.383 1.00 68.19 550 ARG A O 1
ATOM 4267 N N . TRP A 1 551 ? -2.731 -19.357 27.162 1.00 79.50 551 TRP A N 1
ATOM 4268 C CA . TRP A 1 551 ? -1.583 -19.188 26.261 1.00 79.50 551 TRP A CA 1
ATOM 4269 C C . TRP A 1 551 ? -0.687 -18.015 26.677 1.00 79.50 551 TRP A C 1
ATOM 4271 O O . TRP A 1 551 ? -1.128 -17.100 27.372 1.00 79.50 551 TRP A O 1
ATOM 4281 N N . HIS A 1 552 ? 0.574 -18.049 26.246 1.00 84.56 552 HIS A N 1
ATOM 4282 C CA . HIS A 1 552 ? 1.512 -16.929 26.369 1.00 84.56 552 HIS A CA 1
ATOM 4283 C C . HIS A 1 552 ? 1.392 -15.985 25.181 1.00 84.56 552 HIS A C 1
ATOM 4285 O O . HIS A 1 552 ? 1.376 -14.769 25.357 1.00 84.56 552 HIS A O 1
ATOM 4291 N N . TYR A 1 553 ? 1.265 -16.567 23.989 1.00 86.25 553 TYR A N 1
ATOM 4292 C CA . TYR A 1 553 ? 1.138 -15.842 22.740 1.00 86.25 553 TYR A CA 1
ATOM 4293 C C . TYR A 1 553 ? -0.064 -16.333 21.940 1.00 86.25 553 TYR A C 1
ATOM 4295 O O . TYR A 1 553 ? -0.442 -17.502 22.034 1.00 86.25 553 TYR A O 1
ATOM 4303 N N . TYR A 1 554 ? -0.630 -15.444 21.135 1.00 81.00 554 TYR A N 1
ATOM 4304 C CA . TYR A 1 554 ? -1.608 -15.754 20.099 1.00 81.00 554 TYR A CA 1
ATOM 4305 C C . TYR A 1 554 ? -1.154 -15.110 18.788 1.00 81.00 554 TYR A C 1
ATOM 4307 O O . TYR A 1 554 ? -0.742 -13.952 18.800 1.00 81.00 554 TYR A O 1
ATOM 4315 N N . VAL A 1 555 ? -1.194 -15.853 17.683 1.00 77.81 555 VAL A N 1
ATOM 4316 C CA . VAL A 1 555 ? -0.897 -15.342 16.340 1.00 77.81 555 VAL A CA 1
ATOM 4317 C C . VAL A 1 555 ? -2.159 -15.447 15.495 1.00 77.81 555 VAL A C 1
ATOM 4319 O O . VAL A 1 555 ? -2.674 -16.552 15.311 1.00 77.81 555 VAL A O 1
ATOM 4322 N N . ASP A 1 556 ? -2.658 -14.307 15.021 1.00 69.44 556 ASP A N 1
ATOM 4323 C CA . ASP A 1 556 ? -3.885 -14.240 14.222 1.00 69.44 556 ASP A CA 1
ATOM 4324 C C . ASP A 1 556 ? -3.634 -14.519 12.733 1.00 69.44 556 ASP A C 1
ATOM 4326 O O . ASP A 1 556 ? -2.490 -14.538 12.275 1.00 69.44 556 ASP A O 1
ATOM 4330 N N . HIS A 1 557 ? -4.697 -14.689 11.945 1.00 65.19 557 HIS A N 1
ATOM 4331 C CA . HIS A 1 557 ? -4.586 -14.979 10.509 1.00 65.19 557 HIS A CA 1
ATOM 4332 C C . HIS A 1 557 ? -3.872 -13.885 9.684 1.00 65.19 557 HIS A C 1
ATOM 4334 O O . HIS A 1 557 ? -3.464 -14.156 8.550 1.00 65.19 557 HIS A O 1
ATOM 4340 N N . THR A 1 558 ? -3.706 -12.668 10.220 1.00 58.38 558 THR A N 1
ATOM 4341 C CA . THR A 1 558 ? -2.957 -11.571 9.579 1.00 58.38 558 THR A CA 1
ATOM 4342 C C . THR A 1 558 ? -1.452 -11.636 9.857 1.00 58.38 558 THR A C 1
ATOM 4344 O O . THR A 1 558 ? -0.663 -11.003 9.154 1.00 58.38 558 THR A O 1
ATOM 4347 N N . GLY A 1 559 ? -1.036 -12.444 10.838 1.00 64.50 559 GLY A N 1
ATOM 4348 C CA . GLY A 1 559 ? 0.340 -12.533 11.316 1.00 64.50 559 GLY A CA 1
ATOM 4349 C C . GLY A 1 559 ? 0.649 -11.589 12.482 1.00 64.50 559 GLY A C 1
ATOM 4350 O O . GLY A 1 559 ? 1.816 -11.471 12.864 1.00 64.50 559 GLY A O 1
ATOM 4351 N N . ALA A 1 560 ? -0.354 -10.932 13.071 1.00 67.31 560 ALA A N 1
ATOM 4352 C CA . ALA A 1 560 ? -0.156 -10.144 14.281 1.00 67.31 560 ALA A CA 1
ATOM 4353 C C . ALA A 1 560 ? 0.117 -11.070 15.473 1.00 67.31 560 ALA A C 1
ATOM 4355 O O . ALA A 1 560 ? -0.541 -12.099 15.643 1.00 67.31 560 ALA A O 1
ATOM 4356 N N . VAL A 1 561 ? 1.093 -10.707 16.311 1.00 76.25 561 VAL A N 1
ATOM 4357 C CA . VAL A 1 561 ? 1.486 -11.503 17.478 1.00 76.25 561 VAL A CA 1
ATOM 4358 C C . VAL A 1 561 ? 1.047 -10.795 18.751 1.00 76.25 561 VAL A C 1
ATOM 4360 O O . VAL A 1 561 ? 1.557 -9.731 19.079 1.00 76.25 561 VAL A O 1
ATOM 4363 N N . PHE A 1 562 ? 0.165 -11.416 19.521 1.00 75.50 562 PHE A N 1
ATOM 4364 C CA . PHE A 1 562 ? -0.307 -10.918 20.808 1.00 75.50 562 PHE A CA 1
ATOM 4365 C C . PHE A 1 562 ? 0.413 -11.649 21.941 1.00 75.50 562 PHE A C 1
ATOM 4367 O O . PHE A 1 562 ? 0.310 -12.870 22.038 1.00 75.50 562 PHE A O 1
ATOM 4374 N N . ARG A 1 563 ? 1.111 -10.934 22.830 1.00 78.81 563 ARG A N 1
ATOM 4375 C CA . ARG A 1 563 ? 1.596 -11.481 24.108 1.00 78.81 563 ARG A CA 1
ATOM 4376 C C . ARG A 1 563 ? 0.489 -11.341 25.142 1.00 78.81 563 ARG A C 1
ATOM 4378 O O . ARG A 1 563 ? 0.236 -10.257 25.658 1.00 78.81 563 ARG A O 1
ATOM 4385 N N . LEU A 1 564 ? -0.161 -12.454 25.449 1.00 74.75 564 LEU A N 1
ATOM 4386 C CA . LEU A 1 564 ? -1.274 -12.532 26.393 1.00 74.75 564 LEU A CA 1
ATOM 4387 C C . LEU A 1 564 ? -0.803 -12.660 27.845 1.00 74.75 564 LEU A C 1
ATOM 4389 O O . LEU A 1 564 ? -1.526 -12.298 28.772 1.00 74.75 564 LEU A O 1
ATOM 4393 N N . ARG A 1 565 ? 0.399 -13.207 28.056 1.00 77.94 565 ARG A N 1
ATOM 4394 C CA . ARG A 1 565 ? 0.956 -13.460 29.386 1.00 77.94 565 ARG A CA 1
ATOM 4395 C C . ARG A 1 565 ? 2.476 -13.423 29.346 1.00 77.94 565 ARG A C 1
ATOM 4397 O O . ARG A 1 565 ? 3.089 -14.058 28.492 1.00 77.94 565 ARG A O 1
ATOM 4404 N N . HIS A 1 566 ? 3.079 -12.733 30.312 1.00 79.62 566 HIS A N 1
ATOM 4405 C CA . HIS A 1 566 ? 4.527 -12.751 30.482 1.00 79.62 566 HIS A CA 1
ATOM 4406 C C . HIS A 1 566 ? 4.995 -14.172 30.819 1.00 79.62 566 HIS A C 1
ATOM 4408 O O . HIS A 1 566 ? 4.432 -14.832 31.688 1.00 79.62 566 HIS A O 1
ATOM 4414 N N . GLU A 1 567 ? 6.085 -14.618 30.199 1.00 85.75 567 GLU A N 1
ATOM 4415 C CA . GLU A 1 567 ? 6.618 -15.987 30.310 1.00 85.75 567 GLU A CA 1
ATOM 4416 C C . GLU A 1 567 ? 7.123 -16.349 31.717 1.00 85.75 567 GLU A C 1
ATOM 4418 O O . GLU A 1 567 ? 7.356 -17.522 32.013 1.00 85.75 567 GLU A O 1
ATOM 4423 N N . ARG A 1 568 ? 7.230 -15.364 32.623 1.00 80.12 568 ARG A N 1
ATOM 4424 C CA . ARG A 1 568 ? 7.500 -15.582 34.052 1.00 80.12 568 ARG A CA 1
ATOM 4425 C C . ARG A 1 568 ? 6.324 -16.234 34.783 1.00 80.12 568 ARG A C 1
ATOM 4427 O O . ARG A 1 568 ? 6.511 -16.756 35.877 1.00 80.12 568 ARG A O 1
ATOM 4434 N N . TYR A 1 569 ? 5.132 -16.201 34.194 1.00 81.88 569 TYR A N 1
ATOM 4435 C CA . TYR A 1 569 ? 3.936 -16.860 34.703 1.00 81.88 569 TYR A CA 1
ATOM 4436 C C . TYR A 1 569 ? 3.626 -18.111 33.884 1.00 81.88 569 TYR A C 1
ATOM 4438 O O . TYR A 1 569 ? 4.007 -18.212 32.720 1.00 81.88 569 TYR A O 1
ATOM 4446 N N . ILE A 1 570 ? 2.924 -19.066 34.487 1.00 80.75 570 ILE A N 1
ATOM 4447 C CA . ILE A 1 570 ? 2.492 -20.283 33.789 1.00 80.75 570 ILE A CA 1
ATOM 4448 C C . ILE A 1 570 ? 1.282 -20.018 32.880 1.00 80.75 570 ILE A C 1
ATOM 4450 O O . ILE A 1 570 ? 0.424 -19.189 33.200 1.00 80.75 570 ILE A O 1
ATOM 4454 N N . ALA A 1 571 ? 1.180 -20.775 31.784 1.00 72.69 571 ALA A N 1
ATOM 4455 C CA . ALA A 1 571 ? -0.055 -20.915 31.013 1.00 72.69 571 ALA A CA 1
ATOM 4456 C C . ALA A 1 571 ? -0.676 -22.289 31.311 1.00 72.69 571 ALA A C 1
ATOM 4458 O O . ALA A 1 571 ? 0.025 -23.289 31.236 1.00 72.69 571 ALA A O 1
ATOM 4459 N N . ARG A 1 572 ? -1.961 -22.331 31.673 1.00 66.25 572 ARG A N 1
ATOM 4460 C CA . ARG A 1 572 ? -2.731 -23.513 32.090 1.00 66.25 572 ARG A CA 1
ATOM 4461 C C . ARG A 1 572 ? -3.382 -24.202 30.892 1.00 66.25 572 ARG A C 1
ATOM 4463 O O . ARG A 1 572 ? -4.608 -24.221 30.763 1.00 66.25 572 ARG A O 1
ATOM 4470 N N . THR A 1 573 ? -2.574 -24.719 29.974 1.00 60.19 573 THR A N 1
ATOM 4471 C CA . THR A 1 573 ? -3.068 -25.352 28.734 1.00 60.19 573 THR A CA 1
ATOM 4472 C C . THR A 1 573 ? -3.159 -26.873 28.830 1.00 60.19 573 THR A C 1
ATOM 4474 O O . THR A 1 573 ? -3.747 -27.510 27.960 1.00 60.19 573 THR A O 1
ATOM 4477 N N . ALA A 1 574 ? -2.620 -27.489 29.881 1.00 48.50 574 ALA A N 1
ATOM 4478 C CA . ALA A 1 574 ? -2.345 -28.921 29.875 1.00 48.50 574 ALA A CA 1
ATOM 4479 C C . ALA A 1 574 ? -3.497 -29.860 30.298 1.00 48.50 574 ALA A C 1
ATOM 4481 O O . ALA A 1 574 ? -3.261 -31.016 30.646 1.00 48.50 574 ALA A O 1
ATOM 4482 N N . ARG A 1 575 ? -4.764 -29.439 30.185 1.00 47.69 575 ARG A N 1
ATOM 4483 C CA . ARG A 1 575 ? -5.897 -30.386 30.130 1.00 47.69 575 ARG A CA 1
ATOM 4484 C C . ARG A 1 575 ? -6.270 -30.636 28.668 1.00 47.69 575 ARG A C 1
ATOM 4486 O O . ARG A 1 575 ? -7.223 -30.050 28.171 1.00 47.69 575 ARG A O 1
ATOM 4493 N N . GLY A 1 576 ? -5.487 -31.471 27.981 1.00 45.88 576 GLY A N 1
ATOM 4494 C CA . GLY A 1 576 ? -5.792 -31.874 26.598 1.00 45.88 576 GLY A CA 1
ATOM 4495 C C . GLY A 1 576 ? -4.635 -32.435 25.764 1.00 45.88 576 GLY A C 1
ATOM 4496 O O . GLY A 1 576 ? -4.900 -33.033 24.733 1.00 45.88 576 GLY A O 1
ATOM 4497 N N . VAL A 1 577 ? -3.373 -32.300 26.200 1.00 43.94 577 VAL A N 1
ATOM 4498 C CA . VAL A 1 577 ? -2.177 -32.580 25.361 1.00 43.94 577 VAL A CA 1
ATOM 4499 C C . VAL A 1 577 ? -1.364 -33.805 25.839 1.00 43.94 577 VAL A C 1
ATOM 4501 O O . VAL A 1 577 ? -0.175 -33.926 25.570 1.00 43.94 577 VAL A O 1
ATOM 4504 N N . GLY A 1 578 ? -1.969 -34.716 26.609 1.00 45.03 578 GLY A N 1
ATOM 4505 C CA . GLY A 1 578 ? -1.343 -35.998 26.987 1.00 45.03 578 GLY A CA 1
ATOM 4506 C C . GLY A 1 578 ? -0.090 -35.931 27.884 1.00 45.03 578 GLY A C 1
ATOM 4507 O O . GLY A 1 578 ? 0.543 -36.959 28.108 1.00 45.03 578 GLY A O 1
ATOM 4508 N N . LEU A 1 579 ? 0.272 -34.759 28.419 1.00 49.34 579 LEU A N 1
ATOM 4509 C CA . LEU A 1 579 ? 1.360 -34.574 29.391 1.00 49.34 579 LEU A CA 1
ATOM 4510 C C . LEU A 1 579 ? 0.797 -34.190 30.771 1.00 49.34 579 LEU A C 1
ATOM 4512 O O . LEU A 1 579 ? -0.243 -33.530 30.828 1.00 49.34 579 LEU A O 1
ATOM 4516 N N . PRO A 1 580 ? 1.457 -34.561 31.890 1.00 54.69 580 PRO A N 1
ATOM 4517 C CA . PRO A 1 580 ? 1.014 -34.154 33.221 1.00 54.69 580 PRO A CA 1
ATOM 4518 C C . PRO A 1 580 ? 0.972 -32.628 33.312 1.00 54.69 580 PRO A C 1
ATOM 4520 O O . PRO A 1 580 ? 1.980 -31.968 33.037 1.00 54.69 580 PRO A O 1
ATOM 4523 N N . ALA A 1 581 ? -0.177 -32.076 33.708 1.00 55.16 581 ALA A N 1
ATOM 4524 C CA . ALA A 1 581 ? -0.425 -30.641 33.602 1.00 55.16 581 ALA A CA 1
ATOM 4525 C C . ALA A 1 581 ? 0.621 -29.776 34.322 1.00 55.16 581 ALA A C 1
ATOM 4527 O O . ALA A 1 581 ? 1.111 -28.791 33.777 1.00 55.16 581 ALA A O 1
ATOM 4528 N N . GLU A 1 582 ? 1.079 -30.231 35.487 1.00 57.62 582 GLU A N 1
ATOM 4529 C CA . GLU A 1 582 ? 2.104 -29.543 36.274 1.00 57.62 582 GLU A CA 1
ATOM 4530 C C . GLU A 1 582 ? 3.497 -29.513 35.620 1.00 57.62 582 GLU A C 1
ATOM 4532 O O . GLU A 1 582 ? 4.297 -28.626 35.920 1.00 57.62 582 GLU A O 1
ATOM 4537 N N . GLN A 1 583 ? 3.830 -30.458 34.732 1.00 61.59 583 GLN A N 1
ATOM 4538 C CA . GLN A 1 583 ? 5.165 -30.526 34.123 1.00 61.59 583 GLN A CA 1
ATOM 4539 C C . GLN A 1 583 ? 5.292 -29.646 32.876 1.00 61.59 583 GLN A C 1
ATOM 4541 O O . GLN A 1 583 ? 6.345 -29.034 32.675 1.00 61.59 583 GLN A O 1
ATOM 4546 N N . LEU A 1 584 ? 4.236 -29.577 32.060 1.00 68.06 584 LEU A N 1
ATOM 4547 C CA . LEU A 1 584 ? 4.214 -28.783 30.832 1.00 68.06 584 LEU A CA 1
ATOM 4548 C C . LEU A 1 584 ? 4.033 -27.291 31.139 1.00 68.06 584 LEU A C 1
ATOM 4550 O O . LEU A 1 584 ? 4.825 -26.475 30.668 1.00 68.06 584 LEU A O 1
ATOM 4554 N N . ASP A 1 585 ? 3.067 -26.940 31.991 1.00 71.44 585 ASP A N 1
ATOM 4555 C CA . ASP A 1 585 ? 2.723 -25.545 32.304 1.00 71.44 585 ASP A CA 1
ATOM 4556 C C . ASP A 1 585 ? 3.922 -24.787 32.919 1.00 71.44 585 ASP A C 1
ATOM 4558 O O . ASP A 1 585 ? 4.142 -23.602 32.657 1.00 71.44 585 ASP A O 1
ATOM 4562 N N . GLN A 1 586 ? 4.772 -25.499 33.671 1.00 80.31 586 GLN A N 1
ATOM 4563 C CA . GLN A 1 586 ? 5.975 -24.960 34.313 1.00 80.31 586 GLN A CA 1
ATOM 4564 C C . GLN A 1 586 ? 7.174 -24.786 33.371 1.00 80.31 586 GLN A C 1
A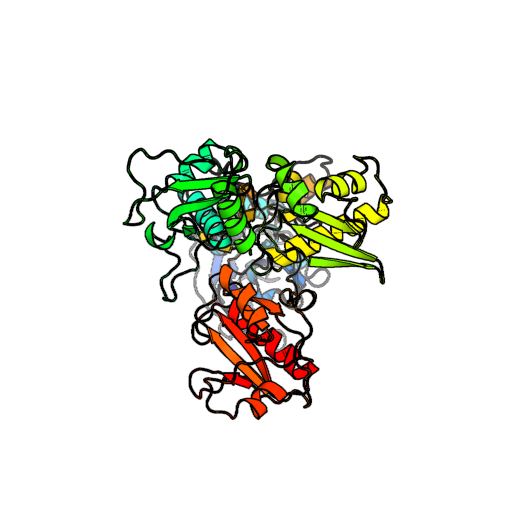TOM 4566 O O . GLN A 1 586 ? 8.084 -24.027 33.700 1.00 80.31 586 GLN A O 1
ATOM 4571 N N . ARG A 1 587 ? 7.210 -25.421 32.192 1.00 85.19 587 ARG A N 1
ATOM 4572 C CA . ARG A 1 587 ? 8.387 -25.387 31.290 1.00 85.19 587 ARG A CA 1
ATOM 4573 C C . ARG A 1 587 ? 8.100 -24.893 29.871 1.00 85.19 587 ARG A C 1
ATOM 4575 O O . ARG A 1 587 ? 9.032 -24.527 29.158 1.00 85.19 587 ARG A O 1
ATOM 4582 N N . ALA A 1 588 ? 6.833 -24.868 29.462 1.00 86.69 588 ALA A N 1
ATOM 4583 C CA . ALA A 1 588 ? 6.442 -24.479 28.117 1.00 86.69 588 ALA A CA 1
ATOM 4584 C C . ALA A 1 588 ? 6.070 -22.995 28.011 1.00 86.69 588 ALA A C 1
ATOM 4586 O O . ALA A 1 588 ? 5.359 -22.448 28.863 1.00 86.69 588 ALA A O 1
ATOM 4587 N N . VAL A 1 589 ? 6.504 -22.371 26.918 1.00 89.88 589 VAL A N 1
ATOM 4588 C CA . VAL A 1 589 ? 5.845 -21.198 26.336 1.00 89.88 589 VAL A CA 1
ATOM 4589 C C . VAL A 1 589 ? 4.824 -21.703 25.328 1.00 89.88 589 VAL A C 1
ATOM 4591 O O . VAL A 1 589 ? 5.128 -22.563 24.506 1.00 89.88 589 VAL A O 1
ATOM 4594 N N . VAL A 1 590 ? 3.604 -21.185 25.406 1.00 86.44 590 VAL A N 1
ATOM 4595 C CA . VAL A 1 590 ? 2.463 -21.699 24.641 1.00 86.44 590 VAL A CA 1
ATOM 4596 C C . VAL A 1 590 ? 1.987 -20.632 23.673 1.00 86.44 590 VAL A C 1
ATOM 4598 O O . VAL A 1 590 ? 1.636 -19.532 24.098 1.00 86.44 590 VAL A O 1
ATOM 4601 N N . ILE A 1 591 ? 1.991 -20.966 22.391 1.00 88.12 591 ILE A N 1
ATOM 4602 C CA . ILE A 1 591 ? 1.645 -20.096 21.275 1.00 88.12 591 ILE A CA 1
ATOM 4603 C C . ILE A 1 591 ? 0.407 -20.688 20.614 1.00 88.12 591 ILE A C 1
ATOM 4605 O O . ILE A 1 591 ? 0.471 -21.759 20.016 1.00 88.12 591 ILE A O 1
ATOM 4609 N N . ALA A 1 592 ? -0.719 -20.002 20.717 1.00 82.56 592 ALA A N 1
ATOM 4610 C CA . ALA A 1 592 ? -1.893 -20.335 19.933 1.00 82.56 592 ALA A CA 1
ATOM 4611 C C . ALA A 1 592 ? -1.769 -19.746 18.524 1.00 82.56 592 ALA A C 1
ATOM 4613 O O . ALA A 1 592 ? -1.332 -18.607 18.367 1.00 82.56 592 ALA A O 1
ATOM 4614 N N . VAL A 1 593 ? -2.135 -20.523 17.509 1.00 81.25 593 VAL A N 1
ATOM 4615 C CA . VAL A 1 593 ? -2.043 -20.142 16.095 1.00 81.25 593 VAL A CA 1
ATOM 4616 C C . VAL A 1 593 ? -3.424 -20.268 15.467 1.00 81.25 593 VAL A C 1
ATOM 4618 O O . VAL A 1 593 ? -4.021 -21.339 15.528 1.00 81.25 593 VAL A O 1
ATOM 4621 N N . GLU A 1 594 ? -3.940 -19.186 14.891 1.00 74.38 594 GLU A N 1
ATOM 4622 C CA . GLU A 1 594 ? -5.244 -19.182 14.228 1.00 74.38 594 GLU A CA 1
ATOM 4623 C C . GLU A 1 594 ? -5.247 -20.064 12.971 1.00 74.38 594 GLU A C 1
ATOM 4625 O O . GLU A 1 594 ? -4.449 -19.874 12.055 1.00 74.38 594 GLU A O 1
ATOM 4630 N N . GLY A 1 595 ? -6.168 -21.024 12.912 1.00 69.69 595 GLY A N 1
ATOM 4631 C CA . GLY A 1 595 ? -6.292 -21.967 11.804 1.00 69.69 595 GLY A CA 1
ATOM 4632 C C . GLY A 1 595 ? -5.244 -23.087 11.821 1.00 69.69 595 GLY A C 1
ATOM 4633 O O . GLY A 1 595 ? -4.673 -23.432 12.854 1.00 69.69 595 GLY A O 1
ATOM 4634 N N . SER A 1 596 ? -5.027 -23.704 10.656 1.00 70.69 596 SER A N 1
ATOM 4635 C CA . SER A 1 596 ? -4.073 -24.806 10.475 1.00 70.69 596 SER A CA 1
ATOM 4636 C C . SER A 1 596 ? -2.705 -24.285 10.033 1.00 70.69 596 SER A C 1
ATOM 4638 O O . SER A 1 596 ? -2.609 -23.512 9.080 1.00 70.69 596 SER A O 1
ATOM 4640 N N . LEU A 1 597 ? -1.636 -24.765 10.679 1.00 68.00 597 LEU A N 1
ATOM 4641 C CA . LEU A 1 597 ? -0.252 -24.457 10.298 1.00 68.00 597 LEU A CA 1
ATOM 4642 C C . LEU A 1 597 ? 0.119 -24.997 8.909 1.00 68.00 597 LEU A C 1
ATOM 4644 O O . LEU A 1 597 ? 0.903 -24.364 8.204 1.00 68.00 597 LEU A O 1
ATOM 4648 N N . GLU A 1 598 ? -0.459 -26.127 8.497 1.00 68.50 598 GLU A N 1
ATOM 4649 C CA . GLU A 1 598 ? -0.194 -26.748 7.190 1.00 68.50 598 GLU A CA 1
ATOM 4650 C C . GLU A 1 598 ? -0.692 -25.874 6.033 1.00 68.50 598 GLU A C 1
ATOM 4652 O O . GLU A 1 598 ? -0.037 -25.753 4.999 1.00 68.50 598 GLU A O 1
ATOM 4657 N N . HIS A 1 599 ? -1.824 -25.203 6.245 1.00 65.81 599 HIS A N 1
ATOM 4658 C CA . HIS A 1 599 ? -2.499 -24.373 5.246 1.00 65.81 599 HIS A CA 1
ATOM 4659 C C . HIS A 1 599 ? -2.381 -22.873 5.554 1.00 65.81 599 HIS A C 1
ATOM 4661 O O . HIS A 1 599 ? -3.113 -22.057 4.994 1.00 65.81 599 HIS A O 1
ATOM 4667 N N . ALA A 1 600 ? -1.461 -22.497 6.448 1.00 63.78 600 ALA A N 1
ATOM 4668 C CA . ALA A 1 600 ? -1.295 -21.120 6.888 1.00 63.78 600 ALA A CA 1
ATOM 4669 C C . ALA A 1 600 ? -0.852 -20.207 5.726 1.00 63.78 600 ALA A C 1
ATOM 4671 O O . ALA A 1 600 ? 0.101 -20.562 5.011 1.00 63.78 600 ALA A O 1
ATOM 4672 N N . PRO A 1 601 ? -1.473 -19.019 5.564 1.00 61.53 601 PRO A N 1
ATOM 4673 C CA . PRO A 1 601 ? -1.041 -18.030 4.584 1.00 61.53 601 PRO A CA 1
ATOM 4674 C C . PRO A 1 601 ? 0.378 -17.519 4.905 1.00 61.53 601 PRO A C 1
ATOM 4676 O O . PRO A 1 601 ? 0.810 -17.593 6.063 1.00 61.53 601 PRO A O 1
ATOM 4679 N N . PRO A 1 602 ? 1.121 -16.981 3.914 1.00 69.62 602 PRO A N 1
ATOM 4680 C CA . PRO A 1 602 ? 2.511 -16.562 4.109 1.00 69.62 602 PRO A CA 1
ATOM 4681 C C . PRO A 1 602 ? 2.740 -15.633 5.318 1.00 69.62 602 PRO A C 1
ATOM 4683 O O . PRO A 1 602 ? 3.659 -15.919 6.087 1.00 69.62 602 PRO A O 1
ATOM 4686 N N . PRO A 1 603 ? 1.895 -14.610 5.584 1.00 59.97 603 PRO A N 1
ATOM 4687 C CA . PRO A 1 603 ? 2.068 -13.734 6.746 1.00 59.97 603 PRO A CA 1
ATOM 4688 C C . PRO A 1 603 ? 2.010 -14.474 8.090 1.00 59.97 603 PRO A C 1
ATOM 4690 O O . PRO A 1 603 ? 2.878 -14.273 8.940 1.00 59.97 603 PRO A O 1
ATOM 4693 N N . LEU A 1 604 ? 1.042 -15.384 8.258 1.00 69.69 604 LEU A N 1
ATOM 4694 C CA . LEU A 1 604 ? 0.892 -16.204 9.464 1.00 69.69 604 LEU A CA 1
ATOM 4695 C C . LEU A 1 604 ? 2.116 -17.102 9.677 1.00 69.69 604 LEU A C 1
ATOM 4697 O O . LEU A 1 604 ? 2.677 -17.162 10.772 1.00 69.69 604 LEU A O 1
ATOM 4701 N N . ARG A 1 605 ? 2.575 -17.771 8.613 1.00 77.56 605 ARG A N 1
ATOM 4702 C CA . ARG A 1 605 ? 3.737 -18.668 8.672 1.00 77.56 605 ARG A CA 1
ATOM 4703 C C . ARG A 1 605 ? 5.007 -17.919 9.066 1.00 77.56 605 ARG A C 1
ATOM 4705 O O . ARG A 1 605 ? 5.728 -18.367 9.959 1.00 77.56 605 ARG A O 1
ATOM 4712 N N . SER A 1 606 ? 5.250 -16.765 8.447 1.00 75.00 606 SER A N 1
ATOM 4713 C CA . SER A 1 606 ? 6.397 -15.914 8.763 1.00 75.00 606 SER A CA 1
ATOM 4714 C C . SER A 1 606 ? 6.351 -15.394 10.202 1.00 75.00 606 SER A C 1
ATOM 4716 O O . SER A 1 606 ? 7.382 -15.383 10.874 1.00 75.00 606 SER A O 1
ATOM 4718 N N . ALA A 1 607 ? 5.172 -15.019 10.707 1.00 73.88 607 ALA A N 1
ATOM 4719 C CA . ALA A 1 607 ? 5.003 -14.553 12.083 1.00 73.88 607 ALA A CA 1
ATOM 4720 C C . ALA A 1 607 ? 5.309 -15.650 13.115 1.00 73.88 607 ALA A C 1
ATOM 4722 O O . ALA A 1 607 ? 6.081 -15.425 14.051 1.00 73.88 607 ALA A O 1
ATOM 4723 N N . VAL A 1 608 ? 4.768 -16.859 12.916 1.00 84.62 608 VAL A N 1
ATOM 4724 C CA . VAL A 1 608 ? 5.037 -18.012 13.791 1.00 84.62 608 VAL A CA 1
ATOM 4725 C C . VAL A 1 608 ? 6.525 -18.362 13.781 1.00 84.62 608 VAL A C 1
ATOM 4727 O O . VAL A 1 608 ? 7.120 -18.533 14.845 1.00 84.62 608 VAL A O 1
ATOM 4730 N N . GLN A 1 609 ? 7.156 -18.417 12.604 1.00 85.00 609 GLN A N 1
ATOM 4731 C CA . GLN A 1 609 ? 8.590 -18.699 12.480 1.00 85.00 609 GLN A CA 1
ATOM 4732 C C . GLN A 1 609 ? 9.446 -17.661 13.214 1.00 85.00 609 GLN A C 1
ATOM 4734 O O . GLN A 1 609 ? 10.335 -18.033 13.983 1.00 85.00 609 GLN A O 1
ATOM 4739 N N . ALA A 1 610 ? 9.154 -16.371 13.029 1.00 79.19 610 ALA A N 1
ATOM 4740 C CA . ALA A 1 610 ? 9.880 -15.290 13.686 1.00 79.19 610 ALA A CA 1
ATOM 4741 C C . ALA A 1 610 ? 9.745 -15.354 15.217 1.00 79.19 610 ALA A C 1
ATOM 4743 O O . ALA A 1 610 ? 10.746 -15.260 15.933 1.00 79.19 610 ALA A O 1
ATOM 4744 N N . LEU A 1 611 ? 8.529 -15.577 15.727 1.00 85.75 611 LEU A N 1
ATOM 4745 C CA . LEU A 1 611 ? 8.272 -15.699 17.161 1.00 85.75 611 LEU A CA 1
ATOM 4746 C C . LEU A 1 611 ? 8.982 -16.917 17.768 1.00 85.75 611 LEU A C 1
ATOM 4748 O O . LEU A 1 611 ? 9.624 -16.805 18.813 1.00 85.75 611 LEU A O 1
ATOM 4752 N N . VAL A 1 612 ? 8.919 -18.073 17.103 1.00 89.94 612 VAL A N 1
ATOM 4753 C CA . VAL A 1 612 ? 9.611 -19.293 17.546 1.00 89.94 612 VAL A CA 1
ATOM 4754 C C . VAL A 1 612 ? 11.122 -19.068 17.590 1.00 89.94 612 VAL A C 1
ATOM 4756 O O . VAL A 1 612 ? 11.760 -19.420 18.582 1.00 89.94 612 VAL A O 1
ATOM 4759 N N . GLN A 1 613 ? 11.710 -18.453 16.560 1.00 84.62 613 GLN A N 1
ATOM 4760 C CA . GLN A 1 613 ? 13.142 -18.140 16.543 1.00 84.62 613 GLN A CA 1
ATOM 4761 C C . GLN A 1 613 ? 13.540 -17.201 17.688 1.00 84.62 613 GLN A C 1
ATOM 4763 O O . GLN A 1 613 ? 14.555 -17.436 18.347 1.00 84.62 613 GLN A O 1
ATOM 4768 N N . LEU A 1 614 ? 12.732 -16.173 17.955 1.00 84.00 614 LEU A N 1
ATOM 4769 C CA . LEU A 1 614 ? 12.962 -15.225 19.042 1.00 84.00 614 LEU A CA 1
ATOM 4770 C C . LEU A 1 614 ? 12.947 -15.920 20.409 1.00 84.00 614 LEU A C 1
ATOM 4772 O O . LEU A 1 614 ? 13.908 -15.805 21.170 1.00 84.00 614 LEU A O 1
ATOM 4776 N N . LEU A 1 615 ? 11.911 -16.709 20.689 1.00 88.62 615 LEU A N 1
ATOM 4777 C CA . LEU A 1 615 ? 11.763 -17.424 21.958 1.00 88.62 615 LEU A CA 1
ATOM 4778 C C . LEU A 1 615 ? 12.847 -18.482 22.161 1.00 88.62 615 LEU A C 1
ATOM 4780 O O . LEU A 1 615 ? 13.357 -18.643 23.270 1.00 88.62 615 LEU A O 1
ATOM 4784 N N . ARG A 1 616 ? 13.252 -19.176 21.092 1.00 92.38 616 ARG A N 1
ATOM 4785 C CA . ARG A 1 616 ? 14.361 -20.134 21.151 1.00 92.38 616 ARG A CA 1
ATOM 4786 C C . ARG A 1 616 ? 15.669 -19.470 21.547 1.00 92.38 616 ARG A C 1
ATOM 4788 O O . ARG A 1 616 ? 16.386 -20.025 22.373 1.00 92.38 616 ARG A O 1
ATOM 4795 N N . ARG A 1 617 ? 15.971 -18.295 20.987 1.00 83.25 617 ARG A N 1
ATOM 4796 C CA . ARG A 1 617 ? 17.164 -17.520 21.358 1.00 83.25 617 ARG A CA 1
ATOM 4797 C C . ARG A 1 617 ? 17.065 -17.003 22.790 1.00 83.25 617 ARG A C 1
ATOM 4799 O O . ARG A 1 617 ? 18.016 -17.144 23.544 1.00 83.25 617 ARG A O 1
ATOM 4806 N N . GLN A 1 618 ? 15.910 -16.463 23.177 1.00 86.31 618 GLN A N 1
ATOM 4807 C CA . GLN A 1 618 ? 15.688 -15.897 24.509 1.00 86.31 618 GLN A CA 1
ATOM 4808 C C . GLN A 1 618 ? 15.821 -16.943 25.627 1.00 86.31 618 GLN A C 1
ATOM 4810 O O . GLN A 1 618 ? 16.428 -16.672 26.661 1.00 86.31 618 GLN A O 1
ATOM 4815 N N . PHE A 1 619 ? 15.266 -18.139 25.423 1.00 88.12 619 PHE A N 1
ATOM 4816 C CA . PHE A 1 619 ? 15.193 -19.189 26.443 1.00 88.12 619 PHE A CA 1
ATOM 4817 C C . PHE A 1 619 ? 16.133 -20.374 26.183 1.00 88.12 619 PHE A C 1
ATOM 4819 O O . PHE A 1 619 ? 16.068 -21.366 26.898 1.00 88.12 619 PHE A O 1
ATOM 4826 N N . HIS A 1 620 ? 17.024 -20.272 25.192 1.00 89.75 620 HIS A N 1
ATOM 4827 C CA . HIS A 1 620 ? 18.003 -21.309 24.841 1.00 89.75 620 HIS A CA 1
ATOM 4828 C C . HIS A 1 620 ? 17.355 -22.676 24.524 1.00 89.75 620 HIS A C 1
ATOM 4830 O O . HIS A 1 620 ? 17.811 -23.729 24.967 1.00 89.75 620 HIS A O 1
ATOM 4836 N N . ILE A 1 621 ? 16.268 -22.662 23.743 1.00 89.62 621 ILE A N 1
ATOM 4837 C CA . ILE A 1 621 ? 15.454 -23.850 23.428 1.00 89.62 621 ILE A CA 1
ATOM 4838 C C . ILE A 1 621 ? 15.936 -24.516 22.124 1.00 89.62 621 ILE A C 1
ATOM 4840 O O . ILE A 1 621 ? 15.981 -23.893 21.054 1.00 89.62 621 ILE A O 1
ATOM 4844 N N . GLY A 1 622 ? 16.257 -25.812 22.192 1.00 83.38 622 GLY A N 1
ATOM 4845 C CA . GLY A 1 622 ? 16.646 -26.629 21.032 1.00 83.38 622 GLY A CA 1
ATOM 4846 C C . GLY A 1 622 ? 15.505 -26.857 20.028 1.00 83.38 622 GLY A C 1
ATOM 4847 O O . GLY A 1 622 ? 14.333 -26.795 20.387 1.00 83.38 622 GLY A O 1
ATOM 4848 N N . ALA A 1 623 ? 15.832 -27.147 18.762 1.00 78.56 623 ALA A N 1
ATOM 4849 C CA . ALA A 1 623 ? 14.828 -27.332 17.701 1.00 78.56 623 ALA A CA 1
ATOM 4850 C C . ALA A 1 623 ? 13.831 -28.469 18.010 1.00 78.56 623 ALA A C 1
ATOM 4852 O O . ALA A 1 623 ? 12.627 -28.270 17.886 1.00 78.56 623 ALA A O 1
ATOM 4853 N N . GLY A 1 624 ? 14.308 -29.599 18.553 1.00 81.81 624 GLY A N 1
ATOM 4854 C CA . GLY A 1 624 ? 13.469 -30.738 18.973 1.00 81.81 624 GLY A CA 1
ATOM 4855 C C . GLY A 1 624 ? 12.587 -30.490 20.210 1.00 81.81 624 GLY A C 1
ATOM 4856 O O . GLY A 1 624 ? 11.995 -31.417 20.762 1.00 81.81 624 GLY A O 1
ATOM 4857 N N . ARG A 1 625 ? 12.526 -29.248 20.702 1.00 84.56 625 ARG A N 1
ATOM 4858 C CA . ARG A 1 625 ? 11.679 -28.820 21.825 1.00 84.56 625 ARG A CA 1
ATOM 4859 C C . ARG A 1 625 ? 10.567 -27.856 21.392 1.00 84.56 625 ARG A C 1
ATOM 4861 O O . ARG A 1 625 ? 9.897 -27.283 22.249 1.00 84.56 625 ARG A O 1
ATOM 4868 N N . VAL A 1 626 ? 10.351 -27.703 20.085 1.00 87.62 626 VAL A N 1
ATOM 4869 C CA . VAL A 1 626 ? 9.166 -27.052 19.511 1.00 87.62 626 VAL A CA 1
ATOM 4870 C C . VAL A 1 626 ? 8.156 -28.141 19.142 1.00 87.62 626 VAL A C 1
ATOM 4872 O O . VAL A 1 626 ? 8.491 -29.055 18.397 1.00 87.62 626 VAL A O 1
ATOM 4875 N N . ARG A 1 627 ? 6.941 -28.086 19.695 1.00 84.38 627 ARG A N 1
ATOM 4876 C CA . ARG A 1 627 ? 5.895 -29.115 19.524 1.00 84.38 627 ARG A CA 1
ATOM 4877 C C . ARG A 1 627 ? 4.601 -28.501 19.001 1.00 84.38 627 ARG A C 1
ATOM 4879 O O . ARG A 1 627 ? 4.310 -27.368 19.361 1.00 84.38 627 ARG A O 1
ATOM 4886 N N . VAL A 1 628 ? 3.813 -29.246 18.225 1.00 79.06 628 VAL A N 1
ATOM 4887 C CA . VAL A 1 628 ? 2.459 -28.861 17.777 1.00 79.06 628 VAL A CA 1
ATOM 4888 C C . VAL A 1 628 ? 1.416 -29.741 18.488 1.00 79.06 628 VAL A C 1
ATOM 4890 O O . VAL A 1 628 ? 1.668 -30.922 18.706 1.00 79.06 628 VAL A O 1
ATOM 4893 N N . SER A 1 629 ? 0.286 -29.159 18.910 1.00 67.44 629 SER A N 1
ATOM 4894 C CA . SER A 1 629 ? -0.787 -29.808 19.697 1.00 67.44 629 SER A CA 1
ATOM 4895 C C . SER A 1 629 ? -1.506 -30.944 18.965 1.00 67.44 629 SER A C 1
ATOM 4897 O O . SER A 1 629 ? -1.815 -31.968 19.572 1.00 67.44 629 SER A O 1
ATOM 4899 N N . ASP A 1 630 ? -1.776 -30.770 17.672 1.00 51.84 630 ASP A N 1
ATOM 4900 C CA . ASP A 1 630 ? -2.676 -31.652 16.936 1.00 51.84 630 ASP A CA 1
ATOM 4901 C C . ASP A 1 630 ? -1.850 -32.591 16.064 1.00 51.84 630 ASP A C 1
ATOM 4903 O O . ASP A 1 630 ? -1.410 -32.238 14.974 1.00 51.84 630 ASP A O 1
ATOM 4907 N N . SER A 1 631 ? -1.643 -33.800 16.581 1.00 41.59 631 SER A N 1
ATOM 4908 C CA . SER A 1 631 ? -0.832 -34.869 15.996 1.00 41.59 631 SER A CA 1
ATOM 4909 C C . SER A 1 631 ? 0.683 -34.642 16.041 1.00 41.59 631 SER A C 1
ATOM 4911 O O . SER A 1 631 ? 1.222 -33.552 15.867 1.00 41.59 631 SER A O 1
ATOM 4913 N N . ILE A 1 632 ? 1.381 -35.737 16.319 1.00 45.16 632 ILE A N 1
ATOM 4914 C CA . ILE A 1 632 ? 2.830 -35.859 16.232 1.00 45.16 632 ILE A CA 1
ATOM 4915 C C . ILE A 1 632 ? 3.219 -35.632 14.762 1.00 45.16 632 ILE A C 1
ATOM 4917 O O . ILE A 1 632 ? 3.179 -36.564 13.966 1.00 45.16 632 ILE A O 1
ATOM 4921 N N . ALA A 1 633 ? 3.584 -34.403 14.406 1.00 32.69 633 ALA A N 1
ATOM 4922 C CA . ALA A 1 633 ? 4.268 -34.086 13.160 1.00 32.69 633 ALA A CA 1
ATOM 4923 C C . ALA A 1 633 ? 5.349 -33.034 13.442 1.00 32.69 633 ALA A C 1
ATOM 4925 O O . ALA A 1 633 ? 5.074 -31.933 13.925 1.00 32.69 633 ALA A O 1
ATOM 4926 N N . GLU A 1 634 ? 6.604 -33.410 13.199 1.00 33.72 634 GLU A N 1
ATOM 4927 C CA . GLU A 1 634 ? 7.742 -32.497 13.246 1.00 33.72 634 GLU A CA 1
ATOM 4928 C C . GLU A 1 634 ? 7.634 -31.490 12.095 1.00 33.72 634 GLU A C 1
ATOM 4930 O O . GLU A 1 634 ? 7.359 -31.859 10.955 1.00 33.72 634 GLU A O 1
ATOM 4935 N N . ILE A 1 635 ? 7.883 -30.211 12.379 1.00 34.72 635 ILE A N 1
ATOM 4936 C CA . ILE A 1 635 ? 8.131 -29.222 11.327 1.00 34.72 635 ILE A CA 1
ATOM 4937 C C . ILE A 1 635 ? 9.587 -29.419 10.882 1.00 34.72 635 ILE A C 1
ATOM 4939 O O . ILE A 1 635 ? 10.479 -29.238 11.718 1.00 34.72 635 ILE A O 1
ATOM 4943 N N . PRO A 1 636 ? 9.876 -29.728 9.603 1.00 31.80 636 PRO A N 1
ATOM 4944 C CA . PRO A 1 636 ? 11.238 -29.665 9.103 1.00 31.80 636 PRO A CA 1
ATOM 4945 C C . PRO A 1 636 ? 11.651 -28.194 9.094 1.00 31.80 636 PRO A C 1
ATOM 4947 O O . PRO A 1 636 ? 11.120 -27.384 8.333 1.00 31.80 636 PRO A O 1
ATOM 4950 N N . VAL A 1 637 ? 12.573 -27.829 9.978 1.00 35.28 637 VAL A N 1
ATOM 4951 C CA . VAL A 1 637 ? 13.255 -26.537 9.914 1.00 35.28 637 VAL A CA 1
ATOM 4952 C C . VAL A 1 637 ? 14.531 -26.790 9.122 1.00 35.28 637 VAL A C 1
ATOM 4954 O O . VAL A 1 637 ? 15.450 -27.413 9.646 1.00 35.28 637 VAL A O 1
ATOM 4957 N N . SER A 1 638 ? 14.565 -26.388 7.849 1.00 37.53 638 SER A N 1
ATOM 4958 C CA . SER A 1 638 ? 15.816 -26.365 7.084 1.00 37.53 638 SER A CA 1
ATOM 4959 C C . SER A 1 638 ? 16.773 -25.340 7.701 1.00 37.53 638 SER A C 1
ATOM 4961 O O . SER A 1 638 ? 16.313 -24.276 8.127 1.00 37.53 638 SER A O 1
ATOM 4963 N N . GLU A 1 639 ? 18.058 -25.703 7.764 1.00 33.28 639 GLU A N 1
ATOM 4964 C CA . GLU A 1 639 ? 19.161 -24.952 8.393 1.00 33.28 639 GLU A CA 1
ATOM 4965 C C . GLU A 1 639 ? 19.319 -23.500 7.927 1.00 33.28 639 GLU A C 1
ATOM 4967 O O . GLU A 1 639 ? 19.094 -23.219 6.725 1.00 33.28 639 GLU A O 1
#

Organism: NCBI:txid1707952

pLDDT: mean 78.98, std 17.79, range [25.8, 98.81]

Secondary structure (DSSP, 8-state):
---EEE---SS--EE---GGG--EEEEEE-SS-TTHHHHHHHTTEETTEE---SEEE-TT--EEE-S-TTSEES-S-S-EEEETTEEEESGGGGEEEEEE----SS-S---HHHHHHHHHHHHHHHHHHT--GGGEEEHHHHSTTT---STT--HHHHHHHHHTTPPPS---S-HHHHHHHHHHHHHHHTTS-PPTT-HHHHHHHHTT--SEEE-SSPPPSS---SPPPPHHHHEEEPTTS-EEEEEEESS-EEEEE--TT--PPTTPPPEEGGGS-SSHHHHHHHHHHHHHH-TTT---TTSHHHHHHHH-HHHH-SB-S--EEEEEETTEEEEEEEBSS-EEEEETT-TT--EEHHHHHHHHTTSS--SSS-HHHHHHHHHHHHHHHHHHHHSB---TT-HHHHHHHHTT--SB-SPPEEEEETTEEEEEEEBSS-EEEEE-SSTT--TTSBPPPS-HHHHHHHHH--S-----SEEEGGG-TT-PPPSPP--SSBSS-PBPSS--EEE-GGGS---PBP-S---EEEEEEE----GGGHHHHHHTT--SEEE-TT--EEE-S-TTB-----SSSSS-HHHHHTTEEEEEEES-STT--HHHHHHHHHHHHHHHHHHT--GGGEEESSSS-------

Radius of gyration: 30.5 Å; chains: 1; bounding box: 79×63×86 Å

InterPro domains:
  IPR002502 N-acetylmuramoyl-L-alanine amidase domain [PF01510] (20-151)
  IPR002502 N-acetylmuramoyl-L-alanine amidase domain [SM00644] (11-151)
  IPR002502 N-acetylmuramoyl-L-alanine amidase domain [cd06583] (21-153)
  IPR036505 N-acetylmuramoyl-L-alanine amidase/PGRP domain superfamily [G3DSA:3.40.80.10] (3-164)
  IPR036505 N-acetylmuramoyl-L-alanine amidase/PGRP domain superfamily [SSF55846] (11-165)
  IPR036505 N-acetylmuramoyl-L-alanine amidase/PGRP domain superfamily [SSF55846] (523-622)
  IPR051206 N-acetylmuramoyl-L-alanine amidase 2 [PTHR30417] (3-276)